Protein AF-0000000083140468 (afdb_homodimer)

Solvent-accessible surface area (backbone atoms only — not comparable to full-atom values): 19462 Å² total; per-residue (Å²): 110,70,64,57,51,53,53,51,48,53,52,43,55,73,67,39,57,71,70,58,36,54,45,28,54,32,14,12,38,34,12,27,49,48,16,32,56,67,74,45,60,41,66,53,30,26,50,26,22,56,35,30,61,64,22,59,55,72,52,58,68,52,38,52,50,48,25,56,74,71,69,51,87,72,52,72,59,35,69,76,36,45,88,54,45,25,19,56,43,6,24,50,43,37,36,74,73,68,63,50,76,57,62,64,37,37,48,15,14,42,32,30,84,46,46,47,65,87,56,52,68,63,27,48,37,37,28,47,17,68,66,56,22,81,79,51,79,88,52,93,66,47,68,60,36,42,36,33,39,67,77,37,50,59,57,22,47,20,53,52,35,42,51,52,52,50,51,29,53,76,69,74,42,88,71,52,66,49,31,52,46,20,22,50,47,34,50,56,64,78,98,109,70,63,58,52,54,53,51,49,54,53,43,55,74,66,38,57,70,70,58,36,53,44,27,52,33,13,12,38,33,12,25,50,47,15,32,55,67,74,44,62,41,66,54,31,26,50,27,22,56,36,31,61,65,23,59,55,71,51,58,66,53,38,53,51,50,26,55,75,70,69,50,86,72,53,72,60,36,69,77,36,44,88,54,43,24,19,52,44,6,25,49,42,37,34,74,72,68,63,51,75,58,62,65,36,37,48,15,15,42,32,31,83,46,45,47,64,85,58,52,70,62,28,48,36,37,28,48,18,68,66,56,21,81,79,51,78,90,52,92,65,47,68,59,35,41,35,32,39,66,78,38,50,59,57,22,46,20,53,50,34,43,52,52,52,49,50,28,54,75,70,74,42,88,71,52,66,49,32,52,45,20,22,52,47,34,49,55,65,78,99

Secondary structure (DSSP, 8-state):
-HHHHHHHHHHHHHHS-HHHHHHHHHHHHHHHHHHHHTT--HHHHHHHHHHTTTT--S-HHHHHHHHHHTT----HHHHH-GGGHHHHHHHHHHHHTS----HHHHHHHHTTTT--TT--HHHHHHHHHHHH-TTSPP-TTHHHHHHHTTT-HHHHHHHHHHHHHHHHHHTT----HHHHHHHHHHHHH--/-HHHHHHHHHHHHHHS-HHHHHHHHHHHHHHHHHHHHTT--HHHHHHHHHHTTTT--S-HHHHHHHHHHTT----HHHHH-GGGHHHHHHHHHHHHTS----HHHHHHHHTTTT--TT--HHHHHHHHHHHH-TTSPP-TTHHHHHHHTTT-HHHHHHHHHHHHHHHHHHTT----HHHHHHHHHHHHHT-

Nearest PDB structures (foldseek):
  3ccg-assembly1_A-2  TM=9.612E-01  e=6.808E-13  Clostridium acetobutylicum ATCC 824
  2o08-assembly1_B  TM=9.252E-01  e=6.132E-12  Halalkalibacterium halodurans
  8wmy-assembly1_B-2  TM=9.261E-01  e=1.223E-10  Staphylococcus
  2ogi-assembly1_A  TM=9.072E-01  e=1.697E-10  Streptococcus agalactiae serogroup V
  8jk9-assembly1_A  TM=9.232E-01  e=6.286E-10  Streptococcus pneumoniae TIGR4

InterPro domains:
  IPR003607 HD/PDEase domain [SM00471] (16-144)
  IPR003607 HD/PDEase domain [cd00077] (19-138)
  IPR005249 Ap4A hydrolase [TIGR00488] (13-184)
  IPR006674 HD domain [PF01966] (20-134)
  IPR006674 HD domain [PS51831] (20-135)
  IPR006675 HDIG domain [TIGR00277] (19-97)
  IPR051094 Diverse Catalytic Activities Enzymes [PTHR35795] (9-185)

Sequence (382 aa):
MKEAFIDIRKQLEKKLKKDRFEHTIGVMYTAASLAMRYHEDIDDAMMAGLLHDCGKYGSAQEQVERCQKHGILLTQSELEMPALVHAKLGAYFAEKEYGVANKGVLSAITWHTTGRPKMTMLEKIIYIADYIEPNRKIIPGLQEIRETVFVDIDHAICLCAGNTVDYLRKNGKPVDPMSIETYQYYSDKGEMKEAFIDIRKQLEKKLKKDRFEHTIGVMYTAASLAMRYHEDIDDAMMAGLLHDCGKYGSAQEQVERCQKHGILLTQSELEMPALVHAKLGAYFAEKEYGVANKGVLSAITWHTTGRPKMTMLEKIIYIADYIEPNRKIIPGLQEIRETVFVDIDHAICLCAGNTVDYLRKNGKPVDPMSIETYQYYSDKGE

pLDDT: mean 95.77, std 5.66, range [51.16, 98.94]

Radius of gyration: 21.96 Å; Cα contacts (8 Å, |Δi|>4): 588; chains: 2; bounding box: 43×65×57 Å

Structure (mmCIF, N/CA/C/O backbone):
data_AF-0000000083140468-model_v1
#
loop_
_entity.id
_entity.type
_entity.pdbx_description
1 polymer "bis(5'-nucleosyl)-tetraphosphatase (symmetrical)"
#
loop_
_atom_site.group_PDB
_atom_site.id
_atom_site.type_symbol
_atom_site.label_atom_id
_atom_site.label_alt_id
_atom_site.label_comp_id
_atom_site.label_asym_id
_atom_site.label_entity_id
_atom_site.label_seq_id
_atom_site.pdbx_PDB_ins_code
_atom_site.Cartn_x
_atom_site.Cartn_y
_atom_site.Cartn_z
_atom_site.occupancy
_atom_site.B_iso_or_equiv
_atom_site.auth_seq_id
_atom_site.auth_comp_id
_atom_site.auth_asym_id
_atom_site.auth_atom_id
_atom_site.pdbx_PDB_model_num
ATOM 1 N N . MET A 1 1 ? 0.321 9.703 -16.188 1 51.91 1 MET A N 1
ATOM 2 C CA . MET A 1 1 ? 0.124 9.883 -14.758 1 51.91 1 MET A CA 1
ATOM 3 C C . MET A 1 1 ? 1.121 9.047 -13.961 1 51.91 1 MET A C 1
ATOM 5 O O . MET A 1 1 ? 1.751 9.547 -13.031 1 51.91 1 MET A O 1
ATOM 9 N N . LYS A 1 2 ? 1.413 7.922 -14.609 1 69.62 2 LYS A N 1
ATOM 10 C CA . LYS A 1 2 ? 2.346 7.023 -13.93 1 69.62 2 LYS A CA 1
ATOM 11 C C . LYS A 1 2 ? 3.775 7.551 -14.016 1 69.62 2 LYS A C 1
ATOM 13 O O . LYS A 1 2 ? 4.523 7.5 -13.039 1 69.62 2 LYS A O 1
ATOM 18 N N . GLU A 1 3 ? 4 8.32 -15.094 1 78.75 3 GLU A N 1
ATOM 19 C CA . GLU A 1 3 ? 5.344 8.875 -15.25 1 78.75 3 GLU A CA 1
ATOM 20 C C . GLU A 1 3 ? 5.59 10.008 -14.258 1 78.75 3 GLU A C 1
ATOM 22 O O . GLU A 1 3 ? 6.695 10.141 -13.727 1 78.75 3 GLU A O 1
ATOM 27 N N . ALA A 1 4 ? 4.586 10.781 -13.977 1 86.56 4 ALA A N 1
ATOM 28 C CA . ALA A 1 4 ? 4.695 11.875 -13.016 1 86.56 4 ALA A CA 1
ATOM 29 C C . ALA A 1 4 ? 5.016 11.352 -11.617 1 86.56 4 ALA A C 1
ATOM 31 O O . ALA A 1 4 ? 5.816 11.945 -10.891 1 86.56 4 ALA A O 1
ATOM 32 N N . PHE A 1 5 ? 4.434 10.234 -11.258 1 92.31 5 PHE A N 1
ATOM 33 C CA . PHE A 1 5 ? 4.684 9.633 -9.953 1 92.31 5 PHE A CA 1
ATOM 34 C C . PHE A 1 5 ? 6.141 9.203 -9.828 1 92.31 5 PHE A C 1
ATOM 36 O O . PHE A 1 5 ? 6.766 9.414 -8.789 1 92.31 5 PHE A O 1
ATOM 43 N N . ILE A 1 6 ? 6.617 8.68 -10.914 1 90.06 6 ILE A N 1
ATOM 44 C CA . ILE A 1 6 ? 7.992 8.188 -10.906 1 90.06 6 ILE A CA 1
ATOM 45 C C . ILE A 1 6 ? 8.961 9.352 -10.734 1 90.06 6 ILE A C 1
ATOM 47 O O . ILE A 1 6 ? 9.898 9.273 -9.938 1 90.06 6 ILE A O 1
ATOM 51 N N . ASP A 1 7 ? 8.742 10.406 -11.438 1 93.81 7 ASP A N 1
ATOM 52 C CA . ASP A 1 7 ? 9.602 11.586 -11.367 1 93.81 7 ASP A CA 1
ATOM 53 C C . ASP A 1 7 ? 9.555 12.227 -9.984 1 93.81 7 ASP A C 1
ATOM 55 O O . ASP A 1 7 ? 10.594 12.57 -9.422 1 93.81 7 ASP A O 1
ATOM 59 N N . ILE A 1 8 ? 8.398 12.367 -9.484 1 96.75 8 ILE A N 1
ATOM 60 C CA . ILE A 1 8 ? 8.234 12.977 -8.164 1 96.75 8 ILE A CA 1
ATOM 61 C C . ILE A 1 8 ? 8.891 12.094 -7.105 1 96.75 8 ILE A C 1
ATOM 63 O O . ILE A 1 8 ? 9.562 12.594 -6.203 1 96.75 8 ILE A O 1
ATOM 67 N N . ARG A 1 9 ? 8.68 10.797 -7.223 1 95.38 9 ARG A N 1
ATOM 68 C CA . ARG A 1 9 ? 9.281 9.859 -6.285 1 95.38 9 ARG A CA 1
ATOM 69 C C . ARG A 1 9 ? 10.805 9.992 -6.277 1 95.38 9 ARG A C 1
ATOM 71 O O . ARG A 1 9 ? 11.43 9.992 -5.215 1 95.38 9 ARG A O 1
ATOM 78 N N . LYS A 1 10 ? 11.375 10.109 -7.406 1 94.44 10 LYS A N 1
ATOM 79 C CA . LYS A 1 10 ? 12.82 10.25 -7.52 1 94.44 10 LYS A CA 1
ATOM 80 C C . LYS A 1 10 ? 13.297 11.539 -6.863 1 94.44 10 LYS A C 1
ATOM 82 O O . LYS A 1 10 ? 14.336 11.555 -6.188 1 94.44 10 LYS A O 1
ATOM 87 N N . GLN A 1 11 ? 12.609 12.57 -7.078 1 95.81 11 GLN A N 1
ATOM 88 C CA . GLN A 1 11 ? 12.961 13.852 -6.477 1 95.81 11 GLN A CA 1
ATOM 89 C C . GLN A 1 11 ? 12.875 13.781 -4.953 1 95.81 11 GLN A C 1
ATOM 91 O O . GLN A 1 11 ? 13.773 14.258 -4.254 1 95.81 11 GLN A O 1
ATOM 96 N N . LEU A 1 12 ? 11.789 13.18 -4.504 1 96.5 12 LEU A N 1
ATOM 97 C CA . LEU A 1 12 ? 11.594 13.094 -3.061 1 96.5 12 LEU A CA 1
ATOM 98 C C . LEU A 1 12 ? 12.641 12.188 -2.422 1 96.5 12 LEU A C 1
ATOM 100 O O . LEU A 1 12 ? 13.078 12.438 -1.292 1 96.5 12 LEU A O 1
ATOM 104 N N . GLU A 1 13 ? 13.016 11.102 -3.129 1 94.44 13 GLU A N 1
ATOM 105 C CA . GLU A 1 13 ? 14.047 10.188 -2.639 1 94.44 13 GLU A CA 1
ATOM 106 C C . GLU A 1 13 ? 15.359 10.922 -2.387 1 94.44 13 GLU A C 1
ATOM 108 O O . GLU A 1 13 ? 16.078 10.602 -1.442 1 94.44 13 GLU A O 1
ATOM 113 N N . LYS A 1 14 ? 15.695 11.906 -3.154 1 94.31 14 LYS A N 1
ATOM 114 C CA . LYS A 1 14 ? 16.922 12.68 -3.029 1 94.31 14 LYS A CA 1
ATOM 115 C C . LYS A 1 14 ? 16.812 13.711 -1.912 1 94.31 14 LYS A C 1
ATOM 117 O O . LYS A 1 14 ? 17.812 14.039 -1.26 1 94.31 14 LYS A O 1
ATOM 122 N N . LYS A 1 15 ? 15.633 14.18 -1.674 1 92.88 15 LYS A N 1
ATOM 123 C CA . LYS A 1 15 ? 15.438 15.32 -0.787 1 92.88 15 LYS A CA 1
ATOM 124 C C . LYS A 1 15 ? 15.164 14.867 0.643 1 92.88 15 LYS A C 1
ATOM 126 O O . LYS A 1 15 ? 15.57 15.531 1.601 1 92.88 15 LYS A O 1
ATOM 131 N N . LEU A 1 16 ? 14.445 13.773 0.796 1 93.69 16 LEU A N 1
ATOM 132 C CA . LEU A 1 16 ? 14.016 13.328 2.115 1 93.69 16 LEU A CA 1
ATOM 133 C C . LEU A 1 16 ? 15.023 12.359 2.723 1 93.69 16 LEU A C 1
ATOM 135 O O . LEU A 1 16 ? 15.703 11.633 1.997 1 93.69 16 LEU A O 1
ATOM 139 N N . LYS A 1 17 ? 15.086 12.375 4.047 1 92.44 17 LYS A N 1
ATOM 140 C CA . LYS A 1 17 ? 15.828 11.32 4.723 1 92.44 17 LYS A CA 1
ATOM 141 C C . LYS A 1 17 ? 15.266 9.945 4.379 1 92.44 17 LYS A C 1
ATOM 143 O O . LYS A 1 17 ? 14.078 9.812 4.09 1 92.44 17 LYS A O 1
ATOM 148 N N . LYS A 1 18 ? 16.094 8.938 4.434 1 92.06 18 LYS A N 1
ATOM 149 C CA . LYS A 1 18 ? 15.734 7.59 4.004 1 92.06 18 LYS A CA 1
ATOM 150 C C . LYS A 1 18 ? 14.477 7.102 4.707 1 92.06 18 LYS A C 1
ATOM 152 O O . LYS A 1 18 ? 13.547 6.613 4.059 1 92.06 18 LYS A O 1
ATOM 157 N N . ASP A 1 19 ? 14.398 7.262 5.996 1 93.56 19 ASP A N 1
ATOM 158 C CA . ASP A 1 19 ? 13.258 6.77 6.762 1 93.56 19 ASP A CA 1
ATOM 159 C C . ASP A 1 19 ? 11.984 7.508 6.379 1 93.56 19 ASP A C 1
ATOM 161 O O . ASP A 1 19 ? 10.906 6.906 6.32 1 93.56 19 ASP A O 1
ATOM 165 N N . ARG A 1 20 ? 12.117 8.805 6.16 1 95.19 20 ARG A N 1
ATOM 166 C CA . ARG A 1 20 ? 10.961 9.609 5.766 1 95.19 20 ARG A CA 1
ATOM 167 C C . ARG A 1 20 ? 10.477 9.219 4.375 1 95.19 20 ARG A C 1
ATOM 169 O O . ARG A 1 20 ? 9.273 9.219 4.109 1 95.19 20 ARG A O 1
ATOM 176 N N . PHE A 1 21 ? 11.477 8.953 3.514 1 95.25 21 PHE A N 1
ATOM 177 C CA . PHE A 1 21 ? 11.109 8.523 2.168 1 95.25 21 PHE A CA 1
ATOM 178 C C . PHE A 1 21 ? 10.352 7.203 2.207 1 95.25 21 PHE A C 1
ATOM 180 O O . PHE A 1 21 ? 9.312 7.062 1.555 1 95.25 21 PHE A O 1
ATOM 187 N N . GLU A 1 22 ? 10.773 6.227 2.973 1 95.06 22 GLU A N 1
ATOM 188 C CA . GLU A 1 22 ? 10.086 4.945 3.127 1 95.06 22 GLU A CA 1
ATOM 189 C C . GLU A 1 22 ? 8.68 5.137 3.693 1 95.06 22 GLU A C 1
ATOM 191 O O . GLU A 1 22 ? 7.727 4.504 3.232 1 95.06 22 GLU A O 1
ATOM 196 N N . HIS A 1 23 ? 8.57 6 4.656 1 97.19 23 HIS A N 1
ATOM 197 C CA . HIS A 1 23 ? 7.281 6.352 5.23 1 97.19 23 HIS A CA 1
ATOM 198 C C . HIS A 1 23 ? 6.34 6.906 4.164 1 97.19 23 HIS A C 1
ATOM 200 O O . HIS A 1 23 ? 5.172 6.508 4.094 1 97.19 23 HIS A O 1
ATOM 206 N N . THR A 1 24 ? 6.871 7.766 3.35 1 97.94 24 THR A N 1
ATOM 207 C CA . THR A 1 24 ? 6.098 8.422 2.305 1 97.94 24 THR A CA 1
ATOM 208 C C . THR A 1 24 ? 5.547 7.402 1.314 1 97.94 24 THR A C 1
ATOM 210 O O . THR A 1 24 ? 4.379 7.469 0.926 1 97.94 24 THR A O 1
ATOM 213 N N . ILE A 1 25 ? 6.367 6.422 0.948 1 97.31 25 ILE A N 1
ATOM 214 C CA . ILE A 1 25 ? 5.941 5.383 0.016 1 97.31 25 ILE A CA 1
ATOM 215 C C . ILE A 1 25 ? 4.867 4.516 0.667 1 97.31 25 ILE A C 1
ATOM 217 O O . ILE A 1 25 ? 3.865 4.176 0.032 1 97.31 25 ILE A O 1
ATOM 221 N N . GLY A 1 26 ? 5.062 4.176 1.914 1 98.25 26 GLY A N 1
ATOM 222 C CA . GLY A 1 26 ? 4.051 3.445 2.66 1 98.25 26 GLY A CA 1
ATOM 223 C C . GLY A 1 26 ? 2.719 4.168 2.719 1 98.25 26 GLY A C 1
ATOM 224 O O . GLY A 1 26 ? 1.664 3.555 2.537 1 98.25 26 GLY A O 1
ATOM 225 N N . VAL A 1 27 ? 2.768 5.477 2.932 1 98.81 27 VAL A N 1
ATOM 226 C CA . VAL A 1 27 ? 1.553 6.281 3.002 1 98.81 27 VAL A CA 1
ATOM 227 C C . VAL A 1 27 ? 0.872 6.312 1.635 1 98.81 27 VAL A C 1
ATOM 229 O O . VAL A 1 27 ? -0.349 6.172 1.539 1 98.81 27 VAL A O 1
ATOM 232 N N . MET A 1 28 ? 1.673 6.492 0.585 1 98.69 28 MET A N 1
ATOM 233 C CA . MET A 1 28 ? 1.153 6.555 -0.777 1 98.69 28 MET A CA 1
ATOM 234 C C . MET A 1 28 ? 0.338 5.309 -1.107 1 98.69 28 MET A C 1
ATOM 236 O O . MET A 1 28 ? -0.815 5.41 -1.527 1 98.69 28 MET A O 1
ATOM 240 N N . TYR A 1 29 ? 0.854 4.16 -0.772 1 98.75 29 TYR A N 1
ATOM 241 C CA . TYR A 1 29 ? 0.191 2.928 -1.184 1 98.75 29 TYR A CA 1
ATOM 242 C C . TYR A 1 29 ? -0.935 2.568 -0.221 1 98.75 29 TYR A C 1
ATOM 244 O O . TYR A 1 29 ? -1.952 2.004 -0.629 1 98.75 29 TYR A O 1
ATOM 252 N N . THR A 1 30 ? -0.768 2.848 1.056 1 98.88 30 THR A N 1
ATOM 253 C CA . THR A 1 30 ? -1.872 2.656 1.988 1 98.88 30 THR A CA 1
ATOM 254 C C . THR A 1 30 ? -3.066 3.521 1.598 1 98.88 30 THR A C 1
ATOM 256 O O . THR A 1 30 ? -4.211 3.059 1.627 1 98.88 30 THR A O 1
ATOM 259 N N . ALA A 1 31 ? -2.754 4.762 1.189 1 98.94 31 ALA A N 1
ATOM 260 C CA . ALA A 1 31 ? -3.807 5.66 0.724 1 98.94 31 ALA A CA 1
ATOM 261 C C . ALA A 1 31 ? -4.504 5.098 -0.511 1 98.94 31 ALA A C 1
ATOM 263 O O . ALA A 1 31 ? -5.723 5.223 -0.655 1 98.94 31 ALA A O 1
ATOM 264 N N . ALA A 1 32 ? -3.75 4.52 -1.383 1 98.81 32 ALA A N 1
ATOM 265 C CA . ALA A 1 32 ? -4.324 3.902 -2.574 1 98.81 32 ALA A CA 1
ATOM 266 C C . ALA A 1 32 ? -5.324 2.811 -2.199 1 98.81 32 ALA A C 1
ATOM 268 O O . ALA A 1 32 ? -6.41 2.73 -2.777 1 98.81 32 ALA A O 1
ATOM 269 N N . SER A 1 33 ? -4.973 1.97 -1.261 1 98.88 33 SER A N 1
ATOM 270 C CA . SER A 1 33 ? -5.848 0.881 -0.836 1 98.88 33 SER A CA 1
ATOM 271 C C . SER A 1 33 ? -7.117 1.416 -0.182 1 98.88 33 SER A C 1
ATOM 273 O O . SER A 1 33 ? -8.211 0.898 -0.421 1 98.88 33 SER A O 1
ATOM 275 N N . LEU A 1 34 ? -6.941 2.422 0.629 1 98.88 34 LEU A N 1
ATOM 276 C CA . LEU A 1 34 ? -8.117 3.039 1.238 1 98.88 34 LEU A CA 1
ATOM 277 C C . LEU A 1 34 ? -9 3.686 0.179 1 98.88 34 LEU A C 1
ATOM 279 O O . LEU A 1 34 ? -10.227 3.662 0.293 1 98.88 34 LEU A O 1
ATOM 283 N N . ALA A 1 35 ? -8.375 4.316 -0.802 1 98.81 35 ALA A N 1
ATOM 284 C CA . ALA A 1 35 ? -9.141 4.895 -1.902 1 98.81 35 ALA A CA 1
ATOM 285 C C . ALA A 1 35 ? -9.953 3.826 -2.625 1 98.81 35 ALA A C 1
ATOM 287 O O . ALA A 1 35 ? -11.086 4.074 -3.039 1 98.81 35 ALA A O 1
ATOM 288 N N . MET A 1 36 ? -9.367 2.625 -2.801 1 98.56 36 MET A N 1
ATOM 289 C CA . MET A 1 36 ? -10.109 1.513 -3.383 1 98.56 36 MET A CA 1
ATOM 290 C C . MET A 1 36 ? -11.344 1.188 -2.551 1 98.56 36 MET A C 1
ATOM 292 O O . MET A 1 36 ? -12.453 1.093 -3.084 1 98.56 36 MET A O 1
ATOM 296 N N . ARG A 1 37 ? -11.164 1.1 -1.287 1 98.44 37 ARG A N 1
ATOM 297 C CA . ARG A 1 37 ? -12.219 0.702 -0.359 1 98.44 37 ARG A CA 1
ATOM 298 C C . ARG A 1 37 ? -13.328 1.745 -0.313 1 98.44 37 ARG A C 1
ATOM 300 O O . ARG A 1 37 ? -14.5 1.401 -0.167 1 98.44 37 ARG A O 1
ATOM 307 N N . TYR A 1 38 ? -12.977 3.008 -0.396 1 98.31 38 TYR A N 1
ATOM 308 C CA . TYR A 1 38 ? -13.938 4.062 -0.115 1 98.31 38 TYR A CA 1
ATOM 309 C C . TYR A 1 38 ? -14.289 4.832 -1.384 1 98.31 38 TYR A C 1
ATOM 311 O O . TYR A 1 38 ? -14.805 5.953 -1.316 1 98.31 38 TYR A O 1
ATOM 319 N N . HIS A 1 39 ? -13.938 4.348 -2.51 1 97.25 39 HIS A N 1
ATOM 320 C CA . HIS A 1 39 ? -14.383 4.805 -3.82 1 97.25 39 HIS A CA 1
ATOM 321 C C . HIS A 1 39 ? -13.875 6.215 -4.113 1 97.25 39 HIS A C 1
ATOM 323 O O . HIS A 1 39 ? -14.633 7.074 -4.562 1 97.25 39 HIS A O 1
ATOM 329 N N . GLU A 1 40 ? -12.672 6.473 -3.721 1 98.19 40 GLU A N 1
ATOM 330 C CA . GLU A 1 40 ? -11.977 7.699 -4.102 1 98.19 40 GLU A CA 1
ATOM 331 C C . GLU A 1 40 ? -11.016 7.449 -5.266 1 98.19 40 GLU A C 1
ATOM 333 O O . GLU A 1 40 ? -10.742 6.297 -5.609 1 98.19 40 GLU A O 1
ATOM 338 N N . ASP A 1 41 ? -10.68 8.508 -5.938 1 97.94 41 ASP A N 1
ATOM 339 C CA . ASP A 1 41 ? -9.719 8.391 -7.031 1 97.94 41 ASP A CA 1
ATOM 340 C C . ASP A 1 41 ? -8.359 7.914 -6.523 1 97.94 41 ASP A C 1
ATOM 342 O O . ASP A 1 41 ? -7.746 8.57 -5.68 1 97.94 41 ASP A O 1
ATOM 346 N N . ILE A 1 42 ? -7.902 6.836 -7.035 1 98.12 42 ILE A N 1
ATOM 347 C CA . ILE A 1 42 ? -6.684 6.184 -6.562 1 98.12 42 ILE A CA 1
ATOM 348 C C . ILE A 1 42 ? -5.48 7.078 -6.84 1 98.12 42 ILE A C 1
ATOM 350 O O . ILE A 1 42 ? -4.605 7.238 -5.98 1 98.12 42 ILE A O 1
ATOM 354 N N . ASP A 1 43 ? -5.402 7.691 -8 1 97.62 43 ASP A N 1
ATOM 355 C CA . ASP A 1 43 ? -4.277 8.547 -8.367 1 97.62 43 ASP A CA 1
ATOM 356 C C . ASP A 1 43 ? -4.207 9.773 -7.457 1 97.62 43 ASP A C 1
ATOM 358 O O . ASP A 1 43 ? -3.121 10.195 -7.055 1 97.62 43 ASP A O 1
ATOM 362 N N . ASP A 1 44 ? -5.383 10.367 -7.145 1 98.5 44 ASP A N 1
ATOM 363 C CA . ASP A 1 44 ? -5.414 11.5 -6.23 1 98.5 44 ASP A CA 1
ATOM 364 C C . ASP A 1 44 ? -4.906 11.109 -4.844 1 98.5 44 ASP A C 1
ATOM 366 O O . ASP A 1 44 ? -4.145 11.852 -4.223 1 98.5 44 ASP A O 1
ATOM 370 N N . ALA A 1 45 ? -5.336 9.938 -4.379 1 98.81 45 ALA A N 1
ATOM 371 C CA . ALA A 1 45 ? -4.891 9.453 -3.074 1 98.81 45 ALA A CA 1
ATOM 372 C C . ALA A 1 45 ? -3.385 9.203 -3.068 1 98.81 45 ALA A C 1
ATOM 374 O O . ALA A 1 45 ? -2.691 9.578 -2.119 1 98.81 45 ALA A O 1
ATOM 375 N N . MET A 1 46 ? -2.881 8.578 -4.117 1 98.69 46 MET A N 1
ATOM 376 C CA . MET A 1 46 ? -1.447 8.32 -4.223 1 98.69 46 MET A CA 1
ATOM 377 C C . MET A 1 46 ? -0.658 9.625 -4.254 1 98.69 46 MET A C 1
ATOM 379 O O . MET A 1 46 ? 0.373 9.75 -3.592 1 98.69 46 MET A O 1
ATOM 383 N N . MET A 1 47 ? -1.134 10.555 -5.031 1 98.62 47 MET A N 1
ATOM 384 C CA . MET A 1 47 ? -0.444 11.836 -5.148 1 98.62 47 MET A CA 1
ATOM 385 C C . MET A 1 47 ? -0.393 12.547 -3.801 1 98.62 47 MET A C 1
ATOM 387 O O . MET A 1 47 ? 0.665 13.023 -3.387 1 98.62 47 MET A O 1
ATOM 391 N N . ALA A 1 48 ? -1.533 12.602 -3.109 1 98.88 48 ALA A N 1
ATOM 392 C CA . ALA A 1 48 ? -1.587 13.242 -1.797 1 98.88 48 ALA A CA 1
ATOM 393 C C . ALA A 1 48 ? -0.668 12.531 -0.804 1 98.88 48 ALA A C 1
ATOM 395 O O . ALA A 1 48 ? 0.034 13.188 -0.026 1 98.88 48 ALA A O 1
ATOM 396 N N . GLY A 1 49 ? -0.694 11.219 -0.835 1 98.81 49 GLY A N 1
ATOM 397 C CA . GLY A 1 49 ? 0.189 10.445 0.027 1 98.81 49 GLY A CA 1
ATOM 398 C C . GLY A 1 49 ? 1.659 10.664 -0.275 1 98.81 49 GLY A C 1
ATOM 399 O O . GLY A 1 49 ? 2.473 10.812 0.641 1 98.81 49 GLY A O 1
ATOM 400 N N . LEU A 1 50 ? 1.994 10.703 -1.52 1 98.5 50 LEU A N 1
ATOM 401 C CA . LEU A 1 50 ? 3.365 10.891 -1.983 1 98.5 50 LEU A CA 1
ATOM 402 C C . LEU A 1 50 ? 3.896 12.258 -1.57 1 98.5 50 LEU A C 1
ATOM 404 O O . LEU A 1 50 ? 5.078 12.398 -1.24 1 98.5 50 LEU A O 1
ATOM 408 N N . LEU A 1 51 ? 3.02 13.234 -1.483 1 98.62 51 LEU A N 1
ATOM 409 C CA . LEU A 1 51 ? 3.486 14.609 -1.326 1 98.62 51 LEU A CA 1
ATOM 410 C C . LEU A 1 51 ? 3.145 15.141 0.061 1 98.62 51 LEU A C 1
ATOM 412 O O . LEU A 1 51 ? 3.504 16.266 0.401 1 98.62 51 LEU A O 1
ATOM 416 N N . HIS A 1 52 ? 2.467 14.359 0.92 1 98.75 52 HIS A N 1
ATOM 417 C CA . HIS A 1 52 ? 1.93 14.883 2.168 1 98.75 52 HIS A CA 1
ATOM 418 C C . HIS A 1 52 ? 3.033 15.492 3.029 1 98.75 52 HIS A C 1
ATOM 420 O O . HIS A 1 52 ? 2.816 16.5 3.705 1 98.75 52 HIS A O 1
ATOM 426 N N . ASP A 1 53 ? 4.219 14.969 2.916 1 97.88 53 ASP A N 1
ATOM 427 C CA . ASP A 1 53 ? 5.328 15.391 3.766 1 97.88 53 ASP A CA 1
ATOM 428 C C . ASP A 1 53 ? 6.398 16.125 2.953 1 97.88 53 ASP A C 1
ATOM 430 O O . ASP A 1 53 ? 7.547 16.219 3.383 1 97.88 53 ASP A O 1
ATOM 434 N N . CYS A 1 54 ? 6.078 16.594 1.742 1 97.19 54 CYS A N 1
ATOM 435 C CA . CYS A 1 54 ? 7.082 17.203 0.878 1 97.19 54 CYS A CA 1
ATOM 436 C C . CYS A 1 54 ? 7.547 18.531 1.44 1 97.19 54 CYS A C 1
ATOM 438 O O . CYS A 1 54 ? 8.547 19.094 0.985 1 97.19 54 CYS A O 1
ATOM 440 N N . GLY A 1 55 ? 6.844 19.016 2.453 1 96 55 GLY A N 1
ATOM 441 C CA . GLY A 1 55 ? 7.246 20.25 3.125 1 96 55 GLY A CA 1
ATOM 442 C C . GLY A 1 55 ? 8.188 20 4.293 1 96 55 GLY A C 1
ATOM 443 O O . GLY A 1 55 ? 8.648 20.953 4.93 1 96 55 GLY A O 1
ATOM 444 N N . LYS A 1 56 ? 8.477 18.766 4.621 1 93.31 56 LYS A N 1
ATOM 445 C CA . LYS A 1 56 ? 9.281 18.438 5.789 1 93.31 56 LYS A CA 1
ATOM 446 C C . LYS A 1 56 ? 10.773 18.547 5.48 1 93.31 56 LYS A C 1
ATOM 448 O O . LYS A 1 56 ? 11.609 18.156 6.297 1 93.31 56 LYS A O 1
ATOM 453 N N . TYR A 1 57 ? 11.023 19.203 4.441 1 86.06 57 TYR A N 1
ATOM 454 C CA . TYR A 1 57 ? 12.438 19.391 4.117 1 86.06 57 TYR A CA 1
ATOM 455 C C . TYR A 1 57 ? 13.031 20.547 4.918 1 86.06 57 TYR A C 1
ATOM 457 O O . TYR A 1 57 ? 12.414 21.609 5.027 1 86.06 57 TYR A O 1
ATOM 465 N N . GLY A 1 58 ? 14.234 20.25 5.613 1 86.94 58 GLY A N 1
ATOM 466 C CA . GLY A 1 58 ? 14.891 21.297 6.391 1 86.94 58 GLY A CA 1
ATOM 467 C C . GLY A 1 58 ? 14.469 21.297 7.848 1 86.94 58 GLY A C 1
ATOM 468 O O . GLY A 1 58 ? 13.602 20.531 8.258 1 86.94 58 GLY A O 1
ATOM 469 N N . SER A 1 59 ? 15.07 22.141 8.641 1 92 59 SER A N 1
ATOM 470 C CA . SER A 1 59 ? 14.75 22.281 10.062 1 92 59 SER A CA 1
ATOM 471 C C . SER A 1 59 ? 13.391 22.938 10.266 1 92 59 SER A C 1
ATOM 473 O O . SER A 1 59 ? 12.844 23.547 9.336 1 92 59 SER A O 1
ATOM 475 N N . ALA A 1 60 ? 12.828 22.766 11.453 1 91.81 60 ALA A N 1
ATOM 476 C CA . ALA A 1 60 ? 11.562 23.406 11.789 1 91.81 60 ALA A CA 1
ATOM 477 C C . ALA A 1 60 ? 11.648 24.922 11.562 1 91.81 60 ALA A C 1
ATOM 479 O O . ALA A 1 60 ? 10.703 25.531 11.062 1 91.81 60 ALA A O 1
ATOM 480 N N . GLN A 1 61 ? 12.789 25.469 11.953 1 93 61 GLN A N 1
ATOM 481 C CA . GLN A 1 61 ? 12.984 26.891 11.773 1 93 61 GLN A CA 1
ATOM 482 C C . GLN A 1 61 ? 13 27.281 10.297 1 93 61 GLN A C 1
ATOM 484 O O . GLN A 1 61 ? 12.398 28.281 9.898 1 93 61 GLN A O 1
ATOM 489 N N . GLU A 1 62 ? 13.617 26.484 9.523 1 95.5 62 GLU A N 1
ATOM 490 C CA . GLU A 1 62 ? 13.656 26.734 8.086 1 95.5 62 GLU A CA 1
ATOM 491 C C . GLU A 1 62 ? 12.258 26.625 7.473 1 95.5 62 GLU A C 1
ATOM 493 O O . GLU A 1 62 ? 11.922 27.391 6.562 1 95.5 62 GLU A O 1
ATOM 498 N N . GLN A 1 63 ? 11.469 25.672 7.926 1 96.12 63 GLN A N 1
ATOM 499 C CA . GLN A 1 63 ? 10.109 25.516 7.43 1 96.12 63 GLN A CA 1
ATOM 500 C C . GLN A 1 63 ? 9.273 26.75 7.723 1 96.12 63 GLN A C 1
ATOM 502 O O . GLN A 1 63 ? 8.539 27.234 6.855 1 96.12 63 GLN A O 1
ATOM 507 N N . VAL A 1 64 ? 9.438 27.281 8.93 1 96.38 64 VAL A N 1
ATOM 508 C CA . VAL A 1 64 ? 8.711 28.484 9.32 1 96.38 64 VAL A CA 1
ATOM 509 C C . VAL A 1 64 ? 9.148 29.656 8.445 1 96.38 64 VAL A C 1
ATOM 511 O O . VAL A 1 64 ? 8.312 30.422 7.961 1 96.38 64 VAL A O 1
ATOM 514 N N . GLU A 1 65 ? 10.445 29.781 8.242 1 96.31 65 GLU A N 1
ATOM 515 C CA . GLU A 1 65 ? 10.992 30.859 7.414 1 96.31 65 GLU A CA 1
ATOM 516 C C . GLU A 1 65 ? 10.477 30.766 5.98 1 96.31 65 GLU A C 1
ATOM 518 O O . GLU A 1 65 ? 10.18 31.781 5.352 1 96.31 65 GLU A O 1
ATOM 523 N N . ARG A 1 66 ? 10.375 29.594 5.473 1 96.12 66 ARG A N 1
ATOM 524 C CA . ARG A 1 66 ? 9.867 29.391 4.121 1 96.12 66 ARG A CA 1
ATOM 525 C C . ARG A 1 66 ? 8.398 29.766 4.023 1 96.12 66 ARG A C 1
ATOM 527 O O . ARG A 1 66 ? 7.965 30.344 3.02 1 96.12 66 ARG A O 1
ATOM 534 N N . CYS A 1 67 ? 7.648 29.406 5.035 1 97.31 67 CYS A N 1
ATOM 535 C CA . CYS A 1 67 ? 6.254 29.812 5.062 1 97.31 67 CYS A CA 1
ATOM 536 C C . CYS A 1 67 ? 6.133 31.328 5.012 1 97.31 67 CYS A C 1
ATOM 538 O O . CYS A 1 67 ? 5.328 31.875 4.25 1 97.31 67 CYS A O 1
ATOM 540 N N . GLN A 1 68 ? 6.961 31.953 5.801 1 96.12 68 GLN A N 1
ATOM 541 C CA . GLN A 1 68 ? 6.961 33.406 5.812 1 96.12 68 GLN A CA 1
ATOM 542 C C . GLN A 1 68 ? 7.348 33.969 4.449 1 96.12 68 GLN A C 1
ATOM 544 O O . GLN A 1 68 ? 6.691 34.875 3.936 1 96.12 68 GLN A O 1
ATOM 549 N N . LYS A 1 69 ? 8.328 33.469 3.881 1 97.06 69 LYS A N 1
ATOM 550 C CA . LYS A 1 69 ? 8.836 33.906 2.588 1 97.06 69 LYS A CA 1
ATOM 551 C C . LYS A 1 69 ? 7.766 33.812 1.506 1 97.06 69 LYS A C 1
ATOM 553 O O . LYS A 1 69 ? 7.699 34.656 0.602 1 97.06 69 LYS A O 1
ATOM 558 N N . HIS A 1 70 ? 6.957 32.781 1.6 1 97.25 70 HIS A N 1
ATOM 559 C CA . HIS A 1 70 ? 5.984 32.531 0.541 1 97.25 70 HIS A CA 1
ATOM 560 C C . HIS A 1 70 ? 4.602 33.031 0.928 1 97.25 70 HIS A C 1
ATOM 562 O O . HIS A 1 70 ? 3.615 32.75 0.246 1 97.25 70 HIS A O 1
ATOM 568 N N . GLY A 1 71 ? 4.492 33.688 2.064 1 97 71 GLY A N 1
ATOM 569 C CA . GLY A 1 71 ? 3.252 34.312 2.48 1 97 71 GLY A CA 1
ATOM 570 C C . GLY A 1 71 ? 2.229 33.344 3.021 1 97 71 GLY A C 1
ATOM 571 O O . GLY A 1 71 ? 1.022 33.594 2.932 1 97 71 GLY A O 1
ATOM 572 N N . ILE A 1 72 ? 2.695 32.188 3.498 1 97.12 72 ILE A N 1
ATOM 573 C CA . ILE A 1 72 ? 1.806 31.219 4.105 1 97.12 72 ILE A CA 1
ATOM 574 C C . ILE A 1 72 ? 1.515 31.609 5.551 1 97.12 72 ILE A C 1
ATOM 576 O O . ILE A 1 72 ? 2.432 31.703 6.371 1 97.12 72 ILE A O 1
ATOM 580 N N . LEU A 1 73 ? 0.304 31.797 5.879 1 95.88 73 LEU A N 1
ATOM 581 C CA . LEU A 1 73 ? -0.093 32.219 7.219 1 95.88 73 LEU A CA 1
ATOM 582 C C . LEU A 1 73 ? -0.084 31.047 8.188 1 95.88 73 LEU A C 1
ATOM 584 O O . LEU A 1 73 ? -0.696 30.016 7.914 1 95.88 73 LEU A O 1
ATOM 588 N N . LEU A 1 74 ? 0.609 31.203 9.25 1 96.38 74 LEU A N 1
ATOM 589 C CA . LEU A 1 74 ? 0.667 30.203 10.312 1 96.38 74 LEU A CA 1
ATOM 590 C C . LEU A 1 74 ? -0.088 30.672 11.547 1 96.38 74 LEU A C 1
ATOM 592 O O . LEU A 1 74 ? -0.03 31.859 11.898 1 96.38 74 LEU A O 1
ATOM 596 N N . THR A 1 75 ? -0.834 29.812 12.164 1 94.81 75 THR A N 1
ATOM 597 C CA . THR A 1 75 ? -1.504 30.125 13.422 1 94.81 75 THR A CA 1
ATOM 598 C C . THR A 1 75 ? -0.502 30.172 14.57 1 94.81 75 THR A C 1
ATOM 600 O O . THR A 1 75 ? 0.633 29.719 14.43 1 94.81 75 THR A O 1
ATOM 603 N N . GLN A 1 76 ? -0.919 30.719 15.703 1 94.56 76 GLN A N 1
ATOM 604 C CA . GLN A 1 76 ? -0.079 30.719 16.891 1 94.56 76 GLN A CA 1
ATOM 605 C C . GLN A 1 76 ? 0.265 29.297 17.328 1 94.56 76 GLN A C 1
ATOM 607 O O . GLN A 1 76 ? 1.392 29.031 17.75 1 94.56 76 GLN A O 1
ATOM 612 N N . SER A 1 77 ? -0.713 28.422 17.234 1 94.69 77 SER A N 1
ATOM 613 C CA . SER A 1 77 ? -0.498 27.031 17.594 1 94.69 77 SER A CA 1
ATOM 614 C C . SER A 1 77 ? 0.576 26.391 16.734 1 94.69 77 SER A C 1
ATOM 616 O O . SER A 1 77 ? 1.448 25.672 17.234 1 94.69 77 SER A O 1
ATOM 618 N N . GLU A 1 78 ? 0.546 26.625 15.406 1 94.25 78 GLU A N 1
ATOM 619 C CA . GLU A 1 78 ? 1.533 26.078 14.477 1 94.25 78 GLU A CA 1
ATOM 620 C C . GLU A 1 78 ? 2.924 26.641 14.766 1 94.25 78 GLU A C 1
ATOM 622 O O . GLU A 1 78 ? 3.924 25.938 14.609 1 94.25 78 GLU A O 1
ATOM 627 N N . LEU A 1 79 ? 2.982 27.875 15.203 1 93.5 79 LEU A N 1
ATOM 628 C CA . LEU A 1 79 ? 4.262 28.484 15.555 1 93.5 79 LEU A CA 1
ATOM 629 C C . LEU A 1 79 ? 4.84 27.859 16.812 1 93.5 79 LEU A C 1
ATOM 631 O O . LEU A 1 79 ? 6.062 27.734 16.953 1 93.5 79 LEU A O 1
ATOM 635 N N . GLU A 1 80 ? 3.951 27.469 17.703 1 92.5 80 GLU A N 1
ATOM 636 C CA . GLU A 1 80 ? 4.371 26.828 18.953 1 92.5 80 GLU A CA 1
ATOM 637 C C . GLU A 1 80 ? 4.719 25.359 18.734 1 92.5 80 GLU A C 1
ATOM 639 O O . GLU A 1 80 ? 5.469 24.781 19.531 1 92.5 80 GLU A O 1
ATOM 644 N N . MET A 1 81 ? 4.133 24.812 17.719 1 93.38 81 MET A N 1
ATOM 645 C CA . MET A 1 81 ? 4.379 23.422 17.359 1 93.38 81 MET A CA 1
ATOM 646 C C . MET A 1 81 ? 4.887 23.312 15.93 1 93.38 81 MET A C 1
ATOM 648 O O . MET A 1 81 ? 4.172 22.828 15.047 1 93.38 81 MET A O 1
ATOM 652 N N . PRO A 1 82 ? 6.109 23.531 15.75 1 89.88 82 PRO A N 1
ATOM 653 C CA . PRO A 1 82 ? 6.66 23.625 14.398 1 89.88 82 PRO A CA 1
ATOM 654 C C . PRO A 1 82 ? 6.527 22.328 13.609 1 89.88 82 PRO A C 1
ATOM 656 O O . PRO A 1 82 ? 6.598 22.344 12.375 1 89.88 82 PRO A O 1
ATOM 659 N N . ALA A 1 83 ? 6.258 21.25 14.336 1 90.06 83 ALA A N 1
ATOM 660 C CA . ALA A 1 83 ? 6.07 19.953 13.688 1 90.06 83 ALA A CA 1
ATOM 661 C C . ALA A 1 83 ? 4.82 19.953 12.812 1 90.06 83 ALA A C 1
ATOM 663 O O . ALA A 1 83 ? 4.652 19.078 11.961 1 90.06 83 ALA A O 1
ATOM 664 N N . LEU A 1 84 ? 3.994 20.953 12.914 1 95.5 84 LEU A N 1
ATOM 665 C CA . LEU A 1 84 ? 2.738 21.031 12.18 1 95.5 84 LEU A CA 1
ATOM 666 C C . LEU A 1 84 ? 2.896 21.859 10.914 1 95.5 84 LEU A C 1
ATOM 668 O O . LEU A 1 84 ? 2.037 21.828 10.031 1 95.5 84 LEU A O 1
ATOM 672 N N . VAL A 1 85 ? 3.996 22.562 10.82 1 96.62 85 VAL A N 1
ATOM 673 C CA . VAL A 1 85 ? 4.176 23.594 9.805 1 96.62 85 VAL A CA 1
ATOM 674 C C . VAL A 1 85 ? 4.281 22.953 8.422 1 96.62 85 VAL A C 1
ATOM 676 O O . VAL A 1 85 ? 3.826 23.516 7.43 1 96.62 85 VAL A O 1
ATOM 679 N N . HIS A 1 86 ? 4.773 21.719 8.367 1 97.31 86 HIS A N 1
ATOM 680 C CA . HIS A 1 86 ? 5.082 21.094 7.09 1 97.31 86 HIS A CA 1
ATOM 681 C C . HIS A 1 86 ? 3.818 20.844 6.277 1 97.31 86 HIS A C 1
ATOM 683 O O . HIS A 1 86 ? 3.879 20.703 5.055 1 97.31 86 HIS A O 1
ATOM 689 N N . ALA A 1 87 ? 2.678 20.766 6.871 1 97.88 87 ALA A N 1
ATOM 690 C CA . ALA A 1 87 ? 1.444 20.422 6.172 1 97.88 87 ALA A CA 1
ATOM 691 C C . ALA A 1 87 ? 1.049 21.516 5.188 1 97.88 87 ALA A C 1
ATOM 693 O O . ALA A 1 87 ? 0.904 21.266 3.99 1 97.88 87 ALA A O 1
ATOM 694 N N . LYS A 1 88 ? 0.96 22.766 5.691 1 98.06 88 LYS A N 1
ATOM 695 C CA . LYS A 1 88 ? 0.627 23.875 4.816 1 98.06 88 LYS A CA 1
ATOM 696 C C . LYS A 1 88 ? 1.748 24.141 3.814 1 98.06 88 LYS A C 1
ATOM 698 O O . LYS A 1 88 ? 1.488 24.453 2.648 1 98.06 88 LYS A O 1
ATOM 703 N N . LEU A 1 89 ? 2.986 24.078 4.309 1 98 89 LEU A N 1
ATOM 704 C CA . LEU A 1 89 ? 4.137 24.266 3.428 1 98 89 LEU A CA 1
ATOM 705 C C . LEU A 1 89 ? 4.145 23.203 2.324 1 98 89 LEU A C 1
ATOM 707 O O . LEU A 1 89 ? 4.418 23.531 1.163 1 98 89 LEU A O 1
ATOM 711 N N . GLY A 1 90 ? 3.861 21.953 2.697 1 98.31 90 GLY A N 1
ATOM 712 C CA . GLY A 1 90 ? 3.785 20.875 1.729 1 98.31 90 GLY A CA 1
ATOM 713 C C . GLY A 1 90 ? 2.729 21.094 0.664 1 98.31 90 GLY A C 1
ATOM 714 O O . GLY A 1 90 ? 2.961 20.828 -0.516 1 98.31 90 GLY A O 1
ATOM 715 N N . ALA A 1 91 ? 1.564 21.578 1.082 1 98.56 91 ALA A N 1
ATOM 716 C CA . ALA A 1 91 ? 0.509 21.891 0.12 1 98.56 91 ALA A CA 1
ATOM 717 C C . ALA A 1 91 ? 0.96 22.953 -0.865 1 98.56 91 ALA A C 1
ATOM 719 O O . ALA A 1 91 ? 0.678 22.875 -2.062 1 98.56 91 ALA A O 1
ATOM 720 N N . TYR A 1 92 ? 1.654 23.938 -0.359 1 98.19 92 TYR A N 1
ATOM 721 C CA . TYR A 1 92 ? 2.191 25 -1.212 1 98.19 92 TYR A CA 1
ATOM 722 C C . TYR A 1 92 ? 3.174 24.422 -2.229 1 98.19 92 TYR A C 1
ATOM 724 O O . TYR A 1 92 ? 3.082 24.719 -3.422 1 98.19 92 TYR A O 1
ATOM 732 N N . PHE A 1 93 ? 4.148 23.578 -1.778 1 97.75 93 PHE A N 1
ATOM 733 C CA . PHE A 1 93 ? 5.125 22.984 -2.678 1 97.75 93 PHE A CA 1
ATOM 734 C C . PHE A 1 93 ? 4.445 22.062 -3.684 1 97.75 93 PHE A C 1
ATOM 736 O O . PHE A 1 93 ? 4.816 22.031 -4.859 1 97.75 93 PHE A O 1
ATOM 743 N N . ALA A 1 94 ? 3.451 21.281 -3.219 1 98.31 94 ALA A N 1
ATOM 744 C CA . ALA A 1 94 ? 2.717 20.391 -4.121 1 98.31 94 ALA A CA 1
ATOM 745 C C . ALA A 1 94 ? 2.131 21.172 -5.293 1 98.31 94 ALA A C 1
ATOM 747 O O . ALA A 1 94 ? 2.219 20.734 -6.445 1 98.31 94 ALA A O 1
ATOM 748 N N . GLU A 1 95 ? 1.603 22.312 -4.973 1 98.31 95 GLU A N 1
ATOM 749 C CA . GLU A 1 95 ? 0.977 23.141 -5.992 1 98.31 95 GLU A CA 1
ATOM 750 C C . GLU A 1 95 ? 2.025 23.828 -6.863 1 98.31 95 GLU A C 1
ATOM 752 O O . GLU A 1 95 ? 1.978 23.734 -8.094 1 98.31 95 GLU A O 1
ATOM 757 N N . LYS A 1 96 ? 3.006 24.422 -6.297 1 97.69 96 LYS A N 1
ATOM 758 C CA . LYS A 1 96 ? 3.881 25.359 -7.004 1 97.69 96 LYS A CA 1
ATOM 759 C C . LYS A 1 96 ? 5.082 24.625 -7.605 1 97.69 96 LYS A C 1
ATOM 761 O O . LYS A 1 96 ? 5.598 25.031 -8.648 1 97.69 96 LYS A O 1
ATOM 766 N N . GLU A 1 97 ? 5.531 23.609 -6.926 1 95.62 97 GLU A N 1
ATOM 767 C CA . GLU A 1 97 ? 6.754 22.938 -7.371 1 95.62 97 GLU A CA 1
ATOM 768 C C . GLU A 1 97 ? 6.438 21.641 -8.109 1 95.62 97 GLU A C 1
ATOM 770 O O . GLU A 1 97 ? 7.125 21.281 -9.062 1 95.62 97 GLU A O 1
ATOM 775 N N . TYR A 1 98 ? 5.398 21 -7.652 1 96.88 98 TYR A N 1
ATOM 776 C CA . TYR A 1 98 ? 5.137 19.688 -8.227 1 96.88 98 TYR A CA 1
ATOM 777 C C . TYR A 1 98 ? 3.928 19.734 -9.156 1 96.88 98 TYR A C 1
ATOM 779 O O . TYR A 1 98 ? 3.539 18.703 -9.719 1 96.88 98 TYR A O 1
ATOM 787 N N . GLY A 1 99 ? 3.254 20.828 -9.203 1 96.56 99 GLY A N 1
ATOM 788 C CA . GLY A 1 99 ? 2.262 21.062 -10.242 1 96.56 99 GLY A CA 1
ATOM 789 C C . GLY A 1 99 ? 0.903 20.469 -9.914 1 96.56 99 GLY A C 1
ATOM 790 O O . GLY A 1 99 ? 0.1 20.219 -10.812 1 96.56 99 GLY A O 1
ATOM 791 N N . VAL A 1 100 ? 0.589 20.234 -8.695 1 97.81 100 VAL A N 1
ATOM 792 C CA . VAL A 1 100 ? -0.708 19.703 -8.305 1 97.81 100 VAL A CA 1
ATOM 793 C C . VAL A 1 100 ? -1.765 20.797 -8.367 1 97.81 100 VAL A C 1
ATOM 795 O O . VAL A 1 100 ? -1.663 21.812 -7.656 1 97.81 100 VAL A O 1
ATOM 798 N N . ALA A 1 101 ? -2.799 20.641 -9.141 1 97.62 101 ALA A N 1
ATOM 799 C CA . ALA A 1 101 ? -3.865 21.625 -9.305 1 97.62 101 ALA A CA 1
ATOM 800 C C . ALA A 1 101 ? -5.121 21.203 -8.547 1 97.62 101 ALA A C 1
ATOM 802 O O . ALA A 1 101 ? -5.969 22.031 -8.227 1 97.62 101 ALA A O 1
ATOM 803 N N . ASN A 1 102 ? -5.289 19.906 -8.344 1 98.25 102 ASN A N 1
ATOM 804 C CA . ASN A 1 102 ? -6.477 19.359 -7.684 1 98.25 102 ASN A CA 1
ATOM 805 C C . ASN A 1 102 ? -6.602 19.875 -6.254 1 98.25 102 ASN A C 1
ATOM 807 O O . ASN A 1 102 ? -5.816 19.5 -5.383 1 98.25 102 ASN A O 1
ATOM 811 N N . LYS A 1 103 ? -7.598 20.641 -5.945 1 98.62 103 LYS A N 1
ATOM 812 C CA . LYS A 1 103 ? -7.785 21.281 -4.648 1 98.62 103 LYS A CA 1
ATOM 813 C C . LYS A 1 103 ? -8.039 20.25 -3.557 1 98.62 103 LYS A C 1
ATOM 815 O O . LYS A 1 103 ? -7.688 20.469 -2.395 1 98.62 103 LYS A O 1
ATOM 820 N N . GLY A 1 104 ? -8.672 19.125 -3.908 1 98.81 104 GLY A N 1
ATOM 821 C CA . GLY A 1 104 ? -8.875 18.047 -2.949 1 98.81 104 GLY A CA 1
ATOM 822 C C . GLY A 1 104 ? -7.578 17.453 -2.441 1 98.81 104 GLY A C 1
ATOM 823 O O . GLY A 1 104 ? -7.445 17.172 -1.248 1 98.81 104 GLY A O 1
ATOM 824 N N . VAL A 1 105 ? -6.633 17.266 -3.396 1 98.88 105 VAL A N 1
ATOM 825 C CA . VAL A 1 105 ? -5.32 16.75 -3.037 1 98.88 105 VAL A CA 1
ATOM 826 C C . VAL A 1 105 ? -4.594 17.734 -2.137 1 98.88 105 VAL A C 1
ATOM 828 O O . VAL A 1 105 ? -4.039 17.359 -1.104 1 98.88 105 VAL A O 1
ATOM 831 N N . LEU A 1 106 ? -4.645 19.016 -2.512 1 98.88 106 LEU A N 1
ATOM 832 C CA . LEU A 1 106 ? -3.988 20.062 -1.725 1 98.88 106 LEU A CA 1
ATOM 833 C C . LEU A 1 106 ? -4.602 20.156 -0.332 1 98.88 106 LEU A C 1
ATOM 835 O O . LEU A 1 106 ? -3.887 20.328 0.657 1 98.88 106 LEU A O 1
ATOM 839 N N . SER A 1 107 ? -5.891 20.047 -0.248 1 98.88 107 SER A N 1
ATOM 840 C CA . SER A 1 107 ? -6.586 20.062 1.035 1 98.88 107 SER A CA 1
ATOM 841 C C . SER A 1 107 ? -6.191 18.875 1.902 1 98.88 107 SER A C 1
ATOM 843 O O . SER A 1 107 ? -5.98 19.031 3.107 1 98.88 107 SER A O 1
ATOM 845 N N . ALA A 1 108 ? -6.109 17.688 1.318 1 98.94 108 ALA A N 1
ATOM 846 C CA . ALA A 1 108 ? -5.715 16.484 2.049 1 98.94 108 ALA A CA 1
ATOM 847 C C . ALA A 1 108 ? -4.316 16.625 2.639 1 98.94 108 ALA A C 1
ATOM 849 O O . ALA A 1 108 ? -4.059 16.188 3.762 1 98.94 108 ALA A O 1
ATOM 850 N N . ILE A 1 109 ? -3.414 17.25 1.874 1 98.88 109 ILE A N 1
ATOM 851 C CA . ILE A 1 109 ? -2.061 17.484 2.361 1 98.88 109 ILE A CA 1
ATOM 852 C C . ILE A 1 109 ? -2.096 18.484 3.512 1 98.88 109 ILE A C 1
ATOM 854 O O . ILE A 1 109 ? -1.447 18.281 4.543 1 98.88 109 ILE A O 1
ATOM 858 N N . THR A 1 110 ? -2.893 19.484 3.424 1 98.62 110 THR A N 1
ATOM 859 C CA . THR A 1 110 ? -2.992 20.562 4.402 1 98.62 110 THR A CA 1
ATOM 860 C C . THR A 1 110 ? -3.445 20.016 5.758 1 98.62 110 THR A C 1
ATOM 862 O O . THR A 1 110 ? -2.924 20.422 6.797 1 98.62 110 THR A O 1
ATOM 865 N N . TRP A 1 111 ? -4.34 19.078 5.742 1 98.62 111 TRP A N 1
ATOM 866 C CA . TRP A 1 111 ? -5.012 18.703 6.98 1 98.62 111 TRP A CA 1
ATOM 867 C C . TRP A 1 111 ? -4.562 17.328 7.453 1 98.62 111 TRP A C 1
ATOM 869 O O . TRP A 1 111 ? -5.184 16.734 8.336 1 98.62 111 TRP A O 1
ATOM 879 N N . HIS A 1 112 ? -3.453 16.766 6.918 1 98.75 112 HIS A N 1
ATOM 880 C CA . HIS A 1 112 ? -3.137 15.375 7.18 1 98.75 112 HIS A CA 1
ATOM 881 C C . HIS A 1 112 ? -2.609 15.18 8.594 1 98.75 112 HIS A C 1
ATOM 883 O O . HIS A 1 112 ? -2.584 14.055 9.109 1 98.75 112 HIS A O 1
ATOM 889 N N . THR A 1 113 ? -2.217 16.25 9.312 1 97.81 113 THR A N 1
ATOM 890 C CA . THR A 1 113 ? -1.604 16.109 10.625 1 97.81 113 THR A CA 1
ATOM 891 C C . THR A 1 113 ? -2.641 16.281 11.727 1 97.81 113 THR A C 1
ATOM 893 O O . THR A 1 113 ? -2.758 15.445 12.625 1 97.81 113 THR A O 1
ATOM 896 N N . THR A 1 114 ? -3.439 17.312 11.633 1 97.81 114 THR A N 1
ATOM 897 C CA . THR A 1 114 ? -4.391 17.641 12.695 1 97.81 114 THR A CA 1
ATOM 898 C C . THR A 1 114 ? -5.777 17.094 12.352 1 97.81 114 THR A C 1
ATOM 900 O O . THR A 1 114 ? -6.613 16.922 13.242 1 97.81 114 THR A O 1
ATOM 903 N N . GLY A 1 115 ? -6.016 16.812 11.047 1 98.44 115 GLY A N 1
ATOM 904 C CA . GLY A 1 115 ? -7.398 16.656 10.617 1 98.44 115 GLY A CA 1
ATOM 905 C C . GLY A 1 115 ? -8.227 17.906 10.805 1 98.44 115 GLY A C 1
ATOM 906 O O . GLY A 1 115 ? -7.672 19 10.977 1 98.44 115 GLY A O 1
ATOM 907 N N . ARG A 1 116 ? -9.43 17.781 10.578 1 98.38 116 ARG A N 1
ATOM 908 C CA . ARG A 1 116 ? -10.43 18.812 10.844 1 98.38 116 ARG A CA 1
ATOM 909 C C . ARG A 1 116 ? -11.836 18.219 10.867 1 98.38 116 ARG A C 1
ATOM 911 O O . ARG A 1 116 ? -12.047 17.078 10.43 1 98.38 116 ARG A O 1
ATOM 918 N N . PRO A 1 117 ? -12.805 18.953 11.492 1 98.5 117 PRO A N 1
ATOM 919 C CA . PRO A 1 117 ? -14.18 18.469 11.391 1 98.5 117 PRO A CA 1
ATOM 920 C C . PRO A 1 117 ? -14.664 18.344 9.953 1 98.5 117 PRO A C 1
ATOM 922 O O . PRO A 1 117 ? -14.281 19.141 9.094 1 98.5 117 PRO A O 1
ATOM 925 N N . LYS A 1 118 ? -15.445 17.406 9.609 1 98.38 118 LYS A N 1
ATOM 926 C CA . LYS A 1 118 ? -16.125 17.203 8.328 1 98.38 118 LYS A CA 1
ATOM 927 C C . LYS A 1 118 ? -15.125 17.062 7.191 1 98.38 118 LYS A C 1
ATOM 929 O O . LYS A 1 118 ? -15.289 17.656 6.121 1 98.38 118 LYS A O 1
ATOM 934 N N . MET A 1 119 ? -14.109 16.312 7.449 1 98.81 119 MET A N 1
ATOM 935 C CA . MET A 1 119 ? -13.125 16.031 6.406 1 98.81 119 MET A CA 1
ATOM 936 C C . MET A 1 119 ? -13.789 15.352 5.207 1 98.81 119 MET A C 1
ATOM 938 O O . MET A 1 119 ? -14.672 14.508 5.375 1 98.81 119 MET A O 1
ATOM 942 N N . THR A 1 120 ? -13.367 15.758 3.98 1 98.88 120 THR A N 1
ATOM 943 C CA . THR A 1 120 ? -13.727 14.969 2.805 1 98.88 120 THR A CA 1
ATOM 944 C C . THR A 1 120 ? -13.148 13.562 2.904 1 98.88 120 THR A C 1
ATOM 946 O O . THR A 1 120 ? -12.297 13.289 3.748 1 98.88 120 THR A O 1
ATOM 949 N N . MET A 1 121 ? -13.609 12.711 2.094 1 98.88 121 MET A N 1
ATOM 950 C CA . MET A 1 121 ? -13.117 11.336 2.135 1 98.88 121 MET A CA 1
ATOM 951 C C . MET A 1 121 ? -11.617 11.281 1.853 1 98.88 121 MET A C 1
ATOM 953 O O . MET A 1 121 ? -10.883 10.562 2.523 1 98.88 121 MET A O 1
ATOM 957 N N . LEU A 1 122 ? -11.133 12.055 0.861 1 98.94 122 LEU A N 1
ATOM 958 C CA . LEU A 1 122 ? -9.703 12.062 0.55 1 98.94 122 LEU A CA 1
ATOM 959 C C . LEU A 1 122 ? -8.891 12.594 1.728 1 98.94 122 LEU A C 1
ATOM 961 O O . LEU A 1 122 ? -7.812 12.078 2.027 1 98.94 122 LEU A O 1
ATOM 965 N N . GLU A 1 123 ? -9.367 13.602 2.426 1 98.94 123 GLU A N 1
ATOM 966 C CA . GLU A 1 123 ? -8.719 14.102 3.635 1 98.94 123 GLU A CA 1
ATOM 967 C C . GLU A 1 123 ? -8.617 13.008 4.695 1 98.94 123 GLU A C 1
ATOM 969 O O . GLU A 1 123 ? -7.562 12.82 5.309 1 98.94 123 GLU A O 1
ATOM 974 N N . LYS A 1 124 ? -9.742 12.305 4.875 1 98.94 124 LYS A N 1
ATOM 975 C CA . LYS A 1 124 ? -9.758 11.211 5.836 1 98.94 124 LYS A CA 1
ATOM 976 C C . LYS A 1 124 ? -8.719 10.156 5.484 1 98.94 124 LYS A C 1
ATOM 978 O O . LYS A 1 124 ? -7.988 9.68 6.359 1 98.94 124 LYS A O 1
ATOM 983 N N . ILE A 1 125 ? -8.648 9.844 4.254 1 98.94 125 ILE A N 1
ATOM 984 C CA . ILE A 1 125 ? -7.77 8.789 3.766 1 98.94 125 ILE A CA 1
ATOM 985 C C . ILE A 1 125 ? -6.316 9.156 4.043 1 98.94 125 ILE A C 1
ATOM 987 O O . ILE A 1 125 ? -5.547 8.344 4.566 1 98.94 125 ILE A O 1
ATOM 991 N N . ILE A 1 126 ? -5.902 10.359 3.744 1 98.94 126 ILE A N 1
ATOM 992 C CA . ILE A 1 126 ? -4.504 10.742 3.916 1 98.94 126 ILE A CA 1
ATOM 993 C C . ILE A 1 126 ? -4.191 10.891 5.402 1 98.94 126 ILE A C 1
ATOM 995 O O . ILE A 1 126 ? -3.121 10.477 5.859 1 98.94 126 ILE A O 1
ATOM 999 N N . TYR A 1 127 ? -5.148 11.453 6.203 1 98.94 127 TYR A N 1
ATOM 1000 C CA . TYR A 1 127 ? -5 11.586 7.648 1 98.94 127 TYR A CA 1
ATOM 1001 C C . TYR A 1 127 ? -4.703 10.234 8.289 1 98.94 127 TYR A C 1
ATOM 1003 O O . TYR A 1 127 ? -3.752 10.102 9.062 1 98.94 127 TYR A O 1
ATOM 1011 N N . ILE A 1 128 ? -5.473 9.242 7.883 1 98.81 128 ILE A N 1
ATOM 1012 C CA . ILE A 1 128 ? -5.391 7.953 8.562 1 98.81 128 ILE A CA 1
ATOM 1013 C C . ILE A 1 128 ? -4.258 7.125 7.957 1 98.81 128 ILE A C 1
ATOM 1015 O O . ILE A 1 128 ? -3.611 6.344 8.656 1 98.81 128 ILE A O 1
ATOM 1019 N N . ALA A 1 129 ? -4.012 7.219 6.652 1 98.88 129 ALA A N 1
ATOM 1020 C CA . ALA A 1 129 ? -2.918 6.492 6.016 1 98.88 129 ALA A CA 1
ATOM 1021 C C . ALA A 1 129 ? -1.578 6.852 6.648 1 98.88 129 ALA A C 1
ATOM 1023 O O . ALA A 1 129 ? -0.731 5.98 6.859 1 98.88 129 ALA A O 1
ATOM 1024 N N . ASP A 1 130 ? -1.39 8.133 6.945 1 98.56 130 ASP A N 1
ATOM 1025 C CA . ASP A 1 130 ? -0.175 8.617 7.594 1 98.56 130 ASP A CA 1
ATOM 1026 C C . ASP A 1 130 ? 0.041 7.922 8.938 1 98.56 130 ASP A C 1
ATOM 1028 O O . ASP A 1 130 ? 1.181 7.688 9.344 1 98.56 130 ASP A O 1
ATOM 1032 N N . TYR A 1 131 ? -1.046 7.594 9.57 1 98.19 131 TYR A N 1
ATOM 1033 C CA . TYR A 1 131 ? -1.011 7.012 10.906 1 98.19 131 TYR A CA 1
ATOM 1034 C C . TYR A 1 131 ? -0.793 5.504 10.836 1 98.19 131 TYR A C 1
ATOM 1036 O O . TYR A 1 131 ? -0.076 4.934 11.664 1 98.19 131 TYR A O 1
ATOM 1044 N N . ILE A 1 132 ? -1.263 4.781 9.797 1 98.56 132 ILE A N 1
ATOM 1045 C CA . ILE A 1 132 ? -1.375 3.332 9.93 1 98.56 132 ILE A CA 1
ATOM 1046 C C . ILE A 1 132 ? -0.411 2.654 8.953 1 98.56 132 ILE A C 1
ATOM 1048 O O . ILE A 1 132 ? -0.25 1.432 8.984 1 98.56 132 ILE A O 1
ATOM 1052 N N . GLU A 1 133 ? 0.187 3.398 8.031 1 98.44 133 GLU A N 1
ATOM 1053 C CA . GLU A 1 133 ? 1.014 2.742 7.023 1 98.44 133 GLU A CA 1
ATOM 1054 C C . GLU A 1 133 ? 1.998 1.769 7.664 1 98.44 133 GLU A C 1
ATOM 1056 O O . GLU A 1 133 ? 2.371 1.932 8.828 1 98.44 133 GLU A O 1
ATOM 1061 N N . PRO A 1 134 ? 2.41 0.748 6.953 1 96.94 134 PRO A N 1
ATOM 1062 C CA . PRO A 1 134 ? 3.004 -0.441 7.57 1 96.94 134 PRO A CA 1
ATOM 1063 C C . PRO A 1 134 ? 4.383 -0.171 8.164 1 96.94 134 PRO A C 1
ATOM 1065 O O . PRO A 1 134 ? 4.859 -0.94 9.008 1 96.94 134 PRO A O 1
ATOM 1068 N N . ASN A 1 135 ? 5.074 0.862 7.809 1 94.75 135 ASN A N 1
ATOM 1069 C CA . ASN A 1 135 ? 6.426 1.109 8.297 1 94.75 135 ASN A CA 1
ATOM 1070 C C . ASN A 1 135 ? 6.414 1.87 9.617 1 94.75 135 ASN A C 1
ATOM 1072 O O . ASN A 1 135 ? 7.465 2.098 10.219 1 94.75 135 ASN A O 1
ATOM 1076 N N . ARG A 1 136 ? 5.219 2.229 10.07 1 93.88 136 ARG A N 1
ATOM 1077 C CA . ARG A 1 136 ? 5.102 2.949 11.336 1 93.88 136 ARG A CA 1
ATOM 1078 C C . ARG A 1 136 ? 5.496 2.062 12.508 1 93.88 136 ARG A C 1
ATOM 1080 O O . ARG A 1 136 ? 5.262 0.852 12.484 1 93.88 136 ARG A O 1
ATOM 1087 N N . LYS A 1 137 ? 6.098 2.693 13.422 1 90.38 137 LYS A N 1
ATOM 1088 C CA . LYS A 1 137 ? 6.363 2.002 14.68 1 90.38 137 LYS A CA 1
ATOM 1089 C C . LYS A 1 137 ? 5.066 1.536 15.336 1 90.38 137 LYS A C 1
ATOM 1091 O O . LYS A 1 137 ? 4.07 2.264 15.344 1 90.38 137 LYS A O 1
ATOM 1096 N N . ILE A 1 138 ? 5.215 0.384 15.875 1 89.62 138 ILE A N 1
ATOM 1097 C CA . ILE A 1 138 ? 4.031 -0.168 16.531 1 89.62 138 ILE A CA 1
ATOM 1098 C C . ILE A 1 138 ? 3.787 0.547 17.844 1 89.62 138 ILE A C 1
ATOM 1100 O O . ILE A 1 138 ? 4.676 0.606 18.703 1 89.62 138 ILE A O 1
ATOM 1104 N N . ILE A 1 139 ? 2.689 1.159 18 1 89.88 139 ILE A N 1
ATOM 1105 C CA . ILE A 1 139 ? 2.275 1.812 19.234 1 89.88 139 ILE A CA 1
ATOM 1106 C C . ILE A 1 139 ? 0.946 1.228 19.703 1 89.88 139 ILE A C 1
ATOM 1108 O O . ILE A 1 139 ? 0.228 0.593 18.922 1 89.88 139 ILE A O 1
ATOM 1112 N N . PRO A 1 140 ? 0.608 1.351 20.969 1 90.56 140 PRO A N 1
ATOM 1113 C CA . PRO A 1 140 ? -0.668 0.833 21.469 1 90.56 140 PRO A CA 1
ATOM 1114 C C . PRO A 1 140 ? -1.866 1.363 20.688 1 90.56 140 PRO A C 1
ATOM 1116 O O . PRO A 1 140 ? -1.917 2.551 20.359 1 90.56 140 PRO A O 1
ATOM 1119 N N . GLY A 1 141 ? -2.758 0.482 20.312 1 94 141 GLY A N 1
ATOM 1120 C CA . GLY A 1 141 ? -3.988 0.879 19.641 1 94 141 GLY A CA 1
ATOM 1121 C C . GLY A 1 141 ? -3.879 0.872 18.125 1 94 141 GLY A C 1
ATOM 1122 O O . GLY A 1 141 ? -4.891 0.915 17.422 1 94 141 GLY A O 1
ATOM 1123 N N . LEU A 1 142 ? -2.639 0.786 17.609 1 96.25 142 LEU A N 1
ATOM 1124 C CA . LEU A 1 142 ? -2.408 0.883 16.188 1 96.25 142 LEU A CA 1
ATOM 1125 C C . LEU A 1 142 ? -3.098 -0.258 15.438 1 96.25 142 LEU A C 1
ATOM 1127 O O . LEU A 1 142 ? -3.723 -0.042 14.398 1 96.25 142 LEU A O 1
ATOM 1131 N N . GLN A 1 143 ? -2.979 -1.461 15.969 1 95.19 143 GLN A N 1
ATOM 1132 C CA . GLN A 1 143 ? -3.549 -2.629 15.305 1 95.19 143 GLN A CA 1
ATOM 1133 C C . GLN A 1 143 ? -5.066 -2.512 15.195 1 95.19 143 GLN A C 1
ATOM 1135 O O . GLN A 1 143 ? -5.645 -2.842 14.156 1 95.19 143 GLN A O 1
ATOM 1140 N N . GLU A 1 144 ? -5.688 -2.051 16.25 1 96.62 144 GLU A N 1
ATOM 1141 C CA . GLU A 1 144 ? -7.133 -1.858 16.219 1 96.62 144 GLU A CA 1
ATOM 1142 C C . GLU A 1 144 ? -7.539 -0.842 15.164 1 96.62 144 GLU A C 1
ATOM 1144 O O . GLU A 1 144 ? -8.531 -1.038 14.453 1 96.62 144 GLU A O 1
ATOM 1149 N N . ILE A 1 145 ? -6.828 0.235 15.039 1 98.12 145 ILE A N 1
ATOM 1150 C CA . ILE A 1 145 ? -7.117 1.28 14.062 1 98.12 145 ILE A CA 1
ATOM 1151 C C . ILE A 1 145 ? -6.941 0.73 12.656 1 98.12 145 ILE A C 1
ATOM 1153 O O . ILE A 1 145 ? -7.77 0.983 11.773 1 98.12 145 ILE A O 1
ATOM 1157 N N . ARG A 1 146 ? -5.883 -0.079 12.43 1 98.44 146 ARG A N 1
ATOM 1158 C CA . ARG A 1 146 ? -5.605 -0.702 11.141 1 98.44 146 ARG A CA 1
ATOM 1159 C C . ARG A 1 146 ? -6.75 -1.618 10.719 1 98.44 146 ARG A C 1
ATOM 1161 O O . ARG A 1 146 ? -7.109 -1.665 9.539 1 98.44 146 ARG A O 1
ATOM 1168 N N . GLU A 1 147 ? -7.34 -2.271 11.625 1 96.12 147 GLU A N 1
ATOM 1169 C CA . GLU A 1 147 ? -8.445 -3.178 11.32 1 96.12 147 GLU A CA 1
ATOM 1170 C C . GLU A 1 147 ? -9.742 -2.41 11.102 1 96.12 147 GLU A C 1
ATOM 1172 O O . GLU A 1 147 ? -10.516 -2.736 10.203 1 96.12 147 GLU A O 1
ATOM 1177 N N . THR A 1 148 ? -9.938 -1.371 11.852 1 97.69 148 THR A N 1
ATOM 1178 C CA . THR A 1 148 ? -11.195 -0.625 11.891 1 97.69 148 THR A CA 1
ATOM 1179 C C . THR A 1 148 ? -11.336 0.259 10.656 1 97.69 148 THR A C 1
ATOM 1181 O O . THR A 1 148 ? -12.445 0.461 10.156 1 97.69 148 THR A O 1
ATOM 1184 N N . VAL A 1 149 ? -10.234 0.718 10.117 1 98.5 149 VAL A N 1
ATOM 1185 C CA . VAL A 1 149 ? -10.258 1.763 9.102 1 98.5 149 VAL A CA 1
ATOM 1186 C C . VAL A 1 149 ? -10.938 1.236 7.836 1 98.5 149 VAL A C 1
ATOM 1188 O O . VAL A 1 149 ? -11.617 1.987 7.129 1 98.5 149 VAL A O 1
ATOM 1191 N N . PHE A 1 150 ? -10.883 -0.047 7.594 1 98 150 PHE A N 1
ATOM 1192 C CA . PHE A 1 150 ? -11.445 -0.603 6.367 1 98 150 PHE A CA 1
ATOM 1193 C C . PHE A 1 150 ? -12.906 -0.971 6.562 1 98 150 PHE A C 1
ATOM 1195 O O . PHE A 1 150 ? -13.602 -1.312 5.598 1 98 150 PHE A O 1
ATOM 1202 N N . VAL A 1 151 ? -13.383 -0.883 7.723 1 97 151 VAL A N 1
ATOM 1203 C 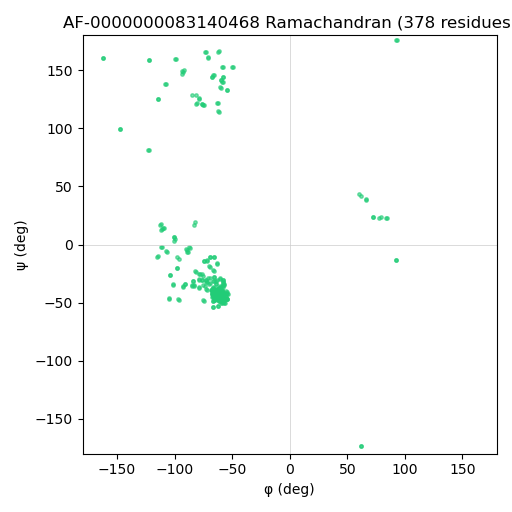CA . VAL A 1 151 ? -14.781 -1.165 8.047 1 97 151 VAL A CA 1
ATOM 1204 C C . VAL A 1 151 ? -15.531 0.144 8.273 1 97 151 VAL A C 1
ATOM 1206 O O . VAL A 1 151 ? -16.625 0.336 7.75 1 97 151 VAL A O 1
ATOM 1209 N N . ASP A 1 152 ? -14.898 1.023 9.062 1 97.88 152 ASP A N 1
ATOM 1210 C CA . ASP A 1 152 ? -15.469 2.311 9.445 1 97.88 152 ASP A CA 1
ATOM 1211 C C . ASP A 1 152 ? -14.383 3.371 9.602 1 97.88 152 ASP A C 1
ATOM 1213 O O . ASP A 1 152 ? -13.805 3.518 10.68 1 97.88 152 ASP A O 1
ATOM 1217 N N . ILE A 1 153 ? -14.219 4.164 8.602 1 98.5 153 ILE A N 1
ATOM 1218 C CA . ILE A 1 153 ? -13.102 5.094 8.586 1 98.5 153 ILE A CA 1
ATOM 1219 C C . ILE A 1 153 ? -13.344 6.219 9.594 1 98.5 153 ILE A C 1
ATOM 1221 O O . ILE A 1 153 ? -12.406 6.715 10.219 1 98.5 153 ILE A O 1
ATOM 1225 N N . ASP A 1 154 ? -14.562 6.633 9.836 1 98.56 154 ASP A N 1
ATOM 1226 C CA . ASP A 1 154 ? -14.852 7.676 10.82 1 98.56 154 ASP A CA 1
ATOM 1227 C C . ASP A 1 154 ? -14.492 7.211 12.234 1 98.56 154 ASP A C 1
ATOM 1229 O O . ASP A 1 154 ? -13.914 7.973 13.016 1 98.56 154 ASP A O 1
ATOM 1233 N N . HIS A 1 155 ? -14.844 5.988 12.508 1 98.44 155 HIS A N 1
ATOM 1234 C CA . HIS A 1 155 ? -14.492 5.449 13.82 1 98.44 155 HIS A CA 1
ATOM 1235 C C . HIS A 1 155 ? -12.977 5.336 13.977 1 98.44 155 HIS A C 1
ATOM 1237 O O . HIS A 1 155 ? -12.438 5.625 15.047 1 98.44 155 HIS A O 1
ATOM 1243 N N . ALA A 1 156 ? -12.305 4.879 12.945 1 98.56 156 ALA A N 1
ATOM 1244 C CA . ALA A 1 156 ? -10.844 4.781 12.984 1 98.56 156 ALA A CA 1
ATOM 1245 C C . ALA A 1 156 ? -10.219 6.148 13.234 1 98.56 156 ALA A C 1
ATOM 1247 O O . ALA A 1 156 ? -9.25 6.266 13.992 1 98.56 156 ALA A O 1
ATOM 1248 N N . ILE A 1 157 ? -10.75 7.172 12.602 1 98.62 157 ILE A N 1
ATOM 1249 C CA . ILE A 1 157 ? -10.242 8.531 12.766 1 98.62 157 ILE A CA 1
ATOM 1250 C C . ILE A 1 157 ? -10.469 8.984 14.211 1 98.62 157 ILE A C 1
ATOM 1252 O O . ILE A 1 157 ? -9.594 9.617 14.812 1 98.62 157 ILE A O 1
ATOM 1256 N N . CYS A 1 158 ? -11.609 8.664 14.758 1 98.38 158 CYS A N 1
ATOM 1257 C CA . CYS A 1 158 ? -11.891 8.984 16.156 1 98.38 158 CYS A CA 1
ATOM 1258 C C . CYS A 1 158 ? -10.852 8.359 17.078 1 98.38 158 CYS A C 1
ATOM 1260 O O . CYS A 1 158 ? -10.289 9.031 17.938 1 98.38 158 CYS A O 1
ATOM 1262 N N . LEU A 1 159 ? -10.609 7.074 16.875 1 98 159 LEU A N 1
ATOM 1263 C CA . LEU A 1 159 ? -9.617 6.371 17.688 1 98 159 LEU A CA 1
ATOM 1264 C C . LEU A 1 159 ? -8.242 7 17.531 1 98 159 LEU A C 1
ATOM 1266 O O . LEU A 1 159 ? -7.531 7.215 18.516 1 98 159 LEU A O 1
ATOM 1270 N N . CYS A 1 160 ? -7.883 7.281 16.312 1 97.5 160 CYS A N 1
ATOM 1271 C CA . CYS A 1 160 ? -6.582 7.855 15.992 1 97.5 160 CYS A CA 1
ATOM 1272 C C . CYS A 1 160 ? -6.414 9.227 16.641 1 97.5 160 CYS A C 1
ATOM 1274 O O . CYS A 1 160 ? -5.418 9.477 17.312 1 97.5 160 CYS A O 1
ATOM 1276 N N . ALA A 1 161 ? -7.367 10.117 16.406 1 97.69 161 ALA A N 1
ATOM 1277 C CA . ALA A 1 161 ? -7.328 11.461 16.969 1 97.69 161 ALA A CA 1
ATOM 1278 C C . ALA A 1 161 ? -7.312 11.414 18.5 1 97.69 161 ALA A C 1
ATOM 1280 O O . ALA A 1 161 ? -6.582 12.172 19.141 1 97.69 161 ALA A O 1
ATOM 1281 N N . GLY A 1 162 ? -8.125 10.555 19.016 1 97.25 162 GLY A N 1
ATOM 1282 C CA . GLY A 1 162 ? -8.148 10.383 20.469 1 97.25 162 GLY A CA 1
ATOM 1283 C C . GLY A 1 162 ? -6.812 9.945 21.031 1 97.25 162 GLY A C 1
ATOM 1284 O O . GLY A 1 162 ? -6.352 10.492 22.031 1 97.25 162 GLY A O 1
ATOM 1285 N N . ASN A 1 163 ? -6.227 8.914 20.453 1 96.38 163 ASN A N 1
ATOM 1286 C CA . ASN A 1 163 ? -4.914 8.438 20.875 1 96.38 163 ASN A CA 1
ATOM 1287 C C . ASN A 1 163 ? -3.873 9.555 20.828 1 96.38 163 ASN A C 1
ATOM 1289 O O . ASN A 1 163 ? -3.043 9.672 21.734 1 96.38 163 ASN A O 1
ATOM 1293 N N . THR A 1 164 ? -3.893 10.391 19.75 1 95 164 THR A N 1
ATOM 1294 C CA . THR A 1 164 ? -2.938 11.484 19.578 1 95 164 THR A CA 1
ATOM 1295 C C . THR A 1 164 ? -3.123 12.539 20.656 1 95 164 THR A C 1
ATOM 1297 O O . THR A 1 164 ? -2.156 12.953 21.297 1 95 164 THR A O 1
ATOM 1300 N N . VAL A 1 165 ? -4.332 12.938 20.891 1 96.75 165 VAL A N 1
ATOM 1301 C CA . VAL A 1 165 ? -4.648 13.961 21.875 1 96.75 165 VAL A CA 1
ATOM 1302 C C . VAL A 1 165 ? -4.281 13.469 23.266 1 96.75 165 VAL A C 1
ATOM 1304 O O . VAL A 1 165 ? -3.645 14.188 24.047 1 96.75 165 VAL A O 1
ATOM 1307 N N . ASP A 1 166 ? -4.66 12.234 23.547 1 96.25 166 ASP A N 1
ATOM 1308 C CA . ASP A 1 166 ? -4.379 11.648 24.859 1 96.25 166 ASP A CA 1
ATOM 1309 C C . ASP A 1 166 ? -2.873 11.539 25.094 1 96.25 166 ASP A C 1
ATOM 1311 O O . ASP A 1 166 ? -2.389 11.836 26.188 1 96.25 166 ASP A O 1
ATOM 1315 N N . TYR A 1 167 ? -2.199 11.062 24.141 1 94.81 167 TYR A N 1
ATOM 1316 C CA . TYR A 1 167 ? -0.75 10.922 24.25 1 94.81 167 TYR A CA 1
ATOM 1317 C C . TYR A 1 167 ? -0.092 12.266 24.547 1 94.81 167 TYR A C 1
ATOM 1319 O O . TYR A 1 167 ? 0.755 12.359 25.438 1 94.81 167 TYR A O 1
ATOM 1327 N N . LEU A 1 168 ? -0.45 13.32 23.781 1 94.31 168 LEU A N 1
ATOM 1328 C CA . LEU A 1 168 ? 0.141 14.641 23.953 1 94.31 168 LEU A CA 1
ATOM 1329 C C . LEU A 1 168 ? -0.182 15.211 25.328 1 94.31 168 LEU A C 1
ATOM 1331 O O . LEU A 1 168 ? 0.7 15.734 26.016 1 94.31 168 LEU A O 1
ATOM 1335 N N . ARG A 1 169 ? -1.359 14.992 25.734 1 95.31 169 ARG A N 1
ATOM 1336 C CA . ARG A 1 169 ? -1.779 15.477 27.047 1 95.31 169 ARG A CA 1
ATOM 1337 C C . ARG A 1 169 ? -1.028 14.758 28.172 1 95.31 169 ARG A C 1
ATOM 1339 O O . ARG A 1 169 ? -0.508 15.398 29.078 1 95.31 169 ARG A O 1
ATOM 1346 N N . LYS A 1 170 ? -0.996 13.531 28.094 1 95.81 170 LYS A N 1
ATOM 1347 C CA . LYS A 1 170 ? -0.354 12.703 29.125 1 95.81 170 LYS A CA 1
ATOM 1348 C C . LYS A 1 170 ? 1.126 13.047 29.25 1 95.81 170 LYS A C 1
ATOM 1350 O O . LYS A 1 170 ? 1.692 12.961 30.344 1 95.81 170 LYS A O 1
ATOM 1355 N N . ASN A 1 171 ? 1.757 13.5 28.219 1 95.12 171 ASN A N 1
ATOM 1356 C CA . ASN A 1 171 ? 3.188 13.789 28.219 1 95.12 171 ASN A CA 1
ATOM 1357 C C . ASN A 1 171 ? 3.459 15.281 28.375 1 95.12 171 ASN A C 1
ATOM 1359 O O . ASN A 1 171 ? 4.582 15.742 28.156 1 95.12 171 ASN A O 1
ATOM 1363 N N . GLY A 1 172 ? 2.434 16.078 28.609 1 94.44 172 GLY A N 1
ATOM 1364 C CA . GLY A 1 172 ? 2.566 17.5 28.859 1 94.44 172 GLY A CA 1
ATOM 1365 C C . GLY A 1 172 ? 2.938 18.297 27.625 1 94.44 172 GLY A C 1
ATOM 1366 O O . GLY A 1 172 ? 3.562 19.359 27.734 1 94.44 172 GLY A O 1
ATOM 1367 N N . LYS A 1 173 ? 2.643 17.781 26.484 1 94.31 173 LYS A N 1
ATOM 1368 C CA . LYS A 1 173 ? 2.9 18.469 25.219 1 94.31 173 LYS A CA 1
ATOM 1369 C C . LYS A 1 173 ? 1.678 19.266 24.766 1 94.31 173 LYS A C 1
ATOM 1371 O O . LYS A 1 173 ? 0.542 18.891 25.062 1 94.31 173 LYS A O 1
ATOM 1376 N N . PRO A 1 174 ? 1.957 20.344 24.109 1 95.12 174 PRO A N 1
ATOM 1377 C CA . PRO A 1 174 ? 0.805 21.109 23.625 1 95.12 174 PRO A CA 1
ATOM 1378 C C . PRO A 1 174 ? 0.013 20.375 22.562 1 95.12 174 PRO A C 1
ATOM 1380 O O . PRO A 1 174 ? 0.595 19.641 21.734 1 95.12 174 PRO A O 1
ATOM 1383 N N . VAL A 1 175 ? -1.271 20.578 22.578 1 96.31 175 VAL A N 1
ATOM 1384 C CA . VAL A 1 175 ? -2.164 19.984 21.578 1 96.31 175 VAL A CA 1
ATOM 1385 C C . VAL A 1 175 ? -2.781 21.094 20.719 1 96.31 175 VAL A C 1
ATOM 1387 O O . VAL A 1 175 ? -3.342 22.062 21.25 1 96.31 175 VAL A O 1
ATOM 1390 N N . ASP A 1 176 ? -2.633 21 19.453 1 97 176 ASP A N 1
ATOM 1391 C CA . ASP A 1 176 ? -3.27 21.953 18.562 1 97 176 ASP A CA 1
ATOM 1392 C C . ASP A 1 176 ? -4.789 21.922 18.719 1 97 176 ASP A C 1
ATOM 1394 O O . ASP A 1 176 ? -5.398 20.859 18.766 1 97 176 ASP A O 1
ATOM 1398 N N . PRO A 1 177 ? -5.48 23.062 18.781 1 97.38 177 PRO A N 1
ATOM 1399 C CA . PRO A 1 177 ? -6.934 23.109 18.938 1 97.38 177 PRO A CA 1
ATOM 1400 C C . PRO A 1 177 ? -7.672 22.359 17.828 1 97.38 177 PRO A C 1
ATOM 1402 O O . PRO A 1 177 ? -8.734 21.781 18.062 1 97.38 177 PRO A O 1
ATOM 1405 N N . MET A 1 178 ? -7.141 22.375 16.656 1 97.88 178 MET A N 1
ATOM 1406 C CA . MET A 1 178 ? -7.781 21.688 15.539 1 97.88 178 MET A CA 1
ATOM 1407 C C . MET A 1 178 ? -7.809 20.188 15.773 1 97.88 178 MET A C 1
ATOM 1409 O O . MET A 1 178 ? -8.773 19.516 15.406 1 97.88 178 MET A O 1
ATOM 1413 N N . SER A 1 179 ? -6.707 19.625 16.328 1 98 179 SER A N 1
ATOM 1414 C CA . SER A 1 179 ? -6.688 18.203 16.656 1 98 179 SER A CA 1
ATOM 1415 C C . SER A 1 179 ? -7.777 17.859 17.672 1 98 179 SER A C 1
ATOM 1417 O O . SER A 1 179 ? -8.398 16.797 17.578 1 98 179 SER A O 1
ATOM 1419 N N . ILE A 1 180 ? -8 18.75 18.609 1 97.88 180 ILE A N 1
ATOM 1420 C CA . ILE A 1 180 ? -9.039 18.562 19.609 1 97.88 180 ILE A CA 1
ATOM 1421 C C . ILE A 1 180 ? -10.414 18.609 18.953 1 97.88 180 ILE A C 1
ATOM 1423 O O . ILE A 1 180 ? -11.273 17.766 19.234 1 97.88 180 ILE A O 1
ATOM 1427 N N . GLU A 1 181 ? -10.602 19.578 18.094 1 98.31 181 GLU A N 1
ATOM 1428 C CA . GLU A 1 181 ? -11.867 19.703 17.391 1 98.31 181 GLU A CA 1
ATOM 1429 C C . GLU A 1 181 ? -12.148 18.469 16.531 1 98.31 181 GLU A C 1
ATOM 1431 O O . GLU A 1 181 ? -13.289 18.016 16.438 1 98.31 181 GLU A O 1
ATOM 1436 N N . THR A 1 182 ? -11.094 17.984 15.867 1 98.56 182 THR A N 1
ATOM 1437 C CA . THR A 1 182 ? -11.219 16.781 15.055 1 98.56 182 THR A CA 1
ATOM 1438 C C . THR A 1 182 ? -11.672 15.602 15.906 1 98.56 182 THR A C 1
ATOM 1440 O O . THR A 1 182 ? -12.625 14.906 15.555 1 98.56 182 THR A O 1
ATOM 1443 N N . TYR A 1 183 ? -11.023 15.422 17.016 1 98.44 183 TYR A N 1
ATOM 1444 C CA . TYR A 1 183 ? -11.375 14.336 17.922 1 98.44 183 TYR A CA 1
ATOM 1445 C C . TYR A 1 183 ? -12.812 14.461 18.406 1 98.44 183 TYR A C 1
ATOM 1447 O O . TYR A 1 183 ? -13.57 13.492 18.375 1 98.44 183 TYR A O 1
ATOM 1455 N N . GLN A 1 184 ? -13.195 15.648 18.797 1 98.12 184 GLN A N 1
ATOM 1456 C CA . GLN A 1 184 ? -14.539 15.883 19.312 1 98.12 184 GLN A CA 1
ATOM 1457 C C . GLN A 1 184 ? -15.586 15.602 18.234 1 98.12 184 GLN A C 1
ATOM 1459 O O . GLN A 1 184 ? -16.609 14.961 18.516 1 98.12 184 GLN A O 1
ATOM 1464 N N . TYR A 1 185 ? -15.375 16.062 17.078 1 98.44 185 TYR A N 1
ATOM 1465 C CA . TYR A 1 185 ? -16.312 15.891 15.977 1 98.44 185 TYR A CA 1
ATOM 1466 C C . TYR A 1 185 ? -16.562 14.414 15.688 1 98.44 185 TYR A C 1
ATOM 1468 O O . TYR A 1 185 ? -17.719 13.984 15.578 1 98.44 185 TYR A O 1
ATOM 1476 N N . TYR A 1 186 ? -15.531 13.609 15.594 1 98.25 186 TYR A N 1
ATOM 1477 C CA . TYR A 1 186 ? -15.672 12.211 15.203 1 98.25 186 TYR A CA 1
ATOM 1478 C C . TYR A 1 186 ? -16.062 11.344 16.391 1 98.25 186 TYR A C 1
ATOM 1480 O O . TYR A 1 186 ? -16.594 10.242 16.234 1 98.25 186 TYR A O 1
ATOM 1488 N N . SER A 1 187 ? -15.758 11.852 17.578 1 96.81 187 SER A N 1
ATOM 1489 C CA . SER A 1 187 ? -16.266 11.18 18.781 1 96.81 187 SER A CA 1
ATOM 1490 C C . SER A 1 187 ? -17.781 11.312 18.875 1 96.81 187 SER A C 1
ATOM 1492 O O . SER A 1 187 ? -18.453 10.367 19.297 1 96.81 187 SER A O 1
ATOM 1494 N N . ASP A 1 188 ? -18.312 12.422 18.531 1 93.31 188 ASP A N 1
ATOM 1495 C CA . ASP A 1 188 ? -19.75 12.703 18.609 1 93.31 188 ASP A CA 1
ATOM 1496 C C . ASP A 1 188 ? -20.5 11.938 17.516 1 93.31 188 ASP A C 1
ATOM 1498 O O . ASP A 1 188 ? -21.688 11.641 17.688 1 93.31 188 ASP A O 1
ATOM 1502 N N . LYS A 1 189 ? -19.906 11.688 16.422 1 86.5 189 LYS A N 1
ATOM 1503 C CA . LYS A 1 189 ? -20.531 10.969 15.32 1 86.5 189 LYS A CA 1
ATOM 1504 C C . LYS A 1 189 ? -20.766 9.5 15.68 1 86.5 189 LYS A C 1
ATOM 1506 O O . LYS A 1 189 ? -21.688 8.867 15.156 1 86.5 189 LYS A O 1
ATOM 1511 N N . GLY A 1 190 ? -19.844 8.953 16.344 1 72.5 190 GLY A N 1
ATOM 1512 C CA . GLY A 1 190 ? -19.953 7.562 16.75 1 72.5 190 GLY A CA 1
ATOM 1513 C C . GLY A 1 190 ? -20.969 7.344 17.859 1 72.5 190 GLY A C 1
ATOM 1514 O O . GLY A 1 190 ? -21.312 6.203 18.188 1 72.5 190 GLY A O 1
ATOM 1515 N N . GLU A 1 191 ? -21.453 8.414 18.531 1 60.69 191 GLU A N 1
ATOM 1516 C CA . GLU A 1 191 ? -22.531 8.352 19.531 1 60.69 191 GLU A CA 1
ATOM 1517 C C . GLU A 1 191 ? -23.906 8.477 18.875 1 60.69 191 GLU A C 1
ATOM 1519 O O . GLU A 1 191 ? -24.031 9.078 17.812 1 60.69 191 GLU A O 1
ATOM 1524 N N . MET B 1 1 ? 13.328 -6.598 11.445 1 51.16 1 MET B N 1
ATOM 1525 C CA . MET B 1 1 ? 12.422 -7.016 10.375 1 51.16 1 MET B CA 1
ATOM 1526 C C . MET B 1 1 ? 12.352 -5.961 9.281 1 51.16 1 MET B C 1
ATOM 1528 O O . MET B 1 1 ? 12.445 -6.281 8.094 1 51.16 1 MET B O 1
ATOM 1532 N N . LYS B 1 2 ? 12.492 -4.75 9.797 1 70.12 2 LYS B N 1
ATOM 1533 C CA . LYS B 1 2 ? 12.414 -3.65 8.836 1 70.12 2 LYS B CA 1
ATOM 1534 C C . LYS B 1 2 ? 13.703 -3.535 8.023 1 70.12 2 LYS B C 1
ATOM 1536 O O . LYS B 1 2 ? 13.664 -3.314 6.816 1 70.12 2 LYS B O 1
ATOM 1541 N N . GLU B 1 3 ? 14.781 -4.02 8.641 1 78.75 3 GLU B N 1
ATOM 1542 C CA . GLU B 1 3 ? 16.047 -3.945 7.93 1 78.75 3 GLU B CA 1
ATOM 1543 C C . GLU B 1 3 ? 16.125 -5 6.828 1 78.75 3 GLU B C 1
ATOM 1545 O O . GLU B 1 3 ? 16.672 -4.738 5.75 1 78.75 3 GLU B O 1
ATOM 1550 N N . ALA B 1 4 ? 15.562 -6.141 7.059 1 86.75 4 ALA B N 1
ATOM 1551 C CA . ALA B 1 4 ? 15.531 -7.211 6.066 1 86.75 4 ALA B CA 1
ATOM 1552 C C . ALA B 1 4 ? 14.758 -6.785 4.824 1 86.75 4 ALA B C 1
ATOM 1554 O O . ALA B 1 4 ? 15.164 -7.086 3.697 1 86.75 4 ALA B O 1
ATOM 1555 N N . PHE B 1 5 ? 13.688 -6.066 5.023 1 92.25 5 PHE B N 1
ATOM 1556 C CA . PHE B 1 5 ? 12.875 -5.59 3.904 1 92.25 5 PHE B CA 1
ATOM 1557 C C . PHE B 1 5 ? 13.672 -4.625 3.035 1 92.25 5 PHE B C 1
ATOM 1559 O O . PHE B 1 5 ? 13.617 -4.699 1.806 1 92.25 5 PHE B O 1
ATOM 1566 N N . ILE B 1 6 ? 14.422 -3.814 3.707 1 89.94 6 ILE B N 1
ATOM 1567 C CA . ILE B 1 6 ? 15.203 -2.809 2.992 1 89.94 6 ILE B CA 1
ATOM 1568 C C . ILE B 1 6 ? 16.266 -3.49 2.141 1 89.94 6 ILE B C 1
ATOM 1570 O O . ILE B 1 6 ? 16.453 -3.146 0.972 1 89.94 6 ILE B O 1
ATOM 1574 N N . ASP B 1 7 ? 16.938 -4.449 2.695 1 93.69 7 ASP B N 1
ATOM 1575 C CA . ASP B 1 7 ? 17.984 -5.172 1.991 1 93.69 7 ASP B CA 1
ATOM 1576 C C . ASP B 1 7 ? 17.422 -5.953 0.805 1 93.69 7 ASP B C 1
ATOM 1578 O O . ASP B 1 7 ? 17.984 -5.918 -0.291 1 93.69 7 ASP B O 1
ATOM 1582 N N . ILE B 1 8 ? 16.375 -6.621 1.039 1 96.69 8 ILE B N 1
ATOM 1583 C CA . ILE B 1 8 ? 15.758 -7.41 -0.021 1 96.69 8 ILE B CA 1
ATOM 1584 C C . ILE B 1 8 ? 15.266 -6.484 -1.131 1 96.69 8 ILE B C 1
ATOM 1586 O O . ILE B 1 8 ? 15.438 -6.781 -2.316 1 96.69 8 ILE B O 1
ATOM 1590 N N . ARG B 1 9 ? 14.656 -5.379 -0.746 1 95.31 9 ARG B N 1
ATOM 1591 C CA . ARG B 1 9 ? 14.172 -4.406 -1.723 1 95.31 9 ARG B CA 1
ATOM 1592 C C . ARG B 1 9 ? 15.312 -3.912 -2.611 1 95.31 9 ARG B C 1
ATOM 1594 O O . ARG B 1 9 ? 15.148 -3.803 -3.828 1 95.31 9 ARG B O 1
ATOM 1601 N N . LYS B 1 10 ? 16.406 -3.641 -2.037 1 94.5 10 LYS B N 1
ATOM 1602 C CA . LYS B 1 10 ? 17.562 -3.162 -2.789 1 94.5 10 LYS B CA 1
ATOM 1603 C C . LYS B 1 10 ? 18.062 -4.219 -3.773 1 94.5 10 LYS B C 1
ATOM 1605 O O . LYS B 1 10 ? 18.406 -3.9 -4.91 1 94.5 10 LYS B O 1
ATOM 1610 N N . GLN B 1 11 ? 18.109 -5.41 -3.34 1 95.75 11 GLN B N 1
ATOM 1611 C CA . GLN B 1 11 ? 18.531 -6.508 -4.203 1 95.75 11 GLN B CA 1
ATOM 1612 C C . GLN B 1 11 ? 17.578 -6.684 -5.379 1 95.75 11 GLN B C 1
ATOM 1614 O O . GLN B 1 11 ? 18.016 -6.84 -6.523 1 95.75 11 GLN B O 1
ATOM 1619 N N . LEU B 1 12 ? 16.312 -6.641 -5.055 1 96.44 12 LEU B N 1
ATOM 1620 C CA . LEU B 1 12 ? 15.305 -6.832 -6.098 1 96.44 12 LEU B CA 1
ATOM 1621 C C . LEU B 1 12 ? 15.328 -5.676 -7.09 1 96.44 12 LEU B C 1
ATOM 1623 O O . LEU B 1 12 ? 15.094 -5.871 -8.281 1 96.44 12 LEU B O 1
ATOM 1627 N N . GLU B 1 13 ? 15.547 -4.449 -6.586 1 94.44 13 GLU B N 1
ATOM 1628 C CA . GLU B 1 13 ? 15.633 -3.273 -7.441 1 94.44 13 GLU B CA 1
ATOM 1629 C C . GLU B 1 13 ? 16.734 -3.434 -8.492 1 94.44 13 GLU B C 1
ATOM 1631 O O . GLU B 1 13 ? 16.578 -2.969 -9.625 1 94.44 13 GLU B O 1
ATOM 1636 N N . LYS B 1 14 ? 17.812 -4.082 -8.188 1 94.25 14 LYS B N 1
ATOM 1637 C CA . LYS B 1 14 ? 18.938 -4.301 -9.094 1 94.25 14 LYS B CA 1
ATOM 1638 C C . LYS B 1 14 ? 18.641 -5.426 -10.078 1 94.25 14 LYS B C 1
ATOM 1640 O O . LYS B 1 14 ? 19.109 -5.406 -11.219 1 94.25 14 LYS B O 1
ATOM 1645 N N . LYS B 1 15 ? 17.859 -6.359 -9.672 1 92.81 15 LYS B N 1
ATOM 1646 C CA . LYS B 1 15 ? 17.672 -7.594 -10.43 1 92.81 15 LYS B CA 1
ATOM 1647 C C . LYS 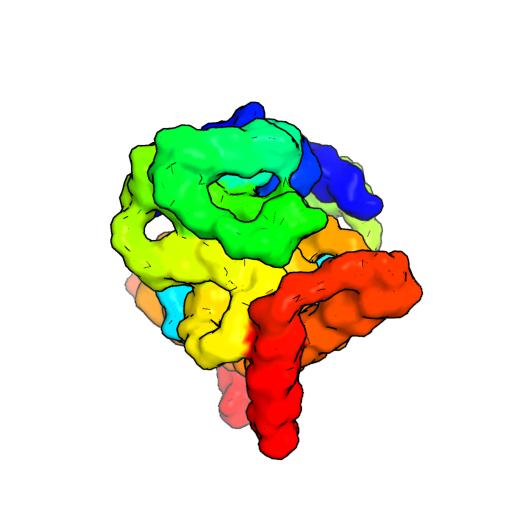B 1 15 ? 16.484 -7.484 -11.375 1 92.81 15 LYS B C 1
ATOM 1649 O O . LYS B 1 15 ? 16.484 -8.055 -12.469 1 92.81 15 LYS B O 1
ATOM 1654 N N . LEU B 1 16 ? 15.438 -6.789 -10.953 1 93.62 16 LEU B N 1
ATOM 1655 C CA . LEU B 1 16 ? 14.188 -6.742 -11.711 1 93.62 16 LEU B CA 1
ATOM 1656 C C . LEU B 1 16 ? 14.164 -5.535 -12.641 1 93.62 16 LEU B C 1
ATOM 1658 O O . LEU B 1 16 ? 14.773 -4.504 -12.344 1 93.62 16 LEU B O 1
ATOM 1662 N N . LYS B 1 17 ? 13.469 -5.707 -13.75 1 92.38 17 LYS B N 1
ATOM 1663 C CA . LYS B 1 17 ? 13.188 -4.539 -14.578 1 92.38 17 LYS B CA 1
ATOM 1664 C C . LYS B 1 17 ? 12.422 -3.479 -13.789 1 92.38 17 LYS B C 1
ATOM 1666 O O . LYS B 1 17 ? 11.688 -3.803 -12.859 1 92.38 17 LYS B O 1
ATOM 1671 N N . LYS B 1 18 ? 12.57 -2.242 -14.172 1 92.12 18 LYS B N 1
ATOM 1672 C CA . LYS B 1 18 ? 12.016 -1.109 -13.43 1 92.12 18 LYS B CA 1
ATOM 1673 C C . LYS B 1 18 ? 10.516 -1.274 -13.219 1 92.12 18 LYS B C 1
ATOM 1675 O O . LYS B 1 18 ? 10.023 -1.127 -12.094 1 92.12 18 LYS B O 1
ATOM 1680 N N . ASP B 1 19 ? 9.797 -1.621 -14.25 1 93.56 19 ASP B N 1
ATOM 1681 C CA . ASP B 1 19 ? 8.344 -1.742 -14.156 1 93.56 19 ASP B CA 1
ATOM 1682 C C . ASP B 1 19 ? 7.945 -2.879 -13.219 1 93.56 19 ASP B C 1
ATOM 1684 O O . ASP B 1 19 ? 6.973 -2.766 -12.469 1 93.56 19 ASP B O 1
ATOM 1688 N N . ARG B 1 20 ? 8.688 -3.973 -13.289 1 95.19 20 ARG B N 1
ATOM 1689 C CA . ARG B 1 20 ? 8.414 -5.113 -12.422 1 95.19 20 ARG B CA 1
ATOM 1690 C C . ARG B 1 20 ? 8.695 -4.777 -10.961 1 95.19 20 ARG B C 1
ATOM 1692 O O . ARG B 1 20 ? 7.988 -5.227 -10.062 1 95.19 20 ARG B O 1
ATOM 1699 N N . PHE B 1 21 ? 9.805 -4.016 -10.805 1 95.19 21 PHE B N 1
ATOM 1700 C CA . PHE B 1 21 ? 10.133 -3.598 -9.445 1 95.19 21 PHE B CA 1
ATOM 1701 C C . PHE B 1 21 ? 9.031 -2.723 -8.859 1 95.19 21 PHE B C 1
ATOM 1703 O O . PHE B 1 21 ? 8.609 -2.928 -7.723 1 95.19 21 PHE B O 1
ATOM 1710 N N . GLU B 1 22 ? 8.484 -1.771 -9.586 1 95.19 22 GLU B N 1
ATOM 1711 C CA . GLU B 1 22 ? 7.391 -0.915 -9.148 1 95.19 22 GLU B CA 1
ATOM 1712 C C . GLU B 1 22 ? 6.141 -1.735 -8.836 1 95.19 22 GLU B C 1
ATOM 1714 O O . GLU B 1 22 ? 5.465 -1.489 -7.836 1 95.19 22 GLU B O 1
ATOM 1719 N N . HIS B 1 23 ? 5.871 -2.676 -9.68 1 97.25 23 HIS B N 1
ATOM 1720 C CA . HIS B 1 23 ? 4.762 -3.6 -9.453 1 97.25 23 HIS B CA 1
ATOM 1721 C C . HIS B 1 23 ? 4.922 -4.34 -8.133 1 97.25 23 HIS B C 1
ATOM 1723 O O . HIS B 1 23 ? 3.967 -4.449 -7.359 1 97.25 23 HIS B O 1
ATOM 1729 N N . THR B 1 24 ? 6.113 -4.785 -7.887 1 97.94 24 THR B N 1
ATOM 1730 C CA . THR B 1 24 ? 6.422 -5.555 -6.684 1 97.94 24 THR B CA 1
ATOM 1731 C C . THR B 1 24 ? 6.176 -4.723 -5.43 1 97.94 24 THR B C 1
ATOM 1733 O O . THR B 1 24 ? 5.59 -5.207 -4.461 1 97.94 24 THR B O 1
ATOM 1736 N N . ILE B 1 25 ? 6.574 -3.453 -5.473 1 97.31 25 ILE B N 1
ATOM 1737 C CA . ILE B 1 25 ? 6.379 -2.566 -4.332 1 97.31 25 ILE B CA 1
ATOM 1738 C C . ILE B 1 25 ? 4.887 -2.303 -4.133 1 97.31 25 ILE B C 1
ATOM 1740 O O . ILE B 1 25 ? 4.395 -2.318 -3.002 1 97.31 25 ILE B O 1
ATOM 1744 N N . GLY B 1 26 ? 4.188 -2.084 -5.211 1 98.25 26 GLY B N 1
ATOM 1745 C CA . GLY B 1 26 ? 2.742 -1.934 -5.141 1 98.25 26 GLY B CA 1
ATOM 1746 C C . GLY B 1 26 ? 2.045 -3.135 -4.531 1 98.25 26 GLY B C 1
ATOM 1747 O O . GLY B 1 26 ? 1.146 -2.982 -3.701 1 98.25 26 GLY B O 1
ATOM 1748 N N . VAL B 1 27 ? 2.486 -4.32 -4.906 1 98.81 27 VAL B N 1
ATOM 1749 C CA . VAL B 1 27 ? 1.9 -5.551 -4.383 1 98.81 27 VAL B CA 1
ATOM 1750 C C . VAL B 1 27 ? 2.203 -5.672 -2.893 1 98.81 27 VAL B C 1
ATOM 1752 O O . VAL B 1 27 ? 1.326 -6.031 -2.102 1 98.81 27 VAL B O 1
ATOM 1755 N N . MET B 1 28 ? 3.445 -5.375 -2.514 1 98.69 28 MET B N 1
ATOM 1756 C CA . MET B 1 28 ? 3.871 -5.465 -1.119 1 98.69 28 MET B CA 1
ATOM 1757 C C . MET B 1 28 ? 2.971 -4.621 -0.221 1 98.69 28 MET B C 1
ATOM 1759 O O . MET B 1 28 ? 2.424 -5.125 0.762 1 98.69 28 MET B O 1
ATOM 1763 N N . TYR B 1 29 ? 2.686 -3.422 -0.631 1 98.75 29 TYR B N 1
ATOM 1764 C CA . TYR B 1 29 ? 1.942 -2.521 0.243 1 98.75 29 TYR B CA 1
ATOM 1765 C C . TYR B 1 29 ? 0.444 -2.785 0.152 1 98.75 29 TYR B C 1
ATOM 1767 O O . TYR B 1 29 ? -0.281 -2.633 1.138 1 98.75 29 TYR B O 1
ATOM 1775 N N . THR B 1 30 ? -0.047 -3.139 -1.024 1 98.88 30 THR B N 1
ATOM 1776 C CA . THR B 1 30 ? -1.445 -3.541 -1.127 1 98.88 30 THR B CA 1
ATOM 1777 C C . THR B 1 30 ? -1.727 -4.754 -0.246 1 98.88 30 THR B C 1
ATOM 1779 O O . THR B 1 30 ? -2.748 -4.805 0.442 1 98.88 30 THR B O 1
ATOM 1782 N N . ALA B 1 31 ? -0.769 -5.684 -0.256 1 98.94 31 ALA B N 1
ATOM 1783 C CA . ALA B 1 31 ? -0.89 -6.863 0.598 1 98.94 31 ALA B CA 1
ATOM 1784 C C . ALA B 1 31 ? -0.916 -6.473 2.072 1 98.94 31 ALA B C 1
ATOM 1786 O O . ALA B 1 31 ? -1.655 -7.059 2.865 1 98.94 31 ALA B O 1
ATOM 1787 N N . ALA B 1 32 ? -0.115 -5.531 2.434 1 98.81 32 ALA B N 1
ATOM 1788 C CA . ALA B 1 32 ? -0.099 -5.047 3.811 1 98.81 32 ALA B CA 1
ATOM 1789 C C . ALA B 1 32 ? -1.47 -4.516 4.223 1 98.81 32 ALA B C 1
ATOM 1791 O O . ALA B 1 32 ? -1.952 -4.812 5.32 1 98.81 32 ALA B O 1
ATOM 1792 N N . SER B 1 33 ? -2.092 -3.742 3.373 1 98.88 33 SER B N 1
ATOM 1793 C CA . SER B 1 33 ? -3.4 -3.17 3.672 1 98.88 33 SER B CA 1
ATOM 1794 C C . SER B 1 33 ? -4.465 -4.258 3.791 1 98.88 33 SER B C 1
ATOM 1796 O O . SER B 1 33 ? -5.32 -4.199 4.676 1 98.88 33 SER B O 1
ATOM 1798 N N . LEU B 1 34 ? -4.398 -5.203 2.9 1 98.88 34 LEU B N 1
ATOM 1799 C CA . LEU B 1 34 ? -5.332 -6.32 2.99 1 98.88 34 LEU B CA 1
ATOM 1800 C C . LEU B 1 34 ? -5.102 -7.121 4.27 1 98.88 34 LEU B C 1
ATOM 1802 O O . LEU B 1 34 ? -6.051 -7.613 4.879 1 98.88 34 LEU B O 1
ATOM 1806 N N . ALA B 1 35 ? -3.832 -7.301 4.617 1 98.81 35 ALA B N 1
ATOM 1807 C CA . ALA B 1 35 ? -3.52 -7.988 5.871 1 98.81 35 ALA B CA 1
ATOM 1808 C C . ALA B 1 35 ? -4.125 -7.254 7.062 1 98.81 35 ALA B C 1
ATOM 1810 O O . ALA B 1 35 ? -4.602 -7.883 8.008 1 98.81 35 ALA B O 1
ATOM 1811 N N . MET B 1 36 ? -4.086 -5.91 7.031 1 98.56 36 MET B N 1
ATOM 1812 C CA . MET B 1 36 ? -4.742 -5.129 8.078 1 98.56 36 MET B CA 1
ATOM 1813 C C . MET B 1 36 ? -6.23 -5.449 8.148 1 98.56 36 MET B C 1
ATOM 1815 O O . MET B 1 36 ? -6.758 -5.742 9.219 1 98.56 36 MET B O 1
ATOM 1819 N N . ARG B 1 37 ? -6.859 -5.461 7.035 1 98.44 37 ARG B N 1
ATOM 1820 C CA . ARG B 1 37 ? -8.305 -5.656 6.934 1 98.44 37 ARG B CA 1
ATOM 1821 C C . ARG B 1 37 ? -8.695 -7.055 7.391 1 98.44 37 ARG B C 1
ATOM 1823 O O . ARG B 1 37 ? -9.758 -7.242 7.992 1 98.44 37 ARG B O 1
ATOM 1830 N N . TYR B 1 38 ? -7.883 -8.039 7.082 1 98.31 38 TYR B N 1
ATOM 1831 C CA . TYR B 1 38 ? -8.305 -9.422 7.2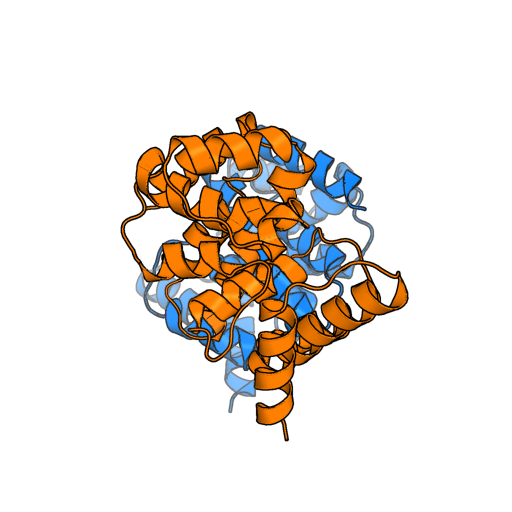66 1 98.31 38 TYR B CA 1
ATOM 1832 C C . TYR B 1 38 ? -7.523 -10.086 8.391 1 98.31 38 TYR B C 1
ATOM 1834 O O . TYR B 1 38 ? -7.473 -11.32 8.484 1 98.31 38 TYR B O 1
ATOM 1842 N N . HIS B 1 39 ? -6.832 -9.352 9.172 1 97.25 39 HIS B N 1
ATOM 1843 C CA . HIS B 1 39 ? -6.219 -9.773 10.43 1 97.25 39 HIS B CA 1
ATOM 1844 C C . HIS B 1 39 ? -5.117 -10.797 10.188 1 97.25 39 HIS B C 1
ATOM 1846 O O . HIS B 1 39 ? -5.059 -11.82 10.875 1 97.25 39 HIS B O 1
ATOM 1852 N N . GLU B 1 40 ? -4.371 -10.609 9.156 1 98.19 40 GLU B N 1
ATOM 1853 C CA . GLU B 1 40 ? -3.158 -11.383 8.906 1 98.19 40 GLU B CA 1
ATOM 1854 C C . GLU B 1 40 ? -1.914 -10.609 9.336 1 98.19 40 GLU B C 1
ATOM 1856 O O . GLU B 1 40 ? -1.985 -9.406 9.609 1 98.19 40 GLU B O 1
ATOM 1861 N N . ASP B 1 41 ? -0.854 -11.336 9.547 1 97.94 41 ASP B N 1
ATOM 1862 C CA . ASP B 1 41 ? 0.406 -10.695 9.906 1 97.94 41 ASP B CA 1
ATOM 1863 C C . ASP B 1 41 ? 0.895 -9.781 8.781 1 97.94 41 ASP B C 1
ATOM 1865 O O . ASP B 1 41 ? 1.119 -10.234 7.656 1 97.94 41 ASP B O 1
ATOM 1869 N N . ILE B 1 42 ? 1.067 -8.555 9.07 1 98.12 42 ILE B N 1
ATOM 1870 C CA . ILE B 1 42 ? 1.401 -7.535 8.078 1 98.12 42 ILE B CA 1
ATOM 1871 C C . ILE B 1 42 ? 2.785 -7.816 7.5 1 98.12 42 ILE B C 1
ATOM 1873 O O . ILE B 1 42 ? 2.986 -7.723 6.285 1 98.12 42 ILE B O 1
ATOM 1877 N N . ASP B 1 43 ? 3.758 -8.172 8.32 1 97.62 43 ASP B N 1
ATOM 1878 C CA . ASP B 1 43 ? 5.117 -8.445 7.855 1 97.62 43 ASP B CA 1
ATOM 1879 C C . ASP B 1 43 ? 5.148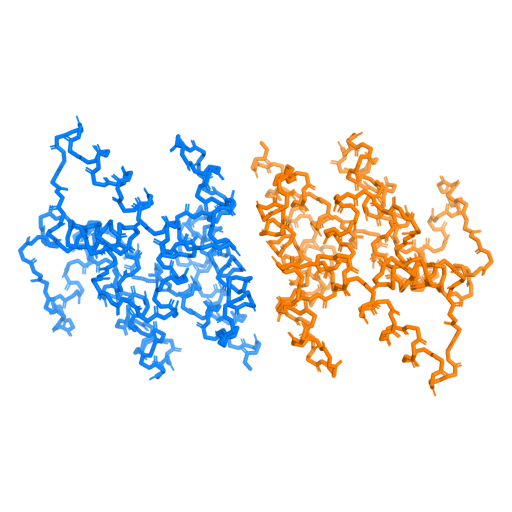 -9.648 6.918 1 97.62 43 ASP B C 1
ATOM 1881 O O . ASP B 1 43 ? 5.867 -9.641 5.918 1 97.62 43 ASP B O 1
ATOM 1885 N N . ASP B 1 44 ? 4.367 -10.703 7.258 1 98.5 44 ASP B N 1
ATOM 1886 C CA . ASP B 1 44 ? 4.289 -11.867 6.383 1 98.5 44 ASP B CA 1
ATOM 1887 C C . ASP B 1 44 ? 3.703 -11.492 5.02 1 98.5 44 ASP B C 1
ATOM 1889 O O . ASP B 1 44 ? 4.199 -11.938 3.984 1 98.5 44 ASP B O 1
ATOM 1893 N N . ALA B 1 45 ? 2.654 -10.68 5.035 1 98.81 45 ALA B N 1
ATOM 1894 C CA . ALA B 1 45 ? 2.035 -10.234 3.791 1 98.81 45 ALA B CA 1
ATOM 1895 C C . ALA B 1 45 ? 3.01 -9.398 2.965 1 98.81 45 ALA B C 1
ATOM 1897 O O . ALA B 1 45 ? 3.119 -9.586 1.75 1 98.81 45 ALA B O 1
ATOM 1898 N N . MET B 1 46 ? 3.715 -8.484 3.609 1 98.69 46 MET B N 1
ATOM 1899 C CA . MET B 1 46 ? 4.695 -7.652 2.918 1 98.69 46 MET B CA 1
ATOM 1900 C C . MET B 1 46 ? 5.809 -8.508 2.318 1 98.69 46 MET B C 1
ATOM 1902 O O . MET B 1 46 ? 6.215 -8.289 1.177 1 98.69 46 MET B O 1
ATOM 1906 N N . MET B 1 47 ? 6.285 -9.43 3.1 1 98.62 47 MET B N 1
ATOM 1907 C CA . MET B 1 47 ? 7.367 -10.289 2.627 1 98.62 47 MET B CA 1
ATOM 1908 C C . MET B 1 47 ? 6.926 -11.094 1.409 1 98.62 47 MET B C 1
ATOM 1910 O O . MET B 1 47 ? 7.641 -11.156 0.406 1 98.62 47 MET B O 1
ATOM 1914 N N . ALA B 1 48 ? 5.746 -11.703 1.484 1 98.88 48 ALA B N 1
ATOM 1915 C CA . ALA B 1 48 ? 5.219 -12.484 0.364 1 98.88 48 ALA B CA 1
ATOM 1916 C C . ALA B 1 48 ? 5.027 -11.609 -0.869 1 98.88 48 ALA B C 1
ATOM 1918 O O . ALA B 1 48 ? 5.348 -12.016 -1.986 1 98.88 48 ALA B O 1
ATOM 1919 N N . GLY B 1 49 ? 4.477 -10.422 -0.657 1 98.81 49 GLY B N 1
ATOM 1920 C CA . GLY B 1 49 ? 4.309 -9.484 -1.755 1 98.81 49 GLY B CA 1
ATOM 1921 C C . GLY B 1 49 ? 5.621 -9.047 -2.375 1 98.81 49 GLY B C 1
ATOM 1922 O O . GLY B 1 49 ? 5.738 -8.969 -3.6 1 98.81 49 GLY B O 1
ATOM 192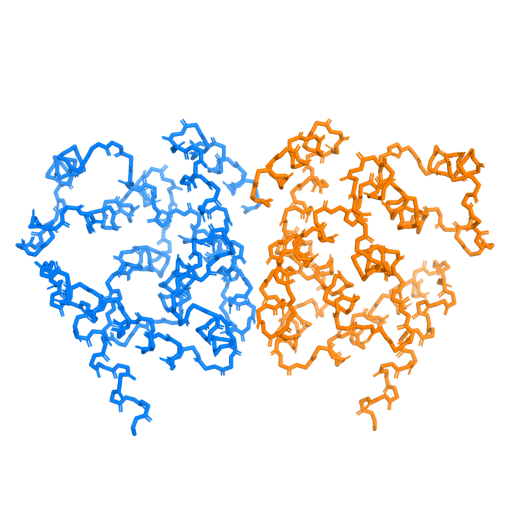3 N N . LEU B 1 50 ? 6.586 -8.773 -1.557 1 98.5 50 LEU B N 1
ATOM 1924 C CA . LEU B 1 50 ? 7.906 -8.32 -1.983 1 98.5 50 LEU B CA 1
ATOM 1925 C C . LEU B 1 50 ? 8.609 -9.391 -2.807 1 98.5 50 LEU B C 1
ATOM 1927 O O . LEU B 1 50 ? 9.32 -9.078 -3.762 1 98.5 50 LEU B O 1
ATOM 1931 N N . LEU B 1 51 ? 8.32 -10.641 -2.514 1 98.62 51 LEU B N 1
ATOM 1932 C CA . LEU B 1 51 ? 9.125 -11.719 -3.092 1 98.62 51 LEU B CA 1
ATOM 1933 C C . LEU B 1 51 ? 8.312 -12.523 -4.094 1 98.62 51 LEU B C 1
ATOM 1935 O O . LEU B 1 51 ? 8.828 -13.445 -4.727 1 98.62 51 LEU B O 1
ATOM 1939 N N . HIS B 1 52 ? 7.012 -12.203 -4.301 1 98.75 52 HIS B N 1
ATOM 1940 C CA . HIS B 1 52 ? 6.133 -13.07 -5.082 1 98.75 52 HIS B CA 1
ATOM 1941 C C . HIS B 1 52 ? 6.68 -13.289 -6.488 1 98.75 52 HIS B C 1
ATOM 1943 O O . HIS B 1 52 ? 6.547 -14.375 -7.051 1 98.75 52 HIS B O 1
ATOM 1949 N N . ASP B 1 53 ? 7.375 -12.312 -7.004 1 97.88 53 ASP B N 1
ATOM 1950 C CA . ASP B 1 53 ? 7.855 -12.359 -8.383 1 97.88 53 ASP B CA 1
ATOM 1951 C C . ASP B 1 53 ? 9.383 -12.469 -8.43 1 97.88 53 ASP B C 1
ATOM 1953 O O . ASP B 1 53 ? 10 -12.156 -9.445 1 97.88 53 ASP B O 1
ATOM 1957 N N . CYS B 1 54 ? 10.031 -12.859 -7.328 1 97.19 54 CYS B N 1
ATOM 1958 C CA . CYS B 1 54 ? 11.484 -12.883 -7.281 1 97.19 54 CYS B CA 1
ATOM 1959 C C . CYS B 1 54 ? 12.047 -13.977 -8.188 1 97.19 54 CYS B C 1
ATOM 1961 O O . CYS B 1 54 ? 13.25 -14 -8.461 1 97.19 54 CYS B O 1
ATOM 1963 N N . GLY B 1 55 ? 11.164 -14.836 -8.664 1 96.06 55 GLY B N 1
ATOM 1964 C CA . GLY B 1 55 ? 11.57 -15.867 -9.602 1 96.06 55 GLY B CA 1
ATOM 1965 C C . GLY B 1 55 ? 11.477 -15.422 -11.047 1 96.06 55 GLY B C 1
ATOM 1966 O O . GLY B 1 55 ? 11.836 -16.172 -11.961 1 96.06 55 GLY B O 1
ATOM 1967 N N . LYS B 1 56 ? 10.977 -14.242 -11.32 1 93.25 56 LYS B N 1
ATOM 1968 C CA . LYS B 1 56 ? 10.758 -13.766 -12.68 1 93.25 56 LYS B CA 1
ATOM 1969 C C . LYS B 1 56 ? 12.039 -13.203 -13.281 1 93.25 56 LYS B C 1
ATOM 1971 O O . LYS B 1 56 ? 12.016 -12.586 -14.352 1 93.25 56 LYS B O 1
ATOM 1976 N N . TYR B 1 57 ? 13.086 -13.578 -12.711 1 85.75 57 TYR B N 1
ATOM 1977 C CA . TYR B 1 57 ? 14.352 -13.117 -13.273 1 85.75 57 TYR B CA 1
ATOM 1978 C C . TYR B 1 57 ? 14.805 -14.023 -14.414 1 85.75 57 TYR B C 1
ATOM 1980 O O . TYR B 1 57 ? 14.734 -15.25 -14.297 1 85.75 57 TYR B O 1
ATOM 1988 N N . GLY B 1 58 ? 15.141 -13.359 -15.617 1 86.75 58 GLY B N 1
ATOM 1989 C CA . GLY B 1 58 ? 15.594 -14.125 -16.766 1 86.75 58 GLY B CA 1
ATOM 1990 C C . GLY B 1 58 ? 14.469 -14.508 -17.703 1 86.75 58 GLY B C 1
ATOM 1991 O O . GLY B 1 58 ? 13.305 -14.211 -17.438 1 86.75 58 GLY B O 1
ATOM 1992 N N . SER B 1 59 ? 14.781 -15.141 -18.812 1 92 59 SER B N 1
ATOM 1993 C CA . SER B 1 59 ? 13.805 -15.586 -19.797 1 92 59 SER B CA 1
ATOM 1994 C C . SER B 1 59 ? 12.984 -16.766 -19.266 1 92 59 SER B C 1
ATOM 1996 O O . SER B 1 59 ? 13.367 -17.406 -18.281 1 92 59 SER B O 1
ATOM 1998 N N . ALA B 1 60 ? 11.836 -17 -19.891 1 91.88 60 ALA B N 1
ATOM 1999 C CA . ALA B 1 60 ? 11.008 -18.141 -19.516 1 91.88 60 ALA B CA 1
ATOM 2000 C C . ALA B 1 60 ? 11.805 -19.438 -19.594 1 91.88 60 ALA B C 1
ATOM 2002 O O . ALA B 1 60 ? 11.664 -20.312 -18.719 1 91.88 60 ALA B O 1
ATOM 2003 N N . GLN B 1 61 ? 12.625 -19.516 -20.625 1 93.12 61 GLN B N 1
ATOM 2004 C CA . GLN B 1 61 ? 13.445 -20.719 -20.781 1 93.12 61 GLN B CA 1
ATOM 2005 C C . GLN B 1 61 ? 14.453 -20.844 -19.641 1 93.12 61 GLN B C 1
ATOM 2007 O O . GLN B 1 61 ? 14.656 -21.938 -19.109 1 93.12 61 GLN B O 1
ATOM 2012 N N . GLU B 1 62 ? 15.016 -19.766 -19.266 1 95.56 62 GLU B N 1
ATOM 2013 C CA . GLU B 1 62 ? 15.961 -19.781 -18.156 1 95.56 62 GLU B CA 1
ATOM 2014 C C . GLU B 1 62 ? 15.273 -20.172 -16.844 1 95.56 62 GLU B C 1
ATOM 2016 O O . GLU B 1 62 ? 15.859 -20.875 -16.016 1 95.56 62 GLU B O 1
ATOM 2021 N N . GLN B 1 63 ? 14.062 -19.688 -16.641 1 96.12 63 GLN B N 1
ATOM 2022 C CA . GLN B 1 63 ? 13.305 -20.047 -15.445 1 96.12 63 GLN B CA 1
ATOM 2023 C C . GLN B 1 63 ? 13.047 -21.547 -15.367 1 96.12 63 GLN B C 1
ATOM 2025 O O . GLN B 1 63 ? 13.211 -22.156 -14.312 1 96.12 63 GLN B O 1
ATOM 2030 N N . VAL B 1 64 ? 12.688 -22.125 -16.516 1 96.44 64 VAL B N 1
ATOM 2031 C CA . VAL B 1 64 ? 12.438 -23.547 -16.578 1 96.44 64 VAL B CA 1
ATOM 2032 C C . VAL B 1 64 ? 13.719 -24.312 -16.281 1 96.44 64 VAL B C 1
ATOM 2034 O O . VAL B 1 64 ? 13.711 -25.281 -15.516 1 96.44 64 VAL B O 1
ATOM 2037 N N . GLU B 1 65 ? 14.82 -23.875 -16.859 1 96.31 65 GLU B N 1
ATOM 2038 C CA . GLU B 1 65 ? 16.109 -24.516 -16.641 1 96.31 65 GLU B CA 1
ATOM 2039 C C . GLU B 1 65 ? 16.531 -24.438 -15.18 1 96.31 65 GLU B C 1
ATOM 2041 O O . GLU B 1 65 ? 17.078 -25.406 -14.641 1 96.31 65 GLU B O 1
ATOM 2046 N N . ARG B 1 66 ? 16.266 -23.375 -14.562 1 96.12 66 ARG B N 1
ATOM 2047 C CA . ARG B 1 66 ? 16.594 -23.203 -13.148 1 96.12 66 ARG B CA 1
ATOM 2048 C C . ARG B 1 66 ? 15.758 -24.141 -12.281 1 96.12 66 ARG B C 1
ATOM 2050 O O . ARG B 1 66 ? 16.25 -24.703 -11.297 1 96.12 66 ARG B O 1
ATOM 2057 N N . CYS B 1 67 ? 14.492 -24.25 -12.625 1 97.38 67 CYS B N 1
ATOM 2058 C CA . CYS B 1 67 ? 13.641 -25.188 -11.906 1 97.38 67 CYS B CA 1
ATOM 2059 C C . CYS B 1 67 ? 14.203 -26.609 -12 1 97.38 67 CYS B C 1
ATOM 2061 O O . CYS B 1 67 ? 14.281 -27.312 -10.992 1 97.38 67 CYS B O 1
ATOM 2063 N N . GLN B 1 68 ? 14.594 -26.922 -13.188 1 96.12 68 GLN B N 1
ATOM 2064 C CA . GLN B 1 68 ? 15.18 -28.25 -13.391 1 96.12 68 GLN B CA 1
ATOM 2065 C C . GLN B 1 68 ? 16.469 -28.422 -12.578 1 96.12 68 GLN B C 1
ATOM 2067 O O . GLN B 1 68 ? 16.656 -29.438 -11.914 1 96.12 68 GLN B O 1
ATOM 2072 N N . LYS B 1 69 ? 17.281 -27.484 -12.609 1 97.06 69 LYS B N 1
ATOM 2073 C CA . LYS B 1 69 ? 18.562 -27.5 -11.914 1 97.06 69 LYS B CA 1
ATOM 2074 C C . LYS B 1 69 ? 18.375 -27.688 -10.414 1 97.06 69 LYS B C 1
ATOM 2076 O O . LYS B 1 69 ? 19.172 -28.359 -9.758 1 97.06 69 LYS B O 1
ATOM 2081 N N . HIS B 1 70 ? 17.328 -27.125 -9.898 1 97.19 70 HIS B N 1
ATOM 2082 C CA . HIS B 1 70 ? 17.125 -27.141 -8.453 1 97.19 70 HIS B CA 1
ATOM 2083 C C . HIS B 1 70 ? 16.125 -28.219 -8.047 1 97.19 70 HIS B C 1
ATOM 2085 O O . HIS B 1 70 ? 15.688 -28.25 -6.891 1 97.19 70 HIS B O 1
ATOM 2091 N N . GLY B 1 71 ? 15.656 -28.984 -8.992 1 97.06 71 GLY B N 1
ATOM 2092 C CA . GLY B 1 71 ? 14.797 -30.125 -8.711 1 97.06 71 GLY B CA 1
ATOM 2093 C C . GLY B 1 71 ? 13.359 -29.734 -8.438 1 97.06 71 GLY B C 1
ATOM 2094 O O . GLY B 1 71 ? 12.648 -30.422 -7.711 1 97.06 71 GLY B O 1
ATOM 2095 N N . ILE B 1 72 ? 12.961 -28.594 -8.938 1 97.12 72 ILE B N 1
ATOM 2096 C CA . ILE B 1 72 ? 11.578 -28.141 -8.789 1 97.12 72 ILE B CA 1
ATOM 2097 C C . ILE B 1 72 ? 10.703 -28.812 -9.852 1 97.12 72 ILE B C 1
ATOM 2099 O O . ILE B 1 72 ? 10.938 -28.641 -11.047 1 97.12 72 ILE B O 1
ATOM 2103 N N . LEU B 1 73 ? 9.742 -29.516 -9.461 1 95.88 73 LEU B N 1
ATOM 2104 C CA . LEU B 1 73 ? 8.867 -30.25 -10.375 1 95.88 73 LEU B CA 1
ATOM 2105 C C . LEU B 1 73 ? 7.84 -29.312 -11.008 1 95.88 73 LEU B C 1
ATOM 2107 O O . LEU B 1 73 ? 7.129 -28.594 -10.297 1 95.88 73 LEU B O 1
ATOM 2111 N N . LEU B 1 74 ? 7.797 -29.297 -12.281 1 96.44 74 LEU B N 1
ATOM 2112 C CA . LEU B 1 74 ? 6.828 -28.516 -13.039 1 96.44 74 LEU B CA 1
ATOM 2113 C C . LEU B 1 74 ? 5.773 -29.422 -13.672 1 96.44 74 LEU B C 1
ATOM 2115 O O . LEU B 1 74 ? 6.094 -30.5 -14.148 1 96.44 74 LEU B O 1
ATOM 2119 N N . THR B 1 75 ? 4.539 -29.031 -13.633 1 94.88 75 THR B N 1
ATOM 2120 C CA . THR B 1 75 ? 3.469 -29.75 -14.305 1 94.88 75 THR B CA 1
ATOM 2121 C C . THR B 1 75 ? 3.543 -29.531 -15.82 1 94.88 75 THR B C 1
ATOM 2123 O O . THR B 1 75 ? 4.25 -28.641 -16.281 1 94.88 75 THR B O 1
ATOM 2126 N N . GLN B 1 76 ? 2.826 -30.344 -16.562 1 94.69 76 GLN B N 1
ATOM 2127 C CA . GLN B 1 76 ? 2.746 -30.156 -18.016 1 94.69 76 GLN B CA 1
ATOM 2128 C C . GLN B 1 76 ? 2.168 -28.797 -18.359 1 94.69 76 GLN B C 1
ATOM 2130 O O . GLN B 1 76 ? 2.623 -28.156 -19.312 1 94.69 76 GLN B O 1
ATOM 2135 N N . SER B 1 77 ? 1.169 -28.391 -17.609 1 94.75 77 SER B N 1
ATOM 2136 C CA . SER B 1 77 ? 0.549 -27.094 -17.844 1 94.75 77 SER B CA 1
ATOM 2137 C C . SER B 1 77 ? 1.556 -25.953 -17.656 1 94.75 77 SER B C 1
ATOM 2139 O O . SER B 1 77 ? 1.606 -25.031 -18.469 1 94.75 77 SER B O 1
ATOM 2141 N N . GLU B 1 78 ? 2.381 -26.016 -16.609 1 94.38 78 GLU B N 1
ATOM 2142 C CA . GLU B 1 78 ? 3.398 -25 -16.344 1 94.38 78 GLU B CA 1
ATOM 2143 C C . GLU B 1 78 ? 4.453 -24.969 -17.453 1 94.38 78 GLU B C 1
ATOM 2145 O O . GLU B 1 78 ? 4.969 -23.906 -17.797 1 94.38 78 GLU B O 1
ATOM 2150 N N . LEU B 1 79 ? 4.738 -26.125 -18.016 1 93.62 79 LEU B N 1
ATOM 2151 C CA . LEU B 1 79 ? 5.699 -26.203 -19.109 1 93.62 79 LEU B CA 1
ATOM 2152 C C . LEU B 1 79 ? 5.137 -25.562 -20.375 1 93.62 79 LEU B C 1
ATOM 2154 O O . LEU B 1 79 ? 5.879 -24.969 -21.156 1 93.62 79 LEU B O 1
ATOM 2158 N N . GLU B 1 80 ? 3.836 -25.703 -20.547 1 92.62 80 GLU B N 1
ATOM 2159 C CA . GLU B 1 80 ? 3.17 -25.125 -21.703 1 92.62 80 GLU B CA 1
ATOM 2160 C C . GLU B 1 80 ? 2.945 -23.625 -21.531 1 92.62 80 GLU B C 1
ATOM 2162 O O . GLU B 1 80 ? 2.795 -22.906 -22.516 1 92.62 80 GLU B O 1
ATOM 2167 N N . MET B 1 81 ? 2.885 -23.219 -20.297 1 93.5 81 MET B N 1
ATOM 2168 C CA . MET B 1 81 ? 2.703 -21.812 -19.969 1 93.5 81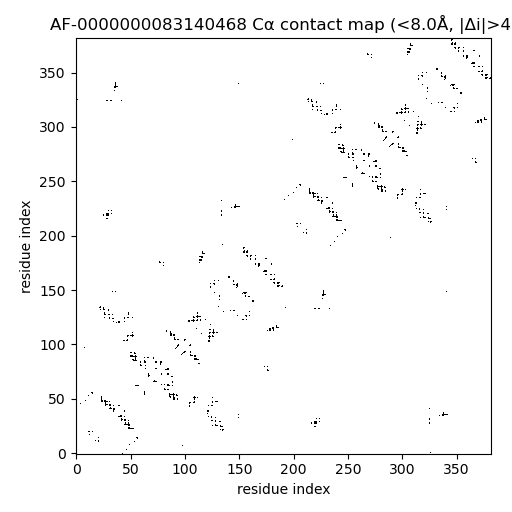 MET B CA 1
ATOM 2169 C C . MET B 1 81 ? 3.836 -21.312 -19.078 1 93.5 81 MET B C 1
ATOM 2171 O O . MET B 1 81 ? 3.631 -21.062 -17.891 1 93.5 81 MET B O 1
ATOM 2175 N N . PRO B 1 82 ? 4.902 -21 -19.641 1 90.12 82 PRO B N 1
ATOM 2176 C CA . PRO B 1 82 ? 6.109 -20.688 -18.859 1 90.12 82 PRO B CA 1
ATOM 2177 C C . PRO B 1 82 ? 5.938 -19.469 -17.969 1 90.12 82 PRO B C 1
ATOM 2179 O O . PRO B 1 82 ? 6.691 -19.281 -17.016 1 90.12 82 PRO B O 1
ATOM 2182 N N . ALA B 1 83 ? 4.887 -18.688 -18.281 1 90.25 83 ALA B N 1
ATOM 2183 C CA . ALA B 1 83 ? 4.602 -17.5 -17.469 1 90.25 83 ALA B CA 1
ATOM 2184 C C . ALA B 1 83 ? 4.203 -17.906 -16.047 1 90.25 83 ALA B C 1
ATOM 2186 O O . ALA B 1 83 ? 4.215 -17.062 -15.141 1 90.25 83 ALA B O 1
ATOM 2187 N N . LEU B 1 84 ? 3.959 -19.156 -15.789 1 95.56 84 LEU B N 1
ATOM 2188 C CA . LEU B 1 84 ? 3.51 -19.625 -14.484 1 95.56 84 LEU B CA 1
ATOM 2189 C C . LEU B 1 84 ? 4.684 -20.156 -13.664 1 95.56 84 LEU B C 1
ATOM 2191 O O . LEU B 1 84 ? 4.559 -20.359 -12.453 1 95.56 84 LEU B O 1
ATOM 2195 N N . VAL B 1 85 ? 5.805 -20.312 -14.297 1 96.62 85 VAL B N 1
ATOM 2196 C CA . VAL B 1 85 ? 6.926 -21.047 -13.719 1 96.62 85 VAL B CA 1
ATOM 2197 C C . VAL B 1 85 ? 7.531 -20.234 -12.57 1 96.62 85 VAL B C 1
ATOM 2199 O O . VAL B 1 85 ? 8 -20.797 -11.586 1 96.62 85 VAL B O 1
ATOM 2202 N N . HIS B 1 86 ? 7.422 -18.922 -12.641 1 97.38 86 HIS B N 1
ATOM 2203 C CA . HIS B 1 86 ? 8.117 -18.047 -11.695 1 97.38 86 HIS B CA 1
ATOM 2204 C C . HIS B 1 86 ? 7.57 -18.234 -10.281 1 97.38 86 HIS B C 1
ATOM 2206 O O . HIS B 1 86 ? 8.25 -17.906 -9.305 1 97.38 86 HIS B O 1
ATOM 2212 N N . ALA B 1 87 ? 6.383 -18.703 -10.109 1 97.88 87 ALA B N 1
ATOM 2213 C CA . ALA B 1 87 ? 5.762 -18.797 -8.797 1 97.88 87 ALA B CA 1
ATOM 2214 C C . ALA B 1 87 ? 6.484 -19.812 -7.918 1 97.88 87 ALA B C 1
ATOM 2216 O O . ALA B 1 87 ? 6.965 -19.484 -6.832 1 97.88 87 ALA B O 1
ATOM 2217 N N . LYS B 1 88 ? 6.633 -21.047 -8.445 1 98.06 88 LYS B N 1
ATOM 2218 C CA . LYS B 1 88 ? 7.348 -22.078 -7.695 1 98.06 88 LYS B CA 1
ATOM 2219 C C . LYS B 1 88 ? 8.828 -21.719 -7.559 1 98.06 88 LYS B C 1
ATOM 2221 O O . LYS B 1 88 ? 9.43 -21.938 -6.504 1 98.06 88 LYS B O 1
ATOM 2226 N N . LEU B 1 89 ? 9.406 -21.234 -8.648 1 98 89 LEU B N 1
ATOM 2227 C CA . LEU B 1 89 ? 10.805 -20.812 -8.609 1 98 89 LEU B CA 1
ATOM 2228 C C . LEU B 1 89 ? 11.008 -19.703 -7.578 1 98 89 LEU B C 1
ATOM 2230 O O . LEU B 1 89 ? 11.992 -19.719 -6.836 1 98 89 LEU B O 1
ATOM 2234 N N . GLY B 1 90 ? 10.086 -18.734 -7.551 1 98.31 90 GLY B N 1
ATOM 2235 C CA . GLY B 1 90 ? 10.141 -17.656 -6.574 1 98.31 90 GLY B CA 1
ATOM 2236 C C . GLY B 1 90 ? 10.086 -18.156 -5.141 1 98.31 90 GLY B C 1
ATOM 2237 O O . GLY B 1 90 ? 10.812 -17.656 -4.277 1 98.31 90 GLY B O 1
ATOM 2238 N N . ALA B 1 91 ? 9.211 -19.125 -4.891 1 98.56 91 ALA B N 1
ATOM 2239 C CA . ALA B 1 91 ? 9.125 -19.703 -3.553 1 98.56 91 ALA B CA 1
ATOM 2240 C C . ALA B 1 91 ? 10.445 -20.359 -3.156 1 98.56 91 ALA B C 1
ATOM 2242 O O . ALA B 1 91 ? 10.891 -20.219 -2.014 1 98.56 91 ALA B O 1
ATOM 2243 N N . TYR B 1 92 ? 11.055 -21.031 -4.086 1 98.19 92 TYR B N 1
ATOM 2244 C CA . TYR B 1 92 ? 12.352 -21.641 -3.842 1 98.19 92 TYR B CA 1
ATOM 2245 C C . TYR B 1 92 ? 13.398 -20.594 -3.5 1 98.19 92 TYR B C 1
ATOM 2247 O O . TYR B 1 92 ? 14.133 -20.734 -2.518 1 98.19 92 TYR B O 1
ATOM 2255 N N . PHE B 1 93 ? 13.5 -19.5 -4.305 1 97.75 93 PHE B N 1
ATOM 2256 C CA . PHE B 1 93 ? 14.461 -18.438 -4.047 1 97.75 93 PHE B CA 1
ATOM 2257 C C . PHE B 1 93 ? 14.172 -17.75 -2.719 1 97.75 93 PHE B C 1
ATOM 2259 O O . PHE B 1 93 ? 15.102 -17.406 -1.975 1 97.75 93 PHE B O 1
ATOM 2266 N N . ALA B 1 94 ? 12.891 -17.5 -2.432 1 98.31 94 ALA B N 1
ATOM 2267 C CA . ALA B 1 94 ? 12.523 -16.891 -1.16 1 98.31 94 ALA B CA 1
ATOM 2268 C C . ALA B 1 94 ? 13.086 -17.672 0.018 1 98.31 94 ALA B C 1
ATOM 2270 O O . ALA B 1 94 ? 13.625 -17.094 0.96 1 98.31 94 ALA B O 1
ATOM 2271 N N . GLU B 1 95 ? 12.977 -18.953 -0.094 1 98.31 95 GLU B N 1
ATOM 2272 C CA . GLU B 1 95 ? 13.453 -19.828 0.978 1 98.31 95 GLU B CA 1
ATOM 2273 C C . GLU B 1 95 ? 14.977 -19.906 0.993 1 98.31 95 GLU B C 1
ATOM 2275 O O . GLU B 1 95 ? 15.602 -19.672 2.029 1 98.31 95 GLU B O 1
ATOM 2280 N N . LYS B 1 96 ? 15.594 -20.125 -0.103 1 97.69 96 LYS B N 1
ATOM 2281 C CA . LYS B 1 96 ? 17 -20.516 -0.156 1 97.69 96 LYS B CA 1
ATOM 2282 C C . LYS B 1 96 ? 17.906 -19.281 -0.255 1 97.69 96 LYS B C 1
ATOM 2284 O O . LYS B 1 96 ? 19.031 -19.297 0.245 1 97.69 96 LYS B O 1
ATOM 2289 N N . GLU B 1 97 ? 17.422 -18.281 -0.922 1 95.62 97 GLU B N 1
ATOM 2290 C CA . GLU B 1 97 ? 18.281 -17.109 -1.168 1 95.62 97 GLU B CA 1
ATOM 2291 C C . GLU B 1 97 ? 17.953 -15.969 -0.215 1 95.62 97 GLU B C 1
ATOM 2293 O O . GLU B 1 97 ? 18.844 -15.234 0.215 1 95.62 97 GLU B O 1
ATOM 2298 N N . TYR B 1 98 ? 16.688 -15.883 0.098 1 96.81 98 TYR B N 1
ATOM 2299 C CA . TYR B 1 98 ? 16.297 -14.719 0.888 1 96.81 98 TYR B CA 1
ATOM 2300 C C . TYR B 1 98 ? 15.977 -15.117 2.322 1 96.81 98 TYR B C 1
ATOM 2302 O O . TYR B 1 98 ? 15.594 -14.281 3.139 1 96.81 98 TYR B O 1
ATOM 2310 N N . GLY B 1 99 ? 15.977 -16.375 2.609 1 96.5 99 GLY B N 1
ATOM 2311 C CA . GLY B 1 99 ? 15.953 -16.859 3.982 1 96.5 99 GLY B CA 1
ATOM 2312 C C . GLY B 1 99 ? 14.555 -16.922 4.566 1 96.5 99 GLY B C 1
ATOM 2313 O O . GLY B 1 99 ? 14.383 -16.891 5.789 1 96.5 99 GLY B O 1
ATOM 2314 N N . VAL B 1 100 ? 13.539 -17 3.789 1 97.81 100 VAL B N 1
ATOM 2315 C CA . VAL B 1 100 ? 12.164 -17.094 4.281 1 97.81 100 VAL B CA 1
ATOM 2316 C C . VAL B 1 100 ? 11.891 -18.516 4.781 1 97.81 100 VAL B C 1
ATOM 2318 O O . VAL B 1 100 ? 11.977 -19.469 4.012 1 97.81 100 VAL B O 1
ATOM 2321 N N . ALA B 1 101 ? 11.531 -18.672 6.02 1 97.62 101 ALA B N 1
ATOM 2322 C CA . ALA B 1 101 ? 11.258 -19.969 6.629 1 97.62 101 ALA B CA 1
ATOM 2323 C C . ALA B 1 101 ? 9.758 -20.203 6.785 1 97.62 101 ALA B C 1
ATOM 2325 O O . ALA B 1 101 ? 9.305 -21.344 6.879 1 97.62 101 ALA B O 1
ATOM 2326 N N . ASN B 1 102 ? 9 -19.125 6.887 1 98.25 102 ASN B N 1
ATOM 2327 C CA . ASN B 1 102 ? 7.559 -19.219 7.102 1 98.25 102 ASN B CA 1
ATOM 2328 C C . ASN B 1 102 ? 6.859 -19.922 5.941 1 98.25 102 ASN B C 1
ATOM 2330 O O . ASN B 1 102 ? 6.777 -19.375 4.836 1 98.25 102 ASN B O 1
ATOM 2334 N N . LYS B 1 103 ? 6.281 -21.062 6.152 1 98.62 103 LYS B N 1
ATOM 2335 C CA . LYS B 1 103 ? 5.664 -21.891 5.121 1 98.62 103 LYS B CA 1
ATOM 2336 C C . LYS B 1 103 ? 4.445 -21.203 4.52 1 98.62 103 LYS B C 1
ATOM 2338 O O . LYS B 1 103 ? 4.125 -21.406 3.348 1 98.62 103 LYS B O 1
ATOM 2343 N N . GLY B 1 104 ? 3.736 -20.391 5.316 1 98.81 104 GLY B N 1
ATOM 2344 C CA . GLY B 1 104 ? 2.609 -19.641 4.801 1 98.81 104 GLY B CA 1
ATOM 2345 C C . GLY B 1 104 ? 3.004 -18.625 3.73 1 98.81 104 GLY B C 1
ATOM 2346 O O . GLY B 1 104 ? 2.309 -18.484 2.725 1 98.81 104 GLY B O 1
ATOM 2347 N N . VAL B 1 105 ? 4.148 -17.953 3.99 1 98.88 105 VAL B N 1
ATOM 2348 C CA . VAL B 1 105 ? 4.668 -16.984 3.023 1 98.88 105 VAL B CA 1
ATOM 2349 C C . VAL B 1 105 ? 5.082 -17.719 1.744 1 98.88 105 VAL B C 1
ATOM 2351 O O . VAL B 1 105 ? 4.738 -17.281 0.64 1 98.88 105 VAL B O 1
ATOM 2354 N N . LEU B 1 106 ? 5.777 -18.844 1.901 1 98.88 106 LEU B N 1
ATOM 2355 C CA . LEU B 1 106 ? 6.219 -19.625 0.75 1 98.88 106 LEU B CA 1
ATOM 2356 C C . LEU B 1 106 ? 5.027 -20.141 -0.043 1 98.88 106 LEU B C 1
ATOM 2358 O O . LEU B 1 106 ? 5.043 -20.141 -1.275 1 98.88 106 LEU B O 1
ATOM 2362 N N . SER B 1 107 ? 4.02 -20.578 0.64 1 98.88 107 SER B N 1
ATOM 2363 C CA . SER B 1 107 ? 2.803 -21.062 -0.008 1 98.88 107 SER B CA 1
ATOM 2364 C C . SER B 1 107 ? 2.105 -19.938 -0.775 1 98.88 107 SER B C 1
ATOM 2366 O O . SER B 1 107 ? 1.63 -20.156 -1.894 1 98.88 107 SER B O 1
ATOM 2368 N N . ALA B 1 108 ? 2.006 -18.75 -0.19 1 98.94 108 ALA B N 1
ATOM 2369 C CA . ALA B 1 108 ? 1.383 -17.594 -0.844 1 98.94 108 ALA B CA 1
ATOM 2370 C C . ALA B 1 108 ? 2.107 -17.25 -2.139 1 98.94 108 ALA B C 1
ATOM 2372 O O . ALA B 1 108 ? 1.474 -16.906 -3.139 1 98.94 108 ALA B O 1
ATOM 2373 N N . ILE B 1 109 ? 3.439 -17.328 -2.113 1 98.88 109 ILE B N 1
ATOM 2374 C CA . ILE B 1 109 ? 4.227 -17.062 -3.311 1 98.88 109 ILE B CA 1
ATOM 2375 C C . ILE B 1 109 ? 3.953 -18.141 -4.359 1 98.88 109 ILE B C 1
ATOM 2377 O O . ILE B 1 109 ? 3.746 -17.828 -5.535 1 98.88 109 ILE B O 1
ATOM 2381 N N . THR B 1 110 ? 3.84 -19.344 -3.975 1 98.69 110 THR B N 1
ATOM 2382 C CA . THR B 1 110 ? 3.648 -20.484 -4.859 1 98.69 110 THR B CA 1
ATOM 2383 C C . THR B 1 110 ? 2.334 -20.375 -5.625 1 98.69 110 THR B C 1
ATOM 2385 O O . THR B 1 110 ? 2.275 -20.656 -6.82 1 98.69 110 THR B O 1
ATOM 2388 N N . TRP B 1 111 ? 1.324 -19.875 -4.969 1 98.62 111 TRP B N 1
ATOM 2389 C CA . TRP B 1 111 ? -0.015 -19.984 -5.539 1 98.62 111 TRP B CA 1
ATOM 2390 C C . TRP B 1 111 ? -0.521 -18.625 -5.996 1 98.62 111 TRP B C 1
ATOM 2392 O O . TRP B 1 111 ? -1.709 -18.453 -6.285 1 98.62 111 TRP B O 1
ATOM 2402 N N . HIS B 1 112 ? 0.343 -17.594 -6.117 1 98.75 112 HIS B N 1
ATOM 2403 C CA . HIS B 1 112 ? -0.147 -16.234 -6.32 1 98.75 112 HIS B CA 1
ATOM 2404 C C . HIS B 1 112 ? -0.651 -16.047 -7.746 1 98.75 112 HIS B C 1
ATOM 2406 O O . HIS B 1 112 ? -1.377 -15.086 -8.023 1 98.75 112 HIS B O 1
ATOM 2412 N N . THR B 1 113 ? -0.349 -16.953 -8.695 1 97.88 113 THR B N 1
ATOM 2413 C CA . THR B 1 113 ? -0.717 -16.75 -10.086 1 97.88 113 THR B CA 1
ATOM 2414 C C . THR B 1 113 ? -2.012 -17.484 -10.422 1 97.88 113 THR B C 1
ATOM 2416 O O . THR B 1 113 ? -2.939 -16.906 -10.977 1 97.88 113 THR B O 1
ATOM 2419 N N . THR B 1 114 ? -2.113 -18.719 -10.023 1 97.88 114 THR B N 1
ATOM 2420 C CA . THR B 1 114 ? -3.264 -19.54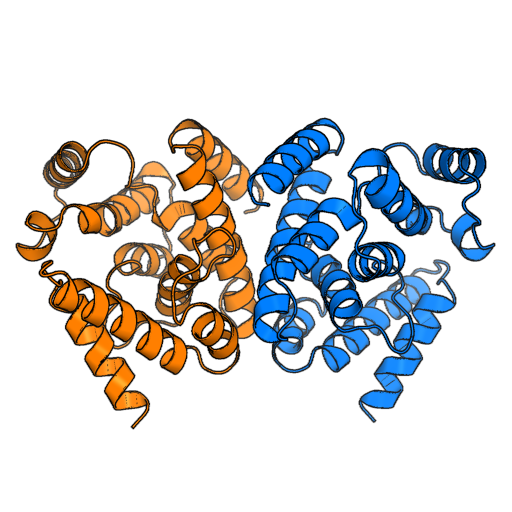7 -10.383 1 97.88 114 THR B CA 1
ATOM 2421 C C . THR B 1 114 ? -4.285 -19.578 -9.25 1 97.88 114 THR B C 1
ATOM 2423 O O . THR B 1 114 ? -5.461 -19.875 -9.469 1 97.88 114 THR B O 1
ATOM 2426 N N . GLY B 1 115 ? -3.83 -19.234 -8.008 1 98.44 115 GLY B N 1
ATOM 2427 C CA . GLY B 1 115 ? -4.641 -19.594 -6.859 1 98.44 115 GLY B CA 1
ATOM 2428 C C . GLY B 1 115 ? -4.824 -21.094 -6.707 1 98.44 115 GLY B C 1
ATOM 2429 O O . GLY B 1 115 ? -4.086 -21.875 -7.305 1 98.44 115 GLY B O 1
ATOM 2430 N N . ARG B 1 116 ? -5.605 -21.438 -5.816 1 98.38 116 ARG B N 1
ATOM 2431 C CA . ARG B 1 116 ? -6.055 -22.812 -5.605 1 98.38 116 ARG B CA 1
ATOM 2432 C C . ARG B 1 116 ? -7.309 -22.844 -4.738 1 98.38 116 ARG B C 1
ATOM 2434 O O . ARG B 1 116 ? -7.672 -21.844 -4.117 1 98.38 116 ARG B O 1
ATOM 2441 N N . PRO B 1 117 ? -8.062 -23.984 -4.805 1 98.5 117 PRO B N 1
ATOM 2442 C CA . PRO B 1 117 ? -9.195 -24.094 -3.875 1 98.5 117 PRO B CA 1
ATOM 2443 C C . PRO B 1 117 ? -8.766 -23.984 -2.412 1 98.5 117 PRO B C 1
ATOM 2445 O O . PRO B 1 117 ? -7.672 -24.438 -2.051 1 98.5 117 PRO B O 1
ATOM 2448 N N . LYS B 1 118 ? -9.5 -23.406 -1.557 1 98.31 118 LYS B N 1
ATOM 2449 C CA . LYS B 1 118 ? -9.336 -23.344 -0.108 1 98.31 118 LYS B CA 1
ATOM 2450 C C . LYS B 1 118 ? -8.031 -22.641 0.264 1 98.31 118 LYS B C 1
ATOM 2452 O O . LYS B 1 118 ? -7.305 -23.109 1.142 1 98.31 118 LYS B O 1
ATOM 2457 N N . MET B 1 119 ? -7.758 -21.594 -0.426 1 98.81 119 MET B N 1
ATOM 2458 C CA . MET B 1 119 ? -6.578 -20.797 -0.099 1 98.81 119 MET B CA 1
ATOM 2459 C C . MET B 1 119 ? -6.641 -20.297 1.339 1 98.81 119 MET B C 1
ATOM 2461 O O . MET B 1 119 ? -7.711 -19.906 1.821 1 98.81 119 MET B O 1
ATOM 2465 N N . THR B 1 120 ? -5.477 -20.312 2.041 1 98.88 120 THR B N 1
ATOM 2466 C CA . THR B 1 120 ? -5.383 -19.594 3.305 1 98.88 120 THR B CA 1
ATOM 2467 C C . THR B 1 120 ? -5.602 -18.094 3.09 1 98.88 120 THR B C 1
ATOM 2469 O O . THR B 1 120 ? -5.574 -17.625 1.955 1 98.88 120 THR B O 1
ATOM 2472 N N . MET B 1 121 ? -5.816 -17.406 4.113 1 98.88 121 MET B N 1
ATOM 2473 C CA . MET B 1 121 ? -6.047 -15.969 3.988 1 98.88 121 MET B CA 1
ATOM 2474 C C . MET B 1 121 ? -4.836 -15.273 3.373 1 98.88 121 MET B C 1
ATOM 2476 O O . MET B 1 121 ? -4.984 -14.414 2.508 1 98.88 121 MET B O 1
ATOM 2480 N N . LEU B 1 122 ? -3.611 -15.648 3.797 1 98.94 122 LEU B N 1
ATOM 2481 C CA . LEU B 1 122 ? -2.412 -15.031 3.24 1 98.94 122 LEU B CA 1
ATOM 2482 C C . LEU B 1 122 ? -2.283 -15.344 1.752 1 98.94 122 LEU B C 1
ATOM 2484 O O . LEU B 1 122 ? -1.891 -14.477 0.966 1 98.94 122 LEU B O 1
ATOM 2488 N N . GLU B 1 123 ? -2.604 -16.547 1.318 1 98.94 123 GLU B N 1
ATOM 2489 C CA . GLU B 1 123 ? -2.625 -16.891 -0.1 1 98.94 123 GLU B CA 1
ATOM 2490 C C . GLU B 1 123 ? -3.602 -16 -0.87 1 98.94 123 GLU B C 1
ATOM 2492 O O . GLU B 1 123 ? -3.271 -15.492 -1.939 1 98.94 123 GLU B O 1
ATOM 2497 N N . LYS B 1 124 ? -4.793 -15.852 -0.282 1 98.94 124 LYS B N 1
ATOM 2498 C CA . LYS B 1 124 ? -5.797 -14.992 -0.905 1 98.94 124 LYS B CA 1
ATOM 2499 C C . LYS B 1 124 ? -5.281 -13.57 -1.072 1 98.94 124 LYS B C 1
ATOM 2501 O O . LYS B 1 124 ? -5.449 -12.961 -2.131 1 98.94 124 LYS B O 1
ATOM 2506 N N . ILE B 1 125 ? -4.664 -13.094 -0.076 1 98.94 125 ILE B N 1
ATOM 2507 C CA . ILE B 1 125 ? -4.184 -11.719 -0.037 1 98.94 125 ILE B CA 1
ATOM 2508 C C . ILE B 1 125 ? -3.15 -11.5 -1.141 1 98.94 125 ILE B C 1
ATOM 2510 O O . ILE B 1 125 ? -3.23 -10.523 -1.888 1 98.94 125 ILE B O 1
ATOM 2514 N N . ILE B 1 126 ? -2.197 -12.375 -1.29 1 98.94 126 ILE B N 1
ATOM 2515 C CA . ILE B 1 126 ? -1.142 -12.18 -2.277 1 98.94 126 ILE B CA 1
ATOM 2516 C C . ILE B 1 126 ? -1.704 -12.383 -3.682 1 98.94 126 ILE B C 1
ATOM 2518 O O . ILE B 1 126 ? -1.364 -11.641 -4.605 1 98.94 126 ILE B O 1
ATOM 2522 N N . TYR B 1 127 ? -2.609 -13.398 -3.863 1 98.94 127 TYR B N 1
ATOM 2523 C CA . TYR B 1 127 ? -3.271 -13.648 -5.141 1 98.94 127 TYR B CA 1
ATOM 2524 C C . TYR B 1 127 ? -3.973 -12.391 -5.645 1 98.94 127 TYR B C 1
ATOM 2526 O O . TYR B 1 127 ? -3.785 -11.992 -6.797 1 98.94 127 TYR B O 1
ATOM 2534 N N . ILE B 1 128 ? -4.703 -11.75 -4.754 1 98.81 128 ILE B N 1
ATOM 2535 C CA . ILE B 1 128 ? -5.551 -10.648 -5.176 1 98.81 128 ILE B CA 1
ATOM 2536 C C . ILE B 1 128 ? -4.738 -9.352 -5.219 1 98.81 128 ILE B C 1
ATOM 2538 O O . ILE B 1 128 ? -4.988 -8.484 -6.051 1 98.81 128 ILE B O 1
ATOM 2542 N N . ALA B 1 129 ? -3.775 -9.164 -4.309 1 98.88 129 ALA B N 1
ATOM 2543 C CA . ALA B 1 129 ? -2.922 -7.98 -4.316 1 98.88 129 ALA B CA 1
ATOM 2544 C C . ALA B 1 129 ? -2.178 -7.848 -5.645 1 98.88 129 ALA B C 1
ATOM 2546 O O . ALA B 1 129 ? -2.049 -6.746 -6.184 1 98.88 129 ALA B O 1
ATOM 2547 N N . ASP B 1 130 ? -1.69 -8.969 -6.156 1 98.56 130 ASP B N 1
ATOM 2548 C CA . ASP B 1 130 ? -0.997 -9 -7.441 1 98.56 130 ASP B CA 1
ATOM 2549 C C . ASP B 1 130 ? -1.889 -8.461 -8.555 1 98.56 130 ASP B C 1
ATOM 2551 O O . ASP B 1 130 ? -1.4 -7.836 -9.5 1 98.56 130 ASP B O 1
ATOM 2555 N N . TYR B 1 131 ? -3.158 -8.695 -8.406 1 98.19 131 TYR B N 1
ATOM 2556 C CA . TYR B 1 131 ? -4.129 -8.336 -9.43 1 98.19 131 TYR B CA 1
ATOM 2557 C C . TYR B 1 131 ? -4.547 -6.875 -9.297 1 98.19 131 TYR B C 1
ATOM 2559 O O . TYR B 1 131 ? -4.738 -6.184 -10.305 1 98.19 131 TYR B O 1
ATOM 2567 N N . ILE B 1 132 ? -4.59 -6.262 -8.094 1 98.56 132 ILE B N 1
ATOM 2568 C CA . ILE B 1 132 ? -5.332 -5.016 -7.941 1 98.56 132 ILE B CA 1
ATOM 2569 C C . ILE B 1 132 ? -4.367 -3.879 -7.609 1 98.56 132 ILE B C 1
ATOM 2571 O O . ILE B 1 132 ? -4.766 -2.715 -7.555 1 98.56 132 ILE B O 1
ATOM 2575 N N . GLU B 1 133 ? -3.104 -4.188 -7.316 1 98.44 133 GLU B N 1
ATOM 2576 C CA . GLU B 1 133 ? -2.203 -3.127 -6.875 1 98.44 133 GLU B CA 1
ATOM 2577 C C . GLU B 1 133 ? -2.26 -1.93 -7.82 1 98.44 133 GLU B C 1
ATOM 2579 O O . GLU B 1 133 ? -2.592 -2.078 -9 1 98.44 133 GLU B O 1
ATOM 2584 N N . PRO B 1 134 ? -1.98 -0.736 -7.332 1 96.94 134 PRO B N 1
ATOM 2585 C CA . PRO B 1 134 ? -2.383 0.501 -8.008 1 96.94 134 PRO B CA 1
ATOM 2586 C C . PRO B 1 134 ? -1.631 0.734 -9.312 1 96.94 134 PRO B C 1
ATOM 2588 O O . PRO B 1 134 ? -2.078 1.516 -10.156 1 96.94 134 PRO B O 1
ATOM 2591 N N . ASN B 1 135 ? -0.511 0.12 -9.555 1 94.81 135 ASN B N 1
ATOM 2592 C CA . ASN B 1 135 ? 0.276 0.38 -10.758 1 94.81 135 ASN B CA 1
ATOM 2593 C C . ASN B 1 135 ? -0.177 -0.493 -11.922 1 94.81 135 ASN B C 1
ATOM 2595 O O . ASN B 1 135 ? 0.329 -0.358 -13.039 1 94.81 135 ASN B O 1
ATOM 2599 N N . ARG B 1 136 ? -1.143 -1.357 -11.656 1 93.88 136 ARG B N 1
ATOM 2600 C CA . ARG B 1 136 ? -1.652 -2.229 -12.711 1 93.88 136 ARG B CA 1
ATOM 2601 C C . ARG B 1 136 ? -2.395 -1.426 -13.773 1 93.88 136 ARG B C 1
ATOM 2603 O O . ARG B 1 136 ? -3.041 -0.423 -13.461 1 93.88 136 ARG B O 1
ATOM 2610 N N . LYS B 1 137 ? -2.236 -1.879 -14.938 1 90.25 137 LYS B N 1
ATOM 2611 C CA . LYS B 1 137 ? -3.041 -1.315 -16.016 1 90.25 137 LYS B CA 1
ATOM 2612 C C . LYS B 1 137 ? -4.531 -1.508 -15.742 1 90.25 137 LYS B C 1
ATOM 2614 O O . LYS B 1 137 ? -4.949 -2.568 -15.281 1 90.25 137 LYS B O 1
ATOM 2619 N N . ILE B 1 138 ? -5.191 -0.487 -16.109 1 89.5 138 ILE B N 1
ATOM 2620 C CA . ILE B 1 138 ? -6.629 -0.555 -15.883 1 89.5 138 ILE B CA 1
ATOM 2621 C C . ILE B 1 138 ? -7.27 -1.479 -16.922 1 89.5 138 ILE B C 1
ATOM 2623 O O . ILE B 1 138 ? -7.098 -1.289 -18.125 1 89.5 138 ILE B O 1
ATOM 2627 N N . ILE B 1 139 ? -7.891 -2.502 -16.5 1 89.69 139 ILE B N 1
ATOM 2628 C CA . ILE B 1 139 ? -8.625 -3.428 -17.359 1 89.69 139 ILE B CA 1
ATOM 2629 C C . ILE B 1 139 ? -10.086 -3.502 -16.906 1 89.69 139 ILE B C 1
ATOM 2631 O O . ILE B 1 139 ? -10.414 -3.111 -15.781 1 89.69 139 ILE B O 1
ATOM 2635 N N . PRO B 1 140 ? -11 -3.926 -17.75 1 90.56 140 PRO B N 1
ATOM 2636 C CA . PRO B 1 140 ? -12.406 -4.043 -17.359 1 90.56 140 PRO B CA 1
ATOM 2637 C C . PRO B 1 140 ? -12.602 -4.898 -16.109 1 90.56 140 PRO B C 1
ATOM 2639 O O . PRO B 1 140 ? -11.977 -5.949 -15.977 1 90.56 140 PRO B O 1
ATOM 2642 N N . GLY B 1 141 ? -13.383 -4.406 -15.18 1 93.94 141 GLY B N 1
ATOM 2643 C CA . GLY B 1 141 ? -13.727 -5.172 -13.992 1 93.94 141 GLY B CA 1
ATOM 2644 C C . GLY B 1 141 ? -12.789 -4.918 -12.82 1 93.94 141 GLY B C 1
ATOM 2645 O O . GLY B 1 141 ? -13.094 -5.27 -11.68 1 93.94 141 GLY B O 1
ATOM 2646 N N . LEU B 1 142 ? -11.648 -4.273 -13.109 1 96.25 142 LEU B N 1
ATOM 2647 C CA . LEU B 1 142 ? -10.625 -4.074 -12.086 1 96.25 142 LEU B CA 1
ATOM 2648 C C . LEU B 1 142 ? -11.156 -3.225 -10.938 1 96.25 142 LEU B C 1
ATOM 2650 O O . LEU B 1 142 ? -10.922 -3.535 -9.766 1 96.25 142 LEU B O 1
ATOM 2654 N N . GLN B 1 143 ? -11.859 -2.154 -11.266 1 95.19 143 GLN B N 1
ATOM 2655 C CA . GLN B 1 143 ? -12.367 -1.241 -10.242 1 95.19 143 GLN B CA 1
ATOM 2656 C C . GLN B 1 143 ? -13.344 -1.948 -9.305 1 95.19 143 GLN B C 1
ATOM 2658 O O . GLN B 1 143 ? -13.305 -1.741 -8.094 1 95.19 143 GLN B O 1
ATOM 2663 N N . GLU B 1 144 ? -14.195 -2.758 -9.875 1 96.62 144 GLU B N 1
ATOM 2664 C CA . GLU B 1 144 ? -15.141 -3.516 -9.062 1 96.62 144 GLU B CA 1
ATOM 2665 C C . GLU B 1 144 ? -14.414 -4.457 -8.102 1 96.62 144 GLU B C 1
ATOM 2667 O O . GLU B 1 144 ? -14.797 -4.586 -6.941 1 96.62 144 GLU B O 1
ATOM 2672 N N . ILE B 1 145 ? -13.406 -5.125 -8.555 1 98.12 145 ILE B N 1
ATOM 2673 C CA . ILE B 1 145 ? -12.625 -6.055 -7.738 1 98.12 145 ILE B CA 1
ATOM 2674 C C . ILE B 1 145 ? -11.922 -5.293 -6.617 1 98.12 145 ILE B C 1
ATOM 2676 O O . ILE B 1 145 ? -11.914 -5.738 -5.465 1 98.12 145 ILE B O 1
ATOM 2680 N N . ARG B 1 146 ? -11.367 -4.098 -6.938 1 98.44 146 ARG B N 1
ATOM 2681 C CA . ARG B 1 146 ? -10.688 -3.25 -5.969 1 98.44 146 ARG B CA 1
ATOM 2682 C C . ARG B 1 146 ? -11.633 -2.826 -4.848 1 98.44 146 ARG B C 1
ATOM 2684 O O . ARG B 1 146 ? -11.242 -2.768 -3.684 1 98.44 146 ARG B O 1
ATOM 2691 N N . GLU B 1 147 ? -12.836 -2.6 -5.16 1 96.12 147 GLU B N 1
ATOM 2692 C CA . GLU B 1 147 ? -13.82 -2.186 -4.164 1 96.12 147 GLU B CA 1
ATOM 2693 C C . GLU B 1 147 ? -14.312 -3.379 -3.352 1 96.12 147 GLU B C 1
ATOM 2695 O O . GLU B 1 147 ? -14.484 -3.275 -2.135 1 96.12 147 GLU B O 1
ATOM 2700 N N . THR B 1 148 ? -14.461 -4.5 -3.979 1 97.69 148 THR B N 1
ATOM 2701 C CA . THR B 1 148 ? -15.078 -5.691 -3.4 1 97.69 148 THR B CA 1
ATOM 2702 C C . THR B 1 148 ? -14.117 -6.383 -2.436 1 97.69 148 THR B C 1
ATOM 2704 O O . THR B 1 148 ? -14.547 -6.949 -1.428 1 97.69 148 THR B O 1
ATOM 2707 N N . VAL B 1 149 ? -12.836 -6.277 -2.689 1 98.5 149 VAL B N 1
ATOM 2708 C CA . VAL B 1 149 ? -11.852 -7.098 -1.991 1 98.5 149 VAL B CA 1
ATOM 2709 C C . VAL B 1 149 ? -11.828 -6.727 -0.509 1 98.5 149 VAL B C 1
ATOM 2711 O O . VAL B 1 149 ? -11.602 -7.586 0.347 1 98.5 149 VAL B O 1
ATOM 2714 N N . PHE B 1 150 ? -12.156 -5.508 -0.175 1 98 150 PHE B N 1
ATOM 2715 C CA . PHE B 1 150 ? -12.086 -5.066 1.214 1 98 150 PHE B CA 1
ATOM 2716 C C . PHE B 1 150 ? -13.391 -5.355 1.942 1 98 150 PHE B C 1
ATOM 2718 O O . PHE B 1 150 ? -13.477 -5.195 3.162 1 98 150 PHE B O 1
ATOM 2725 N N . VAL B 1 151 ? -14.359 -5.789 1.258 1 96.94 151 VAL B N 1
ATOM 2726 C CA . VAL B 1 151 ? -15.656 -6.137 1.823 1 96.94 151 VAL B CA 1
ATOM 2727 C C . VAL B 1 151 ? -15.805 -7.656 1.889 1 96.94 151 VAL B C 1
ATOM 2729 O O . VAL B 1 151 ? -16.219 -8.203 2.914 1 96.94 151 VAL B O 1
ATOM 2732 N N . ASP B 1 152 ? -15.438 -8.297 0.773 1 97.88 152 ASP B N 1
ATOM 2733 C CA . ASP B 1 152 ? -15.547 -9.742 0.619 1 97.88 152 ASP B CA 1
ATOM 2734 C C . ASP B 1 152 ? -14.43 -10.289 -0.274 1 97.88 152 ASP B C 1
ATOM 2736 O O . ASP B 1 152 ? -14.578 -10.328 -1.498 1 97.88 152 ASP B O 1
ATOM 2740 N N . ILE B 1 153 ? -13.422 -10.812 0.335 1 98.5 153 ILE B N 1
ATOM 2741 C CA . ILE B 1 153 ? -12.234 -11.195 -0.417 1 98.5 153 ILE B CA 1
ATOM 27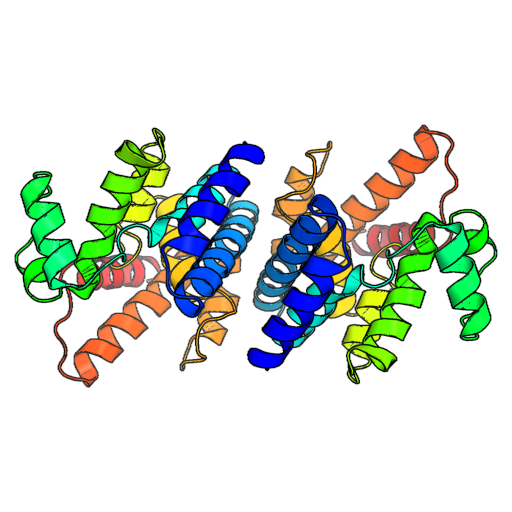42 C C . ILE B 1 153 ? -12.531 -12.445 -1.243 1 98.5 153 ILE B C 1
ATOM 2744 O O . ILE B 1 153 ? -12.016 -12.602 -2.352 1 98.5 153 ILE B O 1
ATOM 2748 N N . ASP B 1 154 ? -13.383 -13.344 -0.804 1 98.56 154 ASP B N 1
ATOM 2749 C CA . ASP B 1 154 ? -13.727 -14.531 -1.577 1 98.56 154 ASP B CA 1
ATOM 2750 C C . ASP B 1 154 ? -14.453 -14.156 -2.863 1 98.56 154 ASP B C 1
ATOM 2752 O O . ASP B 1 154 ? -14.18 -14.719 -3.928 1 98.56 154 ASP B O 1
ATOM 2756 N N . HIS B 1 155 ? -15.367 -13.242 -2.715 1 98.44 155 HIS B N 1
ATOM 2757 C CA . HIS B 1 155 ? -16.078 -12.781 -3.906 1 98.44 155 HIS B CA 1
ATOM 2758 C C . HIS B 1 155 ? -15.125 -12.094 -4.879 1 98.44 155 HIS B C 1
ATOM 2760 O O . HIS B 1 155 ? -15.234 -12.273 -6.094 1 98.44 155 HIS B O 1
ATOM 2766 N N . ALA B 1 156 ? -14.242 -11.258 -4.367 1 98.56 156 ALA B N 1
ATOM 2767 C CA . ALA B 1 156 ? -13.266 -10.594 -5.219 1 98.56 156 ALA B CA 1
ATOM 2768 C C . ALA B 1 156 ? -12.398 -11.602 -5.961 1 98.56 156 ALA B C 1
ATOM 2770 O O . ALA B 1 156 ? -12.094 -11.422 -7.145 1 98.56 156 ALA B O 1
ATOM 2771 N N . ILE B 1 157 ? -12 -12.656 -5.281 1 98.62 157 ILE B N 1
ATOM 2772 C CA . ILE B 1 157 ? -11.188 -13.703 -5.891 1 98.62 157 ILE B CA 1
ATOM 2773 C C . ILE B 1 157 ? -11.977 -14.398 -6.992 1 98.62 157 ILE B C 1
ATOM 2775 O O . ILE B 1 157 ? -11.438 -14.695 -8.062 1 98.62 157 ILE B O 1
ATOM 2779 N N . CYS B 1 158 ? -13.234 -14.648 -6.734 1 98.38 158 CYS B N 1
ATOM 2780 C CA . CYS B 1 158 ? -14.102 -15.242 -7.746 1 98.38 158 CYS B CA 1
ATOM 2781 C C . CYS B 1 158 ? -14.133 -14.375 -9 1 98.38 158 CYS B C 1
ATOM 2783 O O . CYS B 1 158 ? -13.961 -14.883 -10.117 1 98.38 158 CYS B O 1
ATOM 2785 N N . LEU B 1 159 ? -14.383 -13.094 -8.82 1 98 159 LEU B N 1
ATOM 2786 C CA . LEU B 1 159 ? -14.422 -12.172 -9.945 1 98 159 LEU B CA 1
ATOM 2787 C C . LEU B 1 159 ? -13.086 -12.156 -10.688 1 98 159 LEU B C 1
ATOM 2789 O O . LEU B 1 159 ? -13.055 -12.195 -11.914 1 98 159 LEU B O 1
ATOM 2793 N N . CYS B 1 160 ? -12.023 -12.102 -9.945 1 97.44 160 CYS B N 1
ATOM 2794 C CA . CYS B 1 160 ? -10.672 -12.055 -10.5 1 97.44 160 CYS B CA 1
ATOM 2795 C C . CYS B 1 160 ? -10.367 -13.312 -11.297 1 97.44 160 CYS B C 1
ATOM 2797 O O . CYS B 1 160 ? -9.938 -13.227 -12.453 1 97.44 160 CYS B O 1
ATOM 2799 N N . ALA B 1 161 ? -10.562 -14.469 -10.688 1 97.69 161 ALA B N 1
ATOM 2800 C CA . ALA B 1 161 ? -10.312 -15.742 -11.352 1 97.69 161 ALA B CA 1
ATOM 2801 C C . ALA B 1 161 ? -11.18 -15.898 -12.594 1 97.69 161 ALA B C 1
ATOM 2803 O O . ALA B 1 161 ? -10.719 -16.375 -13.633 1 97.69 161 ALA B O 1
ATOM 2804 N N . GLY B 1 162 ? -12.406 -15.531 -12.43 1 97.31 162 GLY B N 1
ATOM 2805 C CA . GLY B 1 162 ? -13.312 -15.57 -13.57 1 97.31 162 GLY B CA 1
ATOM 2806 C C . GLY B 1 162 ? -12.859 -14.719 -14.734 1 97.31 162 GLY B C 1
ATOM 2807 O O . GLY B 1 162 ? -12.875 -15.156 -15.883 1 97.31 162 GLY B O 1
ATOM 2808 N N . ASN B 1 163 ? -12.531 -13.461 -14.461 1 96.44 163 ASN B N 1
ATOM 2809 C CA . ASN B 1 163 ? -12.023 -12.555 -15.484 1 96.44 163 ASN B CA 1
ATOM 2810 C C . ASN B 1 163 ? -10.805 -13.141 -16.188 1 96.44 163 ASN B C 1
ATOM 2812 O O . ASN B 1 163 ? -10.672 -13.031 -17.406 1 96.44 163 ASN B O 1
ATOM 2816 N N . THR B 1 164 ? -9.859 -13.758 -15.414 1 95 164 THR B N 1
ATOM 2817 C CA . THR B 1 164 ? -8.641 -14.336 -15.961 1 95 164 THR B CA 1
ATOM 2818 C C . THR B 1 164 ? -8.953 -15.508 -16.875 1 95 164 THR B C 1
ATOM 2820 O O . THR B 1 164 ? -8.469 -15.578 -18 1 95 164 THR B O 1
ATOM 2823 N N . VAL B 1 165 ? -9.797 -16.391 -16.422 1 96.75 165 VAL B N 1
ATOM 2824 C CA . VAL B 1 165 ? -10.164 -17.578 -17.188 1 96.75 165 VAL B CA 1
ATOM 2825 C C . VAL B 1 165 ? -10.898 -17.172 -18.469 1 96.75 165 VAL B C 1
ATOM 2827 O O . VAL B 1 165 ? -10.594 -17.656 -19.547 1 96.75 165 VAL B O 1
ATOM 2830 N N . ASP B 1 166 ? -11.828 -16.25 -18.297 1 96.25 166 ASP B N 1
ATOM 2831 C CA . ASP B 1 166 ? -12.609 -15.781 -19.453 1 96.25 166 ASP B CA 1
ATOM 2832 C C . ASP B 1 166 ? -11.711 -15.102 -20.484 1 96.25 166 ASP B C 1
ATOM 2834 O O . ASP B 1 166 ? -11.875 -15.32 -21.688 1 96.25 166 ASP B O 1
ATOM 2838 N N . TYR B 1 167 ? -10.883 -14.266 -20.031 1 94.88 167 TYR B N 1
ATOM 2839 C CA . TYR B 1 167 ? -9.953 -13.562 -20.922 1 94.88 167 TYR B CA 1
ATOM 2840 C C . TYR B 1 167 ? -9.117 -14.555 -21.719 1 94.88 167 TYR B C 1
ATOM 2842 O O . TYR B 1 167 ? -8.977 -14.414 -22.938 1 94.88 167 TYR B O 1
ATOM 2850 N N . LEU B 1 168 ? -8.5 -15.547 -21.031 1 94.25 168 LEU B N 1
ATOM 2851 C CA . LEU B 1 168 ? -7.645 -16.531 -21.688 1 94.25 168 LEU B CA 1
ATOM 2852 C C . LEU B 1 168 ? -8.43 -17.359 -22.688 1 94.25 168 LEU B C 1
ATOM 2854 O O . LEU B 1 168 ? -7.977 -17.562 -23.812 1 94.25 168 LEU B O 1
ATOM 2858 N N . ARG B 1 169 ? -9.602 -17.703 -22.328 1 95.44 169 ARG B N 1
ATOM 2859 C CA . ARG B 1 169 ? -10.453 -18.484 -23.219 1 95.44 169 ARG B CA 1
ATOM 2860 C C . ARG B 1 169 ? -10.844 -17.688 -24.453 1 95.44 169 ARG B C 1
ATOM 2862 O O . ARG B 1 169 ? -10.734 -18.172 -25.578 1 95.44 169 ARG B O 1
ATOM 2869 N N . LYS B 1 170 ? -11.273 -16.547 -24.25 1 95.81 170 LYS B N 1
ATOM 2870 C CA . LYS B 1 170 ? -11.734 -15.688 -25.328 1 95.81 170 LYS B CA 1
ATOM 2871 C C . LYS B 1 170 ? -10.609 -15.414 -26.328 1 95.81 170 LYS B C 1
ATOM 2873 O O . LYS B 1 170 ? -10.867 -15.25 -27.516 1 95.81 170 LYS B O 1
ATOM 2878 N N . ASN B 1 171 ? -9.383 -15.414 -25.906 1 95.12 171 ASN B N 1
ATOM 2879 C CA . ASN B 1 171 ? -8.25 -15.094 -26.766 1 95.12 171 ASN B CA 1
ATOM 2880 C C . ASN B 1 171 ? -7.535 -16.359 -27.25 1 95.12 171 ASN B C 1
ATOM 2882 O O . ASN B 1 171 ? -6.422 -16.281 -27.766 1 95.12 171 ASN B O 1
ATOM 2886 N N . GLY B 1 172 ? -8.094 -17.516 -26.953 1 94.5 172 GLY B N 1
ATOM 2887 C CA . GLY B 1 172 ? -7.57 -18.781 -27.438 1 94.5 172 GLY B CA 1
ATOM 2888 C C . GLY B 1 172 ? -6.273 -19.188 -26.75 1 94.5 172 GLY B C 1
ATOM 2889 O O . GLY B 1 172 ? -5.453 -19.891 -27.344 1 94.5 172 GLY B O 1
ATOM 2890 N N . LYS B 1 173 ? -6.035 -18.703 -25.594 1 94.31 173 LYS B N 1
ATOM 2891 C CA . LYS B 1 173 ? -4.852 -19.031 -24.812 1 94.31 173 LYS B CA 1
ATOM 2892 C C . LYS B 1 173 ? -5.137 -20.188 -23.859 1 94.31 173 LYS B C 1
ATOM 2894 O O . LYS B 1 173 ? -6.27 -20.344 -23.391 1 94.31 173 LYS B O 1
ATOM 2899 N N . PRO B 1 174 ? -4.129 -20.969 -23.641 1 95.19 174 PRO B N 1
ATOM 2900 C CA . PRO B 1 174 ? -4.359 -22.062 -22.688 1 95.19 174 PRO B CA 1
ATOM 2901 C C . PRO B 1 174 ? -4.621 -21.562 -21.266 1 95.19 174 PRO B C 1
ATOM 2903 O O . PRO B 1 174 ? -4.043 -20.562 -20.844 1 95.19 174 PRO B O 1
ATOM 2906 N N . VAL B 1 175 ? -5.465 -22.281 -20.578 1 96.38 175 VAL B N 1
ATOM 2907 C CA . VAL B 1 175 ? -5.773 -21.984 -19.188 1 96.38 175 VAL B CA 1
ATOM 2908 C C . VAL B 1 175 ? -5.277 -23.109 -18.281 1 96.38 175 VAL B C 1
ATOM 2910 O O . VAL B 1 175 ? -5.586 -24.281 -18.531 1 96.38 175 VAL B O 1
ATOM 2913 N N . ASP B 1 176 ? -4.492 -22.781 -17.328 1 97.06 176 ASP B N 1
ATOM 2914 C CA . ASP B 1 176 ? -4.047 -23.781 -16.359 1 97.06 176 ASP B CA 1
ATOM 2915 C C . ASP B 1 176 ? -5.23 -24.406 -15.617 1 97.06 176 ASP B C 1
ATOM 2917 O O . ASP B 1 176 ? -6.125 -23.688 -15.164 1 97.06 176 ASP B O 1
ATOM 2921 N N . PRO B 1 177 ? -5.297 -25.719 -15.438 1 97.38 177 PRO B N 1
ATOM 2922 C CA . PRO B 1 177 ? -6.41 -26.375 -14.742 1 97.38 177 PRO B CA 1
ATOM 2923 C C . PRO B 1 177 ? -6.605 -25.844 -13.32 1 97.38 177 PRO B C 1
ATOM 2925 O O . PRO B 1 177 ? -7.738 -25.781 -12.836 1 97.38 177 PRO B O 1
ATOM 2928 N N . MET B 1 178 ? -5.555 -25.484 -12.68 1 97.88 178 MET B N 1
ATOM 2929 C CA . MET B 1 178 ? -5.656 -24.969 -11.312 1 97.88 178 MET B CA 1
ATOM 2930 C C . MET B 1 178 ? -6.418 -23.656 -11.281 1 97.88 178 MET B C 1
ATOM 2932 O O . MET B 1 178 ? -7.176 -23.391 -10.344 1 97.88 178 MET B O 1
ATOM 2936 N N . SER B 1 179 ? -6.172 -22.781 -12.281 1 98 179 SER B N 1
ATOM 2937 C CA . SER B 1 179 ? -6.922 -21.531 -12.367 1 98 179 SER B CA 1
ATOM 2938 C C . SER B 1 179 ? -8.414 -21.797 -12.523 1 98 179 SER B C 1
ATOM 2940 O O . SER B 1 179 ? -9.242 -21.078 -11.961 1 98 179 SER B O 1
ATOM 2942 N N . ILE B 1 180 ? -8.75 -22.812 -13.266 1 97.88 180 ILE B N 1
ATOM 2943 C CA . ILE B 1 180 ? -10.148 -23.188 -13.469 1 97.88 180 ILE B CA 1
ATOM 2944 C C . ILE B 1 180 ? -10.734 -23.703 -12.156 1 97.88 180 ILE B C 1
ATOM 2946 O O . ILE B 1 180 ? -11.852 -23.328 -11.781 1 97.88 180 ILE B O 1
ATOM 2950 N N . GLU B 1 181 ? -9.992 -24.547 -11.492 1 98.31 181 GLU B N 1
ATOM 2951 C CA . GLU B 1 181 ? -10.445 -25.078 -10.211 1 98.31 181 GLU B CA 1
ATOM 2952 C C . GLU B 1 181 ? -10.648 -23.969 -9.188 1 98.31 181 GLU B C 1
ATOM 2954 O O . GLU B 1 181 ? -11.602 -24.016 -8.398 1 98.31 181 GLU B O 1
ATOM 2959 N N . THR B 1 182 ? -9.711 -23.016 -9.195 1 98.56 182 THR B N 1
ATOM 2960 C CA . THR B 1 182 ? -9.836 -21.875 -8.305 1 98.56 182 THR B CA 1
ATOM 2961 C C . THR B 1 182 ? -11.125 -21.109 -8.578 1 98.56 182 THR B C 1
ATOM 2963 O O . THR B 1 182 ? -11.891 -20.812 -7.66 1 98.56 182 THR B O 1
ATOM 2966 N N . TYR B 1 183 ? -11.367 -20.828 -9.828 1 98.44 183 TYR B N 1
ATOM 2967 C CA . TYR B 1 183 ? -12.578 -20.109 -10.219 1 98.44 183 TYR B CA 1
ATOM 2968 C C . TYR B 1 183 ? -13.828 -20.875 -9.805 1 98.44 183 TYR B C 1
ATOM 2970 O O . TYR B 1 183 ? -14.75 -20.297 -9.219 1 98.44 183 TYR B O 1
ATOM 2978 N N . GLN B 1 184 ? -13.844 -22.156 -10.062 1 98.12 184 GLN B N 1
ATOM 2979 C CA . GLN B 1 184 ? -15 -22.984 -9.742 1 98.12 184 GLN B CA 1
ATOM 2980 C C . GLN B 1 184 ? -15.258 -23 -8.242 1 98.12 184 GLN B C 1
ATOM 2982 O O . GLN B 1 184 ? -16.406 -22.875 -7.797 1 98.12 184 GLN B O 1
ATOM 2987 N N . TYR B 1 185 ? -14.258 -23.188 -7.48 1 98.44 185 TYR B N 1
ATOM 2988 C CA . TYR B 1 185 ? -14.375 -23.266 -6.031 1 98.44 185 TYR B CA 1
ATOM 2989 C C . TYR B 1 185 ? -15 -22 -5.461 1 98.44 185 TYR B C 1
ATOM 2991 O O . TYR B 1 185 ? -15.93 -22.062 -4.656 1 98.44 185 TYR B O 1
ATOM 2999 N N . TYR B 1 186 ? -14.516 -20.828 -5.855 1 98.25 186 TYR B N 1
ATOM 3000 C CA . TYR B 1 186 ? -14.961 -19.562 -5.273 1 98.25 186 TYR B CA 1
ATOM 3001 C C . TYR B 1 186 ? -16.281 -19.109 -5.898 1 98.25 186 TYR B C 1
ATOM 3003 O O . TYR B 1 186 ? -17 -18.312 -5.312 1 98.25 186 TYR B O 1
ATOM 3011 N N . SER B 1 187 ? -16.516 -19.594 -7.098 1 96.75 187 SER B N 1
ATOM 3012 C CA . SER B 1 187 ? -17.828 -19.359 -7.688 1 96.75 187 SER B CA 1
ATOM 3013 C C . SER B 1 187 ? -18.922 -20.109 -6.93 1 96.75 187 SER B C 1
ATOM 3015 O O . SER B 1 187 ? -20.031 -19.594 -6.75 1 96.75 187 SER B O 1
ATOM 3017 N N . ASP B 1 188 ? -18.656 -21.281 -6.496 1 93.19 188 ASP B N 1
ATOM 3018 C CA . ASP B 1 188 ? -19.609 -22.125 -5.777 1 93.19 188 ASP B CA 1
ATOM 3019 C C . ASP B 1 188 ? -19.844 -21.609 -4.359 1 93.19 188 ASP B C 1
ATOM 3021 O O . ASP B 1 188 ? -20.906 -21.828 -3.775 1 93.19 188 ASP B O 1
ATOM 3025 N N . LYS B 1 189 ? -18.875 -21 -3.787 1 86.44 189 LYS B N 1
ATOM 3026 C CA . LYS B 1 189 ? -19 -20.453 -2.436 1 86.44 189 LYS B CA 1
ATOM 3027 C C . LYS B 1 189 ? -19.969 -19.281 -2.393 1 86.44 189 LYS B C 1
ATOM 3029 O O . LYS B 1 189 ? -20.578 -19.016 -1.359 1 86.44 189 LYS B O 1
ATOM 3034 N N . GLY B 1 190 ? -19.906 -18.484 -3.387 1 72.88 190 GLY B N 1
ATOM 3035 C CA . GLY B 1 190 ? -20.797 -17.328 -3.465 1 72.88 190 GLY B CA 1
ATOM 3036 C C . GLY B 1 190 ? -22.234 -17.703 -3.754 1 72.88 190 GLY B C 1
ATOM 3037 O O . GLY B 1 190 ? -23.125 -16.859 -3.672 1 72.88 190 GLY B O 1
ATOM 3038 N N . GLU B 1 191 ? -22.547 -18.953 -4.191 1 61.62 191 GLU B N 1
ATOM 3039 C CA . GLU B 1 191 ? -23.891 -19.469 -4.395 1 61.62 191 GLU B CA 1
ATOM 3040 C C . GLU B 1 191 ? -24.453 -20.062 -3.104 1 61.62 191 GLU B C 1
ATOM 3042 O O . GLU B 1 191 ? -23.703 -20.516 -2.238 1 61.62 191 GLU B O 1
#

Organism: NCBI:txid33039

Foldseek 3Di:
DVVLLVVLLVVCCVQDDPLVSVLLQLLLVQLLVLCVLVVHDSVLSNLLSNQLQVLVGDDLVVSVVVCVVVVNDDDPVCVVVSVLSSQLSSLVCCCPVSNDPDVLSSVLSNQLDQHAAPRDSSVLSSVLSSQQRPSDDDDPPNVVLVVCCSVPSLVSQLSVLVVVVVVCVVVVHDDDVRSVNSNVNSVVVVD/DVVLLVVLLVVCCVQDDPLVSVLLQLLLVQLLVLCVLVVHDSVLSNLLSNQLQVQVGDDLVVSVVVCVVVVNDDDPVCVVVSVLSSQLSSLVCCCPVSNDPDVLSSVLSNQLDQHAAPRDSSVLSSVLSSQQRPSDDDDPPNVVLVVCCSVPSLVSQLSVLVVVVVVCVVVVHDDDVRSVNSNVNSVVVVD

=== Feature glossary ===
Each block in this record encodes a different view of the same protein. In brief:

Predicted aligned error. PAE(i, j) answers: if I align the predicted and true structures on residue i, how far off (in Å) do I expect residue j to be? A block-diagonal PAE matrix with low values on the blocks and high values off-diagonal is the signature of a multi-domain protein with confidently predicted domains but uncertain inter-domain orientation.

Contact-map, Ramachandran, and PAE plots. Plot images: a contact map (which residues are close in 3D, as an N×N binary image), a Ramachandran scatter (backbone torsion angles, revealing secondary-structure composition at a glance), and — for AlphaFold structures — a PAE heatmap (pairwise prediction confidence).

Backbone torsions (φ/ψ). φ (phi) and ψ (psi) are the two rotatable backbone dihedrals per residue: φ is the C(i-1)–N–Cα–C torsion, ψ is the N–Cα–C–N(i+1) torsion, both in degrees on (−180°, 180°]. α-helical residues cluster near (−60°, −45°); β-strand residues near (−120°, +130°). A Ramachandran plot is simply a scatter of (φ, ψ) for every residue.

Foldseek 3Di. A 3Di character summarizes, for each residue, the relative orientation of the Cα frame of its nearest spatial neighbor. Because it encodes fold topology rather than chemistry, 3Di alignments detect remote structural similarity that sequence alignment misses.

Radius of gyration, Cα contacts, bounding box. Three whole-structure scalars: the radius of gyration (RMS distance of Cα from centroid, in Å), the count of Cα–Cα contacts (pairs closer than 8 Å and separated by more than four residues in sequence — i.e. tertiary, not local, contacts), and the bounding-box dimensions. Together they distinguish compact globular folds from extended fibres or disordered chains.

Sequence. Sequence gives the chain of amino acids in standard one-letter code (A=alanine, C=cysteine, …, Y=tyrosine), read N→C. It is the only feature that is directly encoded by the gene; all structural features are derived from the folded form of this sequence.

mmCIF coordinates. Atomic coordinates in PDBx/mmCIF format — the same representation the Protein Data Bank distributes. Each line of the _atom_site loop places one backbone atom in Cartesian space (units: ångströms, origin: arbitrary).

Secondary structure (3-state, P-SEA). Three-state secondary structure (P-SEA) collapses the eight DSSP classes into helix (a), strand (b), and coil (c). P-SEA assigns these from Cα geometry alone — distances and angles — without requiring backbone oxygens, so it works on any Cα trace.

InterPro / GO / CATH / organism. Functional annotations link the protein to curated databases. InterPro entries identify conserved domains and families by matching the sequence against member-database signatures (Pfam, PROSITE, CDD, …). Gene Ontology (GO) terms describe molecular function, biological process, and cellular component in a controlled vocabulary. CATH places the structure in a hierarchical fold classification (Class/Architecture/Topology/Homologous-superfamily). The organism is the source species.

B-factor. B-factor (Debye–Waller factor) reflects atomic displacement in the crystal lattice. It is an experimental observable (units Å²), not a prediction; low values mean the atom is pinned down, high values mean it moves or is heterogeneous across the crystal.

Rendered structure images. Structure images are PyMOL renders from six orthogonal camera directions. Cartoon representation draws helices as coils and strands as arrows; sticks shows the backbone as bonds; surface shows the solvent-excluded envelope. Rainbow coloring maps sequence position to hue (blue→red, N→C); chain coloring assigns a distinct color per polypeptide.

Solvent-accessible surface area. Solvent-accessible surface area (SASA) is the area in Å² traced out by the centre of a 1.4 Å probe sphere (a water molecule) rolled over the protein's van der Waals surface (Shrake–Rupley / Lee–Richards construction). Buried residues have near-zero SASA; fully exposed residues can exceed 200 Å². The total SASA scales roughly with the number of surface residues.

Secondary structure (8-state, DSSP). The SS8 string is DSSP's per-residue secondary-structure call. α-helix (H) means an i→i+4 H-bond ladder; β-strand (E) means the residue participates in a β-sheet; 3₁₀ (G) and π (I) are tighter and wider helices; T/S are turns/bends; '-' is loop.

pLDDT. For AlphaFold models, the B-factor field carries pLDDT — the model's own estimate of local accuracy on a 0–100 scale. Regions with pLDDT<50 should be treated as essentially unmodeled; they often correspond to intrinsically disordered segments.

Nearest PDB structures. Nearest PDB neighbors are the top structural matches found by Foldseek when searching this structure against the entire Protein Data Bank. Each hit reports a TM-score (0 to 1; >0.5 almost always implies the same fold) and an E-value. These are *structural* homologs — they may share no detectable sequence similarity.